Protein AF-0000000084599715 (afdb_homodimer)

Secondary structure (DSSP, 8-state):
-EE-HHHHHHHHHHHHHHHT--HHHHHHHHHHHHHHHHTT-GGGTGGGHHHHHHHHHTTSSBSS---EEEEEETTEEEEE-TTB-HHHHHHHHHHHHHHHHHHHSEEEEEEEEE-----HHHHHHHHHHTTEEEEEEE--SS-BPPTTB-S--B----EEEEE--TTSPPEEEEE-SBSS-HHHHHHHHHTT----TTSEE-TTS-B-S-HHHHHTT-EE-BTTTHHHHHHHHHHHIIIIITTT---GGGSPPSSSSS---EEEEEEEEETTSSS-HHHHHHHHHHHHHHHHTSPBPTT---PPPTTHHHHHHHHHHHHH-EE--HHHHHHHHHHHHHHT----HHHHB-/-EE-HHHHHHHHHHHHHHHT--HHHHHHHHHHHHHHHHTT-GGGTGGGHHHHHHHHHTTSSBSS---EEEEEETTEEEEE-TTB-HHHHHHHHHHHHHHHHHHHSEEEEEEEEE-----HHHHHHHHHHTTEEEEEEE--SS-BPPTTB-S--B----EEEEE--TTSPPEEEEE-SBSS-HHHHHHHHHTT----TTSEE-TTS-B-S-HHHHHTT-EE-BTTTHHHHHHHHHHHIIIIITTT---GGGSPPSSSSS---EEEEEEEEETTSSS-HHHHHHHHHHHHHHHHTSPBPTT---PPPTTHHHHHHHHHHHHH-EE--HHHHHHHHHHHHHTT----HHHHB-

Solvent-accessible surface area (backbone atoms only — not comparable to full-atom values): 32668 Å² total; per-residue (Å²): 88,39,24,24,68,67,46,47,30,51,50,44,16,50,53,35,33,72,73,64,26,54,65,71,56,13,41,52,52,18,51,52,18,46,46,26,36,30,35,63,40,48,85,41,8,67,66,40,49,55,57,54,51,49,30,42,74,70,66,46,29,43,80,55,75,59,64,43,78,79,43,80,52,82,38,35,36,28,34,38,23,73,36,14,43,13,45,57,49,48,52,53,39,44,52,49,13,42,54,20,6,73,73,66,39,34,6,32,27,28,26,13,32,19,34,79,48,65,58,57,44,61,50,20,42,53,32,8,76,67,52,14,33,21,40,38,28,26,45,44,43,48,40,17,21,53,54,47,31,22,46,48,30,36,21,48,19,33,50,21,34,9,29,46,32,51,96,50,75,56,45,31,34,68,40,59,26,25,59,47,58,66,63,56,40,52,48,27,41,74,64,74,36,72,44,60,78,67,38,23,18,22,55,78,40,42,75,37,40,46,31,64,48,29,71,58,61,21,15,29,31,34,22,51,42,61,60,18,31,42,50,31,52,48,23,38,38,53,3,7,54,40,36,66,18,40,52,40,74,67,24,27,43,93,86,48,99,40,61,29,26,27,10,32,27,36,43,24,27,36,46,43,68,64,35,56,50,68,57,34,17,44,50,47,38,48,50,52,51,52,57,50,64,43,52,60,19,80,92,44,90,68,48,68,58,52,44,42,66,34,51,52,38,24,58,47,23,72,73,65,20,36,78,41,54,70,68,47,52,50,44,50,46,51,51,27,54,74,71,68,43,88,79,55,69,78,68,28,39,92,87,41,25,25,69,69,47,47,31,50,52,45,17,50,53,36,33,72,74,62,28,53,64,71,57,12,42,50,53,18,51,52,18,47,48,25,37,30,36,63,41,49,87,40,7,65,66,41,50,56,57,55,52,51,31,41,74,70,64,47,29,42,80,55,73,59,63,43,76,79,43,80,52,81,38,34,36,29,35,38,24,73,35,15,44,13,46,58,51,49,52,53,39,43,52,48,14,42,52,21,7,74,71,65,39,34,6,33,26,27,28,12,33,19,32,78,48,67,59,58,45,62,49,19,41,53,31,8,77,66,53,14,33,20,39,37,29,27,44,42,44,49,41,17,20,52,54,48,30,22,46,50,30,36,23,49,18,32,50,21,36,11,28,47,32,52,95,50,75,54,45,30,32,66,39,59,26,27,58,48,59,67,64,57,42,53,50,27,42,74,63,73,35,72,44,60,77,65,38,24,18,22,56,77,37,42,74,38,41,44,28,64,48,29,71,57,61,23,14,29,31,33,22,52,43,63,62,17,30,44,49,31,52,48,23,37,38,53,3,6,55,40,35,66,18,41,51,40,75,67,24,28,43,91,87,48,98,41,61,30,24,26,10,32,27,36,41,24,27,36,47,44,67,66,36,57,51,68,56,35,17,44,50,46,37,48,51,53,53,53,57,50,63,43,54,60,20,82,93,45,92,68,47,68,58,55,43,41,66,33,52,52,38,24,56,47,21,73,72,65,19,36,79,40,54,71,66,46,52,49,46,52,48,51,53,27,54,74,70,68,44,88,80,55,69,77,68,28,38,92

Nearest PDB structures (foldseek):
  1z2i-assembly1_B  TM=9.592E-01  e=1.323E-34  Agrobacterium tumefaciens
  4fju-assembly1_B  TM=9.684E-01  e=3.435E-34  Escherichia coli str. K-12 substr. DH10B
  2g8y-assembly1_B  TM=9.129E-01  e=1.782E-34  Escherichia coli K-12
  1wtj-assembly1_A  TM=9.061E-01  e=3.435E-34  Pseudomonas syringae pv. tomato
  3uoe-assembly1_B  TM=9.414E-01  e=6.067E-30  Sinorhizobium meliloti 1021

Organism: NCBI:txid1246626

pLDDT: mean 95.3, std 4.88, range [68.69, 98.94]

Structure (mmCIF, N/CA/C/O backbone):
data_AF-0000000084599715-model_v1
#
loop_
_entity.id
_entity.type
_entity.pdbx_description
1 polymer 'Malate/L-lactate dehydrogenase'
#
loop_
_atom_site.group_PDB
_atom_site.id
_atom_site.type_symbol
_atom_site.label_atom_id
_atom_site.label_alt_id
_atom_site.label_comp_id
_atom_site.label_asym_id
_atom_site.label_entity_id
_atom_site.label_seq_id
_atom_site.pdbx_PDB_ins_code
_atom_site.Cartn_x
_atom_site.Cartn_y
_atom_site.Cartn_z
_atom_site.occupancy
_atom_site.B_iso_or_equiv
_atom_site.auth_seq_id
_atom_site.auth_comp_id
_atom_site.auth_asym_id
_atom_site.auth_atom_id
_atom_site.pdbx_PDB_model_num
ATOM 1 N N . MET A 1 1 ? -10.359 -23.922 -25.734 1 91.19 1 MET A N 1
ATOM 2 C CA . MET A 1 1 ? -11.109 -25.031 -25.156 1 91.19 1 MET A CA 1
ATOM 3 C C . MET A 1 1 ? -11.672 -24.656 -23.781 1 91.19 1 MET A C 1
ATOM 5 O O . MET A 1 1 ? -11 -23.984 -23 1 91.19 1 MET A O 1
ATOM 9 N N . GLN A 1 2 ? -12.898 -25.047 -23.5 1 96.06 2 GLN A N 1
ATOM 10 C CA . GLN A 1 2 ? -13.492 -24.875 -22.172 1 96.06 2 GLN A CA 1
ATOM 11 C C . GLN A 1 2 ? -13.328 -26.141 -21.328 1 96.06 2 GLN A C 1
ATOM 13 O O . GLN A 1 2 ? -13.805 -27.219 -21.719 1 96.06 2 GLN A O 1
ATOM 18 N N . VAL A 1 3 ? -12.688 -25.922 -20.203 1 97.06 3 VAL A N 1
ATOM 19 C CA . VAL A 1 3 ? -12.32 -27.109 -19.453 1 97.06 3 VAL A CA 1
ATOM 20 C C . VAL A 1 3 ? -13.023 -27.094 -18.094 1 97.06 3 VAL A C 1
ATOM 22 O O . VAL A 1 3 ? -13.25 -26.031 -17.516 1 97.06 3 VAL A O 1
ATOM 25 N N . ASN A 1 4 ? -13.312 -28.312 -17.609 1 97.19 4 ASN A N 1
ATOM 26 C CA . ASN A 1 4 ? -13.922 -28.484 -16.312 1 97.19 4 ASN A CA 1
ATOM 27 C C . ASN A 1 4 ? -12.906 -28.312 -15.18 1 97.19 4 ASN A C 1
ATOM 29 O O . ASN A 1 4 ? -11.812 -28.875 -15.242 1 97.19 4 ASN A O 1
ATOM 33 N N . LYS A 1 5 ? -13.352 -27.625 -14.156 1 97.69 5 LYS A N 1
ATOM 34 C CA . LYS A 1 5 ? -12.453 -27.297 -13.047 1 97.69 5 LYS A CA 1
ATOM 35 C C . LYS A 1 5 ? -11.898 -28.547 -12.391 1 97.69 5 LYS A C 1
ATOM 37 O O . LYS A 1 5 ? -10.688 -28.672 -12.188 1 97.69 5 LYS A O 1
ATOM 42 N N . ASP A 1 6 ? -12.734 -29.5 -12.047 1 97.75 6 ASP A N 1
ATOM 43 C CA . ASP A 1 6 ? -12.328 -30.672 -11.297 1 97.75 6 ASP A CA 1
ATOM 44 C C . ASP A 1 6 ? -11.43 -31.578 -12.133 1 97.75 6 ASP A C 1
ATOM 46 O O . ASP A 1 6 ? -10.445 -32.125 -11.625 1 97.75 6 ASP A O 1
ATOM 50 N N . SER A 1 7 ? -11.773 -31.75 -13.438 1 97.25 7 SER A N 1
ATOM 51 C CA . SER A 1 7 ? -10.945 -32.562 -14.328 1 97.25 7 SER A CA 1
ATOM 52 C C . SER A 1 7 ? -9.562 -31.938 -14.508 1 97.25 7 SER A C 1
ATOM 54 O O . SER A 1 7 ? -8.555 -32.656 -14.539 1 97.25 7 SER A O 1
ATOM 56 N N . LEU A 1 8 ? -9.594 -30.641 -14.633 1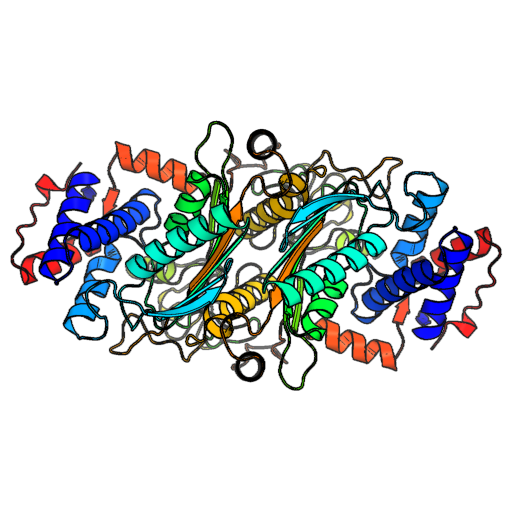 97.88 8 LEU A N 1
ATOM 57 C CA . LEU A 1 8 ? -8.32 -29.938 -14.781 1 97.88 8 LEU A CA 1
ATOM 58 C C . LEU A 1 8 ? -7.465 -30.078 -13.531 1 97.88 8 LEU A C 1
ATOM 60 O O . LEU A 1 8 ? -6.262 -30.328 -13.617 1 97.88 8 LEU A O 1
ATOM 64 N N . GLN A 1 9 ? -8.055 -29.891 -12.398 1 98.31 9 GLN A N 1
ATOM 65 C CA . GLN A 1 9 ? -7.336 -30 -11.133 1 98.31 9 GLN A CA 1
ATOM 66 C C . GLN A 1 9 ? -6.773 -31.406 -10.938 1 98.31 9 GLN A C 1
ATOM 68 O O . GLN A 1 9 ? -5.66 -31.562 -10.445 1 98.31 9 GLN A O 1
ATOM 73 N N . GLU A 1 10 ? -7.551 -32.406 -11.289 1 97.75 10 GLU A N 1
ATOM 74 C CA . GLU A 1 10 ? -7.094 -33.781 -11.188 1 97.75 10 GLU A CA 1
ATOM 75 C C . GLU A 1 10 ? -5.898 -34.031 -12.109 1 97.75 10 GLU A C 1
ATOM 77 O O . GLU A 1 10 ? -4.934 -34.688 -11.711 1 97.75 10 GLU A O 1
ATOM 82 N N . LEU A 1 11 ? -6.016 -33.562 -13.32 1 97.94 11 LEU A N 1
ATOM 83 C CA . LEU A 1 11 ? -4.91 -33.719 -14.258 1 97.94 11 LEU A CA 1
ATOM 84 C C . LEU A 1 11 ? -3.641 -33.094 -13.711 1 97.94 11 LEU A C 1
ATOM 86 O O . LEU A 1 11 ? -2.584 -33.719 -13.68 1 97.94 11 LEU A O 1
ATOM 90 N N . VAL A 1 12 ? -3.748 -31.875 -13.266 1 98.44 12 VAL A N 1
ATOM 91 C CA . VAL A 1 12 ? -2.586 -31.125 -12.805 1 98.44 12 VAL A CA 1
ATOM 92 C C . VAL A 1 12 ? -2.027 -31.75 -11.539 1 98.44 12 VAL A C 1
ATOM 94 O O . VAL A 1 12 ? -0.81 -31.812 -11.344 1 98.44 12 VAL A O 1
ATOM 97 N N . THR A 1 13 ? -2.904 -32.219 -10.641 1 98.62 13 THR A N 1
ATOM 98 C CA . THR A 1 13 ? -2.457 -32.938 -9.461 1 98.62 13 THR A CA 1
ATOM 99 C C . THR A 1 13 ? -1.617 -34.156 -9.859 1 98.62 13 THR A C 1
ATOM 101 O O . THR A 1 13 ? -0.536 -34.375 -9.312 1 98.62 13 THR A O 1
ATOM 104 N N . THR A 1 14 ? -2.145 -34.906 -10.82 1 98.5 14 THR A N 1
ATOM 105 C CA . THR A 1 14 ? -1.454 -36.094 -11.297 1 98.5 14 THR A CA 1
ATOM 106 C C . THR A 1 14 ? -0.085 -35.75 -11.867 1 98.5 14 THR A C 1
ATOM 108 O O . THR A 1 14 ? 0.901 -36.438 -11.609 1 98.5 14 THR A O 1
ATOM 111 N N . LEU A 1 15 ? -0.018 -34.688 -12.641 1 98.44 15 LEU A N 1
ATOM 112 C CA . LEU A 1 15 ? 1.24 -34.281 -13.25 1 98.44 15 LEU A CA 1
ATOM 113 C C . LEU A 1 15 ? 2.273 -33.938 -12.18 1 98.44 15 LEU A C 1
ATOM 115 O O . LEU A 1 15 ? 3.434 -34.344 -12.281 1 98.44 15 LEU A O 1
ATOM 119 N N . PHE A 1 16 ? 1.891 -33.219 -11.125 1 98.56 16 PHE A N 1
ATOM 120 C CA . PHE A 1 16 ? 2.832 -32.844 -10.07 1 98.56 16 PHE A CA 1
ATOM 121 C C . PHE A 1 16 ? 3.219 -34.062 -9.25 1 98.56 16 PHE A C 1
ATOM 123 O O . PHE A 1 16 ? 4.352 -34.188 -8.773 1 98.56 16 PHE A O 1
ATOM 130 N N . GLN A 1 17 ? 2.273 -35 -9.055 1 98.5 17 GLN A N 1
ATOM 131 C CA . GLN A 1 17 ? 2.629 -36.25 -8.383 1 98.5 17 GLN A CA 1
ATOM 132 C C . GLN A 1 17 ? 3.697 -37 -9.172 1 98.5 17 GLN A C 1
ATOM 134 O O . GLN A 1 17 ? 4.652 -37.5 -8.586 1 98.5 17 GLN A O 1
ATOM 139 N N . LYS A 1 18 ? 3.494 -37.094 -10.461 1 98 18 LYS A N 1
ATOM 140 C CA . LYS A 1 18 ? 4.465 -37.75 -11.32 1 98 18 LYS A CA 1
ATOM 141 C C . LYS A 1 18 ? 5.816 -37.062 -11.281 1 98 18 LYS A C 1
ATOM 143 O O . LYS A 1 18 ? 6.859 -37.688 -11.438 1 98 18 LYS A O 1
ATOM 148 N N . ALA A 1 19 ? 5.801 -35.812 -11.031 1 97.62 19 ALA A N 1
ATOM 149 C CA . ALA A 1 19 ? 7.031 -35.031 -10.945 1 97.62 19 ALA A CA 1
ATOM 150 C C . ALA A 1 19 ? 7.742 -35.25 -9.617 1 97.62 19 ALA A C 1
ATOM 152 O O . ALA A 1 19 ? 8.898 -34.875 -9.445 1 97.62 19 ALA A O 1
ATOM 153 N N . GLY A 1 20 ? 7.027 -35.844 -8.625 1 97.62 20 GLY A N 1
ATOM 154 C CA . GLY A 1 20 ? 7.715 -36.25 -7.41 1 97.62 20 GLY A CA 1
ATOM 155 C C . GLY A 1 20 ? 7.086 -35.688 -6.148 1 97.62 20 GLY A C 1
ATOM 156 O O . GLY A 1 20 ? 7.457 -36.062 -5.039 1 97.62 20 GLY A O 1
ATOM 157 N N . PHE A 1 21 ? 6.078 -34.875 -6.281 1 98.38 21 PHE A N 1
ATOM 158 C CA . PHE A 1 21 ? 5.441 -34.281 -5.109 1 98.38 21 PHE A CA 1
ATOM 159 C C . PHE A 1 21 ? 4.496 -35.281 -4.449 1 98.38 21 PHE A C 1
ATOM 161 O O . PHE A 1 21 ? 3.854 -36.094 -5.133 1 98.38 21 PHE A O 1
ATOM 168 N N . ALA A 1 22 ? 4.422 -35.188 -3.096 1 98.31 22 ALA A N 1
ATOM 169 C CA . ALA A 1 22 ? 3.385 -35.969 -2.395 1 98.31 22 ALA A CA 1
ATOM 170 C C . ALA A 1 22 ? 1.993 -35.5 -2.828 1 98.31 22 ALA A C 1
ATOM 172 O O . ALA A 1 22 ? 1.812 -34.375 -3.277 1 98.31 22 ALA A O 1
ATOM 173 N N . TYR A 1 23 ? 1.001 -36.312 -2.697 1 98.31 23 TYR A N 1
ATOM 174 C CA . TYR A 1 23 ? -0.348 -36.062 -3.189 1 98.31 23 TYR A CA 1
ATOM 175 C C . TYR A 1 23 ? -0.892 -34.75 -2.627 1 98.31 23 TYR A C 1
ATOM 177 O O . TYR A 1 23 ? -1.424 -33.938 -3.371 1 98.31 23 TYR A O 1
ATOM 185 N N . GLU A 1 24 ? -0.778 -34.594 -1.345 1 98.25 24 GLU A N 1
ATOM 186 C CA . GLU A 1 24 ? -1.325 -33.375 -0.709 1 98.25 24 GLU A CA 1
ATOM 187 C C . GLU A 1 24 ? -0.683 -32.125 -1.27 1 98.25 24 GLU A C 1
ATOM 189 O O . GLU A 1 24 ? -1.356 -31.094 -1.449 1 98.25 24 GLU A O 1
ATOM 194 N N . GLN A 1 25 ? 0.64 -32.188 -1.475 1 98.56 25 GLN A N 1
ATOM 195 C CA . GLN A 1 25 ? 1.366 -31.078 -2.061 1 98.56 25 GLN A CA 1
ATOM 196 C C . GLN A 1 25 ? 0.916 -30.812 -3.496 1 98.56 25 GLN A C 1
ATOM 198 O O . GLN A 1 25 ? 0.64 -29.672 -3.873 1 98.56 25 GLN A O 1
ATOM 203 N N . ALA A 1 26 ? 0.821 -31.891 -4.27 1 98.69 26 ALA A N 1
ATOM 204 C CA . ALA A 1 26 ? 0.392 -31.797 -5.664 1 98.69 26 ALA A CA 1
ATOM 205 C C . ALA A 1 26 ? -1.016 -31.219 -5.77 1 98.69 26 ALA A C 1
ATOM 207 O O . ALA A 1 26 ? -1.294 -30.406 -6.648 1 98.69 26 ALA A O 1
ATOM 208 N N . HIS A 1 27 ? -1.836 -31.688 -4.871 1 98.69 27 HIS A N 1
ATOM 209 C CA . HIS A 1 27 ? -3.211 -31.203 -4.84 1 98.69 27 HIS A CA 1
ATOM 210 C C . HIS A 1 27 ? -3.266 -29.703 -4.52 1 98.69 27 HIS A C 1
ATOM 212 O O . HIS A 1 27 ? -4.047 -28.969 -5.121 1 98.69 27 HIS A O 1
ATOM 218 N N . THR A 1 28 ? -2.486 -29.266 -3.566 1 98.69 28 THR A N 1
ATOM 219 C CA . THR A 1 28 ? -2.418 -27.859 -3.199 1 98.69 28 THR A CA 1
ATOM 220 C C . THR A 1 28 ? -1.931 -27.016 -4.375 1 98.69 28 THR A C 1
ATOM 222 O O . THR A 1 28 ? -2.492 -25.953 -4.664 1 98.69 28 THR A O 1
ATOM 225 N N . LEU A 1 29 ? -0.916 -27.484 -5.055 1 98.69 29 LEU A N 1
ATOM 226 C CA . LEU A 1 29 ? -0.392 -26.797 -6.23 1 98.69 29 LEU A CA 1
ATOM 227 C C . LEU A 1 29 ? -1.466 -26.656 -7.305 1 98.69 29 LEU A C 1
ATOM 229 O O . LEU A 1 29 ? -1.685 -25.578 -7.84 1 98.69 29 LEU A O 1
ATOM 233 N N . ALA A 1 30 ? -2.131 -27.75 -7.578 1 98.81 30 ALA A N 1
ATOM 234 C CA . ALA A 1 30 ? -3.156 -27.781 -8.617 1 98.81 30 ALA A CA 1
ATOM 235 C C . ALA A 1 30 ? -4.316 -26.859 -8.273 1 98.81 30 ALA A C 1
ATOM 237 O O . ALA A 1 30 ? -4.809 -26.125 -9.133 1 98.81 30 ALA A O 1
ATOM 238 N N . ALA A 1 31 ? -4.77 -26.953 -7.043 1 98.81 31 ALA A N 1
ATOM 239 C CA . ALA A 1 31 ? -5.891 -26.125 -6.602 1 98.81 31 ALA A CA 1
ATOM 240 C C . ALA A 1 31 ? -5.578 -24.641 -6.758 1 98.81 31 ALA A C 1
ATOM 242 O O . ALA A 1 31 ? -6.43 -23.859 -7.195 1 98.81 31 ALA A O 1
ATOM 243 N N . HIS A 1 32 ? -4.348 -24.266 -6.395 1 98.75 32 HIS A N 1
ATOM 244 C CA . HIS A 1 32 ? -3.922 -22.875 -6.512 1 98.75 32 HIS A CA 1
ATOM 245 C C . HIS A 1 32 ? -3.912 -22.422 -7.969 1 98.75 32 HIS A C 1
ATOM 247 O O . HIS A 1 32 ? -4.43 -21.344 -8.297 1 98.75 32 HIS A O 1
ATOM 253 N N . LEU A 1 33 ? -3.312 -23.172 -8.828 1 98.38 33 LEU A N 1
ATOM 254 C CA . LEU A 1 33 ? -3.176 -22.797 -10.227 1 98.38 33 LEU A CA 1
ATOM 255 C C . LEU A 1 33 ? -4.535 -22.766 -10.914 1 98.38 33 LEU A C 1
ATOM 257 O O . LEU A 1 33 ? -4.809 -21.859 -11.711 1 98.38 33 LEU A O 1
ATOM 261 N N . VAL A 1 34 ? -5.367 -23.703 -10.594 1 98.69 34 VAL A N 1
ATOM 262 C CA . VAL A 1 34 ? -6.703 -23.75 -11.18 1 98.69 34 VAL A CA 1
ATOM 263 C C . VAL A 1 34 ? -7.527 -22.562 -10.672 1 98.69 34 VAL A C 1
ATOM 265 O O . VAL A 1 34 ? -8.312 -21.984 -11.422 1 98.69 34 VAL A O 1
ATOM 268 N N . LEU A 1 35 ? -7.391 -22.234 -9.422 1 98.62 35 LEU A N 1
ATOM 269 C CA . LEU A 1 35 ? -8.07 -21.062 -8.875 1 98.62 35 LEU A CA 1
ATOM 270 C C . LEU A 1 35 ? -7.688 -19.797 -9.633 1 98.62 35 LEU A C 1
ATOM 272 O O . LEU A 1 35 ? -8.539 -18.953 -9.914 1 98.62 35 LEU A O 1
ATOM 276 N N . ALA A 1 36 ? -6.406 -19.641 -9.914 1 97.38 36 ALA A N 1
ATOM 277 C CA . ALA A 1 36 ? -5.957 -18.5 -10.695 1 97.38 36 ALA A CA 1
ATOM 278 C C . ALA A 1 36 ? -6.676 -18.438 -12.039 1 97.38 36 ALA A C 1
ATOM 280 O O . ALA A 1 36 ? -7.129 -17.375 -12.461 1 97.38 36 ALA A O 1
ATOM 281 N N . ASN A 1 37 ? -6.797 -19.578 -12.734 1 97 37 ASN A N 1
ATOM 282 C CA . ASN A 1 37 ? -7.539 -19.609 -13.984 1 97 37 ASN A CA 1
ATOM 283 C C . ASN A 1 37 ? -9.008 -19.266 -13.781 1 97 37 ASN A C 1
ATOM 285 O O . ASN A 1 37 ? -9.602 -18.547 -14.594 1 97 37 ASN A O 1
ATOM 289 N N . LEU A 1 38 ? -9.594 -19.812 -12.719 1 98.38 38 LEU A N 1
ATOM 290 C CA . LEU A 1 38 ? -11 -19.516 -12.438 1 98.38 38 LEU A CA 1
ATOM 291 C C . LEU A 1 38 ? -11.227 -18.016 -12.266 1 98.38 38 LEU A C 1
ATOM 293 O O . LEU A 1 38 ? -12.234 -17.484 -12.719 1 98.38 38 LEU A O 1
ATOM 297 N N . ARG A 1 39 ? -10.266 -17.359 -11.672 1 97.75 39 ARG A N 1
ATOM 298 C CA . ARG A 1 39 ? -10.398 -15.938 -11.367 1 97.75 39 ARG A CA 1
ATOM 299 C C . ARG A 1 39 ? -9.977 -15.086 -12.562 1 97.75 39 ARG A C 1
ATOM 301 O O . ARG A 1 39 ? -9.938 -13.859 -12.469 1 97.75 39 ARG A O 1
ATOM 308 N N . GLY A 1 40 ? -9.594 -15.688 -13.617 1 94.5 40 GLY A N 1
ATOM 309 C CA . GLY A 1 40 ? -9.211 -14.977 -14.828 1 94.5 40 GLY A CA 1
ATOM 310 C C . GLY A 1 40 ? -7.77 -14.508 -14.812 1 94.5 40 GLY A C 1
ATOM 311 O O . GLY A 1 40 ? -7.379 -13.68 -15.633 1 94.5 40 GLY A O 1
ATOM 312 N N . VAL A 1 41 ? -7.031 -14.914 -13.875 1 92.38 41 VAL A N 1
ATOM 313 C CA . VAL A 1 41 ? -5.605 -14.602 -13.805 1 92.38 41 VAL A CA 1
ATOM 314 C C . VAL A 1 41 ? -4.797 -15.719 -14.461 1 92.38 41 VAL A C 1
ATOM 316 O O . VAL A 1 41 ? -3.957 -16.344 -13.812 1 92.38 41 VAL A O 1
ATOM 319 N N . ASP A 1 42 ? -4.938 -15.805 -15.703 1 90.31 42 ASP A N 1
ATOM 320 C CA . ASP A 1 42 ? -4.469 -16.953 -16.469 1 90.31 42 ASP A CA 1
ATOM 321 C C . ASP A 1 42 ? -2.945 -17.016 -16.5 1 90.31 42 ASP A C 1
ATOM 323 O O . ASP A 1 42 ? -2.361 -18.109 -16.562 1 90.31 42 ASP A O 1
ATOM 327 N N . SER A 1 43 ? -2.303 -15.867 -16.391 1 85.25 43 SER A N 1
ATOM 328 C CA . SER A 1 43 ? -0.844 -15.812 -16.391 1 85.25 43 SER A CA 1
ATOM 329 C C . SER A 1 43 ? -0.259 -16.547 -15.195 1 85.25 43 SER A C 1
ATOM 331 O O . SER A 1 43 ? 0.91 -16.938 -15.211 1 85.25 43 SER A O 1
ATOM 333 N N . HIS A 1 44 ? -1.084 -16.781 -14.148 1 91.75 44 HIS A N 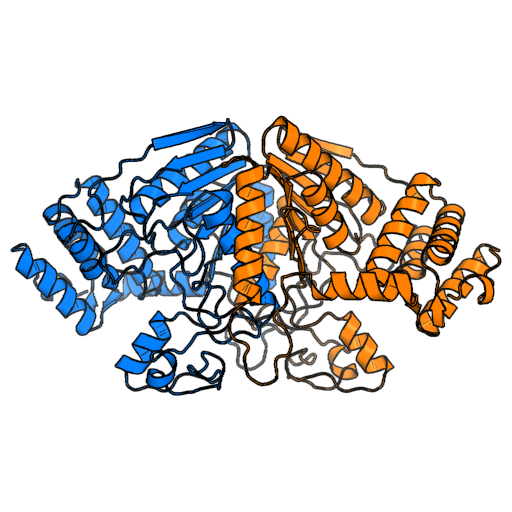1
ATOM 334 C CA . HIS A 1 44 ? -0.634 -17.469 -12.938 1 91.75 44 HIS A CA 1
ATOM 335 C C . HIS A 1 44 ? -1.379 -18.781 -12.734 1 91.75 44 HIS A C 1
ATOM 337 O O . HIS A 1 44 ? -1.399 -19.312 -11.625 1 91.75 44 HIS A O 1
ATOM 343 N N . GLY A 1 45 ? -1.999 -19.234 -13.773 1 94.62 45 GLY A N 1
ATOM 344 C CA . GLY A 1 45 ? -2.752 -20.469 -13.719 1 94.62 45 GLY A CA 1
ATOM 345 C C . GLY A 1 45 ? -1.953 -21.672 -14.18 1 94.62 45 GLY A C 1
ATOM 346 O O . GLY A 1 45 ? -0.764 -21.797 -13.875 1 94.62 45 GLY A O 1
ATOM 347 N N 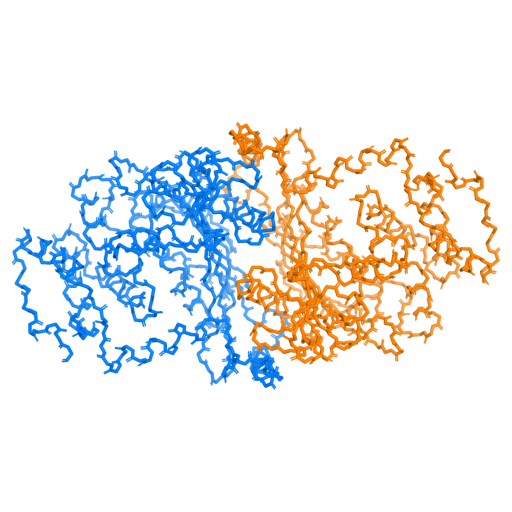. VAL A 1 46 ? -2.623 -22.594 -14.914 1 96.19 46 VAL A N 1
ATOM 348 C CA . VAL A 1 46 ? -2.053 -23.891 -15.25 1 96.19 46 VAL A CA 1
ATOM 349 C C . VAL A 1 46 ? -0.998 -23.734 -16.344 1 96.19 46 VAL A C 1
ATOM 351 O O . VAL A 1 46 ? -0.222 -24.656 -16.609 1 96.19 46 VAL A O 1
ATOM 354 N N . SER A 1 47 ? -0.925 -22.516 -16.922 1 91.31 47 SER A N 1
ATOM 355 C CA . SER A 1 47 ? 0.155 -22.219 -17.859 1 91.31 47 SER A CA 1
ATOM 356 C C . SER A 1 47 ? 1.516 -22.297 -17.172 1 91.31 47 SER A C 1
ATOM 358 O O . SER A 1 47 ? 2.549 -22.391 -17.844 1 91.31 47 SER A O 1
ATOM 360 N N . ARG A 1 48 ? 1.561 -22.328 -15.875 1 93.12 48 ARG A N 1
ATOM 361 C CA . ARG A 1 48 ? 2.803 -22.375 -15.117 1 93.12 48 ARG A CA 1
ATOM 362 C C . ARG A 1 48 ? 3.266 -23.812 -14.914 1 93.12 48 ARG A C 1
ATOM 364 O O . ARG A 1 48 ? 4.414 -24.062 -14.531 1 93.12 48 ARG A O 1
ATOM 371 N N . VAL A 1 49 ? 2.449 -24.781 -15.203 1 96.88 49 VAL A N 1
ATOM 372 C CA . VAL A 1 49 ? 2.721 -26.188 -14.891 1 96.88 49 VAL A CA 1
ATOM 373 C C . VAL A 1 49 ? 4.012 -26.625 -15.578 1 96.88 49 VAL A C 1
ATOM 375 O O . VAL A 1 49 ? 4.898 -27.188 -14.938 1 96.88 49 VAL A O 1
ATOM 378 N N . LYS A 1 50 ? 4.125 -26.344 -16.859 1 95.81 50 LYS A N 1
ATOM 379 C CA . LYS A 1 50 ? 5.312 -26.781 -17.594 1 95.81 50 LYS A CA 1
ATOM 380 C C . LYS A 1 50 ? 6.574 -26.141 -17.016 1 95.81 50 LYS A C 1
ATOM 382 O O . LYS A 1 50 ? 7.574 -26.828 -16.781 1 95.81 50 LYS A O 1
ATOM 387 N N . THR A 1 51 ? 6.504 -24.875 -16.734 1 93.06 51 THR A N 1
ATOM 388 C CA . THR A 1 51 ? 7.648 -24.156 -16.203 1 93.06 51 THR A CA 1
ATOM 389 C C . THR A 1 51 ? 8.062 -24.719 -14.844 1 93.06 51 THR A C 1
ATOM 391 O O . THR A 1 51 ? 9.25 -24.938 -14.602 1 93.06 51 THR A O 1
ATOM 394 N N . TYR A 1 52 ? 7.098 -24.938 -13.969 1 96.06 52 TYR A N 1
ATOM 395 C CA . TYR A 1 52 ? 7.398 -25.469 -12.641 1 96.06 52 TYR A CA 1
ATOM 396 C C . TYR A 1 52 ? 8.023 -26.859 -12.734 1 96.06 52 TYR A C 1
ATOM 398 O O . TYR A 1 52 ? 9.016 -27.141 -12.062 1 96.06 52 TYR A O 1
ATOM 406 N N . ILE A 1 53 ? 7.488 -27.672 -13.555 1 97 53 ILE A N 1
ATOM 407 C CA . ILE A 1 53 ? 7.961 -29.047 -13.664 1 97 53 ILE A CA 1
ATOM 408 C C . ILE A 1 53 ? 9.344 -29.062 -14.312 1 97 53 ILE A C 1
ATOM 410 O O . ILE A 1 53 ? 10.203 -29.859 -13.93 1 97 53 ILE A O 1
ATOM 414 N N . GLU A 1 54 ? 9.578 -28.188 -15.312 1 95.62 54 GLU A N 1
ATOM 415 C CA . GLU A 1 54 ? 10.898 -28.078 -15.914 1 95.62 54 GLU A CA 1
ATOM 416 C C . GLU A 1 54 ? 11.945 -27.672 -14.875 1 95.62 54 GLU A C 1
ATOM 418 O O . GLU A 1 54 ? 13.086 -28.141 -14.922 1 95.62 54 GLU A O 1
ATOM 423 N N . ARG A 1 55 ? 11.586 -26.859 -13.992 1 96.38 55 ARG A N 1
ATOM 424 C CA . ARG A 1 55 ? 12.516 -26.438 -12.945 1 96.38 55 ARG A CA 1
ATOM 425 C C . ARG A 1 55 ? 12.797 -27.562 -11.969 1 96.38 55 ARG A C 1
ATOM 427 O O . ARG A 1 55 ? 13.922 -27.703 -11.484 1 96.38 55 ARG A O 1
ATOM 434 N N . VAL A 1 56 ? 11.797 -28.375 -11.664 1 96.62 56 VAL A N 1
ATOM 435 C CA . VAL A 1 56 ? 12.008 -29.562 -10.844 1 96.62 56 VAL A CA 1
ATOM 436 C C . VAL A 1 56 ? 12.969 -30.516 -11.547 1 96.62 56 VAL A C 1
ATOM 438 O O . VAL A 1 56 ? 13.938 -30.984 -10.945 1 96.62 56 VAL A O 1
ATOM 441 N N . ARG A 1 57 ? 12.742 -30.688 -12.797 1 95.5 57 ARG A N 1
ATOM 442 C CA . ARG A 1 57 ? 13.523 -31.656 -13.578 1 95.5 57 ARG A CA 1
ATOM 443 C C . ARG A 1 57 ? 14.969 -31.188 -13.734 1 95.5 57 ARG A C 1
ATOM 445 O O . ARG A 1 57 ? 15.883 -32 -13.781 1 95.5 57 ARG A O 1
ATOM 452 N N . SER A 1 58 ? 15.125 -29.922 -13.836 1 95.06 58 SER A N 1
ATOM 453 C CA . SER A 1 58 ? 16.453 -29.375 -14.039 1 95.06 58 SER A CA 1
ATOM 454 C C . SER A 1 58 ? 17.188 -29.172 -12.711 1 95.06 58 SER A C 1
ATOM 456 O O . SER A 1 58 ? 18.344 -28.75 -12.688 1 95.06 58 SER A O 1
ATOM 458 N N . GLY A 1 59 ? 16.516 -29.438 -11.578 1 94.69 59 GLY A N 1
ATOM 459 C CA . GLY A 1 59 ? 17.125 -29.359 -10.266 1 94.69 59 GLY A CA 1
ATOM 460 C C . GLY A 1 59 ? 17.141 -27.938 -9.703 1 94.69 59 GLY A C 1
ATOM 461 O O . GLY A 1 59 ? 17.766 -27.688 -8.672 1 94.69 59 GLY A O 1
ATOM 462 N N . MET A 1 60 ? 16.453 -27 -10.312 1 95.75 60 MET A N 1
ATOM 463 C CA . MET A 1 60 ? 16.438 -25.609 -9.875 1 95.75 60 MET A CA 1
ATOM 464 C C . MET A 1 60 ? 15.367 -25.375 -8.812 1 95.75 60 MET A C 1
ATOM 466 O O . MET A 1 60 ? 15.312 -24.297 -8.211 1 95.75 60 MET A O 1
ATOM 470 N N . LEU A 1 61 ? 14.586 -26.375 -8.625 1 96.44 61 LEU A N 1
ATOM 471 C CA . LEU A 1 61 ? 13.516 -26.344 -7.637 1 96.44 61 LEU A CA 1
ATOM 472 C C . LEU A 1 61 ? 13.445 -27.656 -6.875 1 96.44 61 LEU A C 1
ATOM 474 O O . LEU A 1 61 ? 13.406 -28.734 -7.48 1 96.44 61 LEU A O 1
ATOM 478 N N . ASN A 1 62 ? 13.477 -27.531 -5.555 1 97.12 62 ASN A N 1
ATOM 479 C CA . ASN A 1 62 ? 13.414 -28.734 -4.742 1 97.12 62 ASN A CA 1
ATOM 480 C C . ASN A 1 62 ? 11.984 -29.266 -4.629 1 97.12 62 ASN A C 1
ATOM 482 O O . ASN A 1 62 ? 11.039 -28.469 -4.531 1 97.12 62 ASN A O 1
ATOM 486 N N . ILE A 1 63 ? 11.906 -30.547 -4.633 1 96.19 63 ILE A N 1
ATOM 487 C CA . ILE A 1 63 ? 10.609 -31.188 -4.453 1 96.19 63 ILE A CA 1
ATOM 488 C C . ILE A 1 63 ? 10.258 -31.234 -2.967 1 96.19 63 ILE A C 1
ATOM 490 O O . ILE A 1 63 ? 11.133 -31.406 -2.117 1 96.19 63 ILE A O 1
ATOM 494 N N . GLY A 1 64 ? 8.922 -31.078 -2.723 1 90.25 64 GLY A N 1
ATOM 495 C CA . GLY A 1 64 ? 8.438 -31.125 -1.353 1 90.25 64 GLY A CA 1
ATOM 496 C C . GLY A 1 64 ? 8.133 -29.766 -0.773 1 90.25 64 GLY A C 1
ATOM 497 O O . GLY A 1 64 ? 7.848 -28.812 -1.513 1 90.25 64 GLY A O 1
ATOM 498 N N . LYS A 1 65 ? 8.008 -29.719 0.437 1 90.81 65 LYS A N 1
ATOM 499 C CA . LYS A 1 65 ? 7.707 -28.5 1.167 1 90.81 65 LYS A CA 1
ATOM 500 C C . LYS A 1 65 ? 8.508 -28.422 2.467 1 90.81 65 LYS A C 1
ATOM 502 O O . LYS A 1 65 ? 7.93 -28.25 3.545 1 90.81 65 LYS A O 1
ATOM 507 N N . GLU A 1 66 ? 9.758 -28.547 2.297 1 95.06 66 GLU A N 1
ATOM 508 C CA . GLU A 1 66 ? 10.625 -28.453 3.463 1 95.06 66 GLU A CA 1
ATOM 509 C C . GLU A 1 66 ? 11.125 -27.031 3.666 1 95.06 66 GLU A C 1
ATOM 511 O O . GLU A 1 66 ? 11.461 -26.344 2.699 1 95.06 66 GLU A O 1
ATOM 516 N N . TYR A 1 67 ? 10.977 -26.547 4.855 1 97.56 67 TYR A N 1
ATOM 517 C CA . TYR A 1 67 ? 11.523 -25.25 5.223 1 97.56 67 TYR A CA 1
ATOM 518 C C . TYR A 1 67 ? 12.055 -25.266 6.648 1 97.56 67 TYR A C 1
ATOM 520 O O . TYR A 1 67 ? 11.797 -26.203 7.406 1 97.56 67 TYR A O 1
ATOM 528 N N . GLU A 1 68 ? 12.891 -24.344 6.93 1 98.38 68 GLU A N 1
ATOM 529 C CA . GLU A 1 68 ? 13.422 -24.125 8.273 1 98.38 68 GLU A CA 1
ATOM 530 C C . GLU A 1 68 ? 12.906 -22.828 8.883 1 98.38 68 GLU A C 1
ATOM 532 O O . GLU A 1 68 ? 12.859 -21.797 8.203 1 98.38 68 GLU A O 1
ATOM 537 N N . ILE A 1 69 ? 12.461 -22.891 10.141 1 98.38 69 ILE A N 1
ATOM 538 C CA . ILE A 1 69 ? 12.125 -21.672 10.875 1 98.38 69 ILE A CA 1
ATOM 539 C C . ILE A 1 69 ? 13.383 -21.078 11.484 1 98.38 69 ILE A C 1
ATOM 541 O O . ILE A 1 69 ? 13.984 -21.656 12.391 1 98.38 69 ILE A O 1
ATOM 545 N N . GLU A 1 70 ? 13.812 -19.953 11.07 1 98 70 GLU A N 1
ATOM 546 C CA . GLU A 1 70 ? 15.07 -19.344 11.516 1 98 70 GLU A CA 1
ATOM 547 C C . GLU A 1 70 ? 14.844 -18.406 12.695 1 98 70 GLU A C 1
ATOM 549 O O . GLU A 1 70 ? 15.734 -18.219 13.531 1 98 70 GLU A O 1
ATOM 554 N N . ARG A 1 71 ? 13.758 -17.719 12.719 1 96.88 71 ARG A N 1
ATOM 555 C CA . ARG A 1 71 ? 13.305 -16.859 13.812 1 96.88 71 ARG A CA 1
ATOM 556 C C . ARG A 1 71 ? 11.828 -17.094 14.109 1 96.88 71 ARG A C 1
ATOM 558 O O . ARG A 1 71 ? 11.023 -17.25 13.188 1 96.88 71 ARG A O 1
ATOM 565 N N . ASP A 1 72 ? 11.555 -17.219 15.375 1 96.81 72 ASP A N 1
ATOM 566 C CA . ASP A 1 72 ? 10.18 -17.484 15.781 1 96.81 72 ASP A CA 1
ATOM 567 C C . ASP A 1 72 ? 9.82 -16.719 17.047 1 96.81 72 ASP A C 1
ATOM 569 O O . ASP A 1 72 ? 10.258 -17.078 18.141 1 96.81 72 ASP A O 1
ATOM 573 N N . LEU A 1 73 ? 9.133 -15.695 16.906 1 95.06 73 LEU A N 1
ATOM 574 C CA . LEU A 1 73 ? 8.555 -14.922 18 1 95.06 73 LEU A CA 1
ATOM 575 C C . LEU A 1 73 ? 7.043 -15.109 18.062 1 95.06 73 LEU A C 1
ATOM 577 O O . LEU A 1 73 ? 6.445 -15.688 17.141 1 95.06 73 LEU A O 1
ATOM 581 N N . PRO A 1 74 ? 6.422 -14.75 19.125 1 95.75 74 PRO A N 1
ATOM 582 C CA . PRO A 1 74 ? 4.984 -15 19.266 1 95.75 74 PRO A CA 1
ATOM 583 C C . PRO A 1 74 ? 4.18 -14.453 18.078 1 95.75 74 PRO A C 1
ATOM 585 O O . PRO A 1 74 ? 3.254 -15.109 17.609 1 95.75 74 PRO A O 1
ATOM 588 N N . SER A 1 75 ? 4.613 -13.328 17.531 1 97.25 75 SER A N 1
ATOM 589 C CA . SER A 1 75 ? 3.805 -12.688 16.5 1 97.25 75 SER A CA 1
ATOM 590 C C . SER A 1 75 ? 4.527 -12.672 15.164 1 97.25 75 SER A C 1
ATOM 592 O O . SER A 1 75 ? 4.047 -12.078 14.195 1 97.25 75 SER A O 1
ATOM 594 N N . SER A 1 76 ? 5.711 -13.305 15.102 1 97.81 76 SER A N 1
ATOM 595 C CA . SER A 1 76 ? 6.445 -13.227 13.836 1 97.81 76 SER A CA 1
ATOM 596 C C . SER A 1 76 ? 7.297 -14.469 13.617 1 97.81 76 SER A C 1
ATOM 598 O O . SER A 1 76 ? 7.672 -15.148 14.578 1 97.81 76 SER A O 1
ATOM 600 N N . CYS A 1 77 ? 7.531 -14.75 12.375 1 98.5 77 CYS A N 1
ATOM 601 C CA . CYS A 1 77 ? 8.336 -15.914 12.016 1 98.5 77 CYS A CA 1
ATOM 602 C C . CYS A 1 77 ? 9.031 -15.695 10.68 1 98.5 77 CYS A C 1
ATOM 604 O O . CYS A 1 77 ? 8.477 -15.07 9.773 1 98.5 77 CYS A O 1
ATOM 606 N N . LEU A 1 78 ? 10.25 -16.156 10.594 1 98.75 78 LEU A N 1
ATOM 607 C CA . LEU A 1 78 ? 10.977 -16.172 9.328 1 98.75 78 LEU A CA 1
ATOM 608 C C . LEU A 1 78 ? 11.219 -17.609 8.859 1 98.75 78 LEU A C 1
ATOM 610 O O . LEU A 1 78 ? 11.805 -18.422 9.586 1 98.75 78 LEU A O 1
ATOM 614 N N . MET A 1 79 ? 10.766 -17.891 7.676 1 98.75 79 MET A N 1
ATOM 615 C CA . MET A 1 79 ? 10.945 -19.203 7.059 1 98.75 79 MET A CA 1
ATOM 616 C C . MET A 1 79 ? 12.07 -19.172 6.031 1 98.75 79 MET A C 1
ATOM 618 O O . MET A 1 79 ? 12.109 -18.297 5.172 1 98.75 79 MET A O 1
ATOM 622 N N . ASN A 1 80 ? 12.961 -20.094 6.16 1 98.81 80 ASN A N 1
ATOM 623 C CA . ASN A 1 80 ? 13.898 -20.422 5.098 1 98.81 80 ASN A CA 1
ATOM 624 C C . ASN A 1 80 ? 13.359 -21.516 4.195 1 98.81 80 ASN A C 1
ATOM 626 O O . ASN A 1 80 ? 13.328 -22.688 4.586 1 98.81 80 ASN A O 1
ATOM 630 N N . GLY A 1 81 ? 12.984 -21.141 2.969 1 98.69 81 GLY A N 1
ATOM 631 C CA . GLY A 1 81 ? 12.234 -22.031 2.09 1 98.69 81 GLY A CA 1
ATOM 632 C C . GLY A 1 81 ? 13.102 -23.094 1.447 1 98.69 81 GLY A C 1
ATOM 633 O O . GLY A 1 81 ? 12.586 -24.016 0.817 1 98.69 81 GLY A O 1
ATOM 634 N N . LYS A 1 82 ? 14.422 -22.969 1.525 1 98.38 82 LYS A N 1
ATOM 635 C CA . LYS A 1 82 ? 15.383 -23.969 1.04 1 98.38 82 LYS A CA 1
ATOM 636 C C . LYS A 1 82 ? 15.133 -24.297 -0.429 1 98.38 82 LYS A C 1
ATOM 638 O O . LYS A 1 82 ? 15.227 -25.453 -0.836 1 98.38 82 LYS A O 1
ATOM 643 N N . ASN A 1 83 ? 14.703 -23.344 -1.168 1 98.25 83 ASN A N 1
ATOM 644 C CA . ASN A 1 83 ? 14.523 -23.422 -2.613 1 98.25 83 ASN A CA 1
ATOM 645 C C . ASN A 1 83 ? 13.383 -24.359 -2.982 1 98.25 83 ASN A C 1
ATOM 647 O O . ASN A 1 83 ? 13.391 -24.969 -4.055 1 98.25 83 ASN A O 1
ATOM 651 N N . HIS A 1 84 ? 12.453 -24.5 -2.098 1 98.56 84 HIS A N 1
ATOM 652 C CA . HIS A 1 84 ? 11.281 -25.328 -2.395 1 98.56 84 HIS A CA 1
ATOM 653 C C . HIS A 1 84 ? 10.195 -24.5 -3.074 1 98.56 84 HIS A C 1
ATOM 655 O O . HIS A 1 84 ? 10.359 -23.281 -3.264 1 98.56 84 HIS A O 1
ATOM 661 N N . MET A 1 85 ? 9.086 -25.172 -3.469 1 98.06 85 MET A N 1
ATOM 662 C CA . MET A 1 85 ? 8.008 -24.594 -4.266 1 98.06 85 MET A CA 1
ATOM 663 C C . MET A 1 85 ? 7.355 -23.422 -3.527 1 98.06 85 MET A C 1
ATOM 665 O O . MET A 1 85 ? 6.812 -23.609 -2.436 1 98.06 85 MET A O 1
ATOM 669 N N . GLY A 1 86 ? 7.312 -22.234 -4.18 1 98.38 86 GLY A N 1
ATOM 670 C CA . GLY A 1 86 ? 6.805 -21.031 -3.557 1 98.38 86 GLY A CA 1
ATOM 671 C C . GLY A 1 86 ? 5.359 -21.141 -3.115 1 98.38 86 GLY A C 1
ATOM 672 O O . GLY A 1 86 ? 4.992 -20.656 -2.039 1 98.38 86 GLY A O 1
ATOM 673 N N . ILE A 1 87 ? 4.559 -21.781 -3.902 1 98.69 87 ILE A N 1
ATOM 674 C CA . ILE A 1 87 ? 3.137 -21.906 -3.604 1 98.69 87 ILE A CA 1
ATOM 675 C C . ILE A 1 87 ? 2.943 -22.703 -2.32 1 98.69 87 ILE A C 1
ATOM 677 O O . ILE A 1 87 ? 2.133 -22.344 -1.466 1 98.69 87 ILE A O 1
ATOM 681 N N . LEU A 1 88 ? 3.654 -23.75 -2.176 1 98.81 88 LEU A N 1
ATOM 682 C CA . LEU A 1 88 ? 3.543 -24.578 -0.978 1 98.81 88 LEU A CA 1
ATOM 683 C C . LEU A 1 88 ? 4.051 -23.828 0.249 1 98.81 88 LEU A C 1
ATOM 685 O O . LEU A 1 88 ? 3.422 -23.859 1.308 1 98.81 88 LEU A O 1
ATOM 689 N N . LEU A 1 89 ? 5.199 -23.188 0.108 1 98.75 89 LEU A N 1
ATOM 690 C CA . LEU A 1 89 ? 5.77 -22.406 1.199 1 98.75 89 LEU A CA 1
ATOM 691 C C . LEU A 1 89 ? 4.82 -21.297 1.618 1 98.75 89 LEU A C 1
ATOM 693 O O . LEU A 1 89 ? 4.578 -21.094 2.811 1 98.75 89 LEU A O 1
ATOM 697 N N . ALA A 1 90 ? 4.285 -20.562 0.656 1 98.81 90 ALA A N 1
ATOM 698 C CA . ALA A 1 90 ? 3.393 -19.438 0.929 1 98.81 90 ALA A CA 1
ATOM 699 C C . ALA A 1 90 ? 2.096 -19.906 1.578 1 98.81 90 ALA A C 1
ATOM 701 O O . ALA A 1 90 ? 1.523 -19.219 2.418 1 98.81 90 ALA A O 1
ATOM 702 N N . THR A 1 91 ? 1.612 -21.047 1.17 1 98.81 91 THR A N 1
ATOM 703 C CA . THR A 1 91 ? 0.424 -21.625 1.786 1 98.81 91 THR A CA 1
ATOM 704 C C . THR A 1 91 ? 0.653 -21.875 3.275 1 98.81 91 THR A C 1
ATOM 706 O O . THR A 1 91 ? -0.171 -21.484 4.105 1 98.81 91 THR A O 1
ATOM 709 N N . ASP A 1 92 ? 1.764 -22.5 3.604 1 98.75 92 ASP A N 1
ATOM 710 C CA . ASP A 1 92 ? 2.088 -22.75 5.004 1 98.75 92 ASP A CA 1
ATOM 711 C C . ASP A 1 92 ? 2.305 -21.438 5.758 1 98.75 92 ASP A C 1
ATOM 713 O O . ASP A 1 92 ? 1.908 -21.312 6.918 1 98.75 92 ASP A O 1
ATOM 717 N N . ALA A 1 93 ? 2.914 -20.516 5.105 1 98.81 93 ALA A N 1
ATOM 718 C CA . ALA A 1 93 ? 3.256 -19.234 5.734 1 98.81 93 ALA A CA 1
ATOM 719 C C . ALA A 1 93 ? 1.999 -18.469 6.117 1 98.81 93 ALA A C 1
ATOM 721 O O . ALA A 1 93 ? 1.912 -17.906 7.215 1 98.81 93 ALA A O 1
ATOM 722 N N . ILE A 1 94 ? 1.013 -18.422 5.219 1 98.94 94 ILE A N 1
ATOM 723 C CA . ILE A 1 94 ? -0.202 -17.672 5.516 1 98.94 94 ILE A CA 1
ATOM 724 C C . ILE A 1 94 ? -0.979 -18.359 6.629 1 98.94 94 ILE A C 1
ATOM 726 O O . ILE A 1 94 ? -1.599 -17.703 7.469 1 98.94 94 ILE A O 1
ATOM 730 N N . GLN A 1 95 ? -0.98 -19.672 6.598 1 98.88 95 GLN A N 1
ATOM 731 C CA . GLN A 1 95 ? -1.633 -20.422 7.668 1 98.88 95 GLN A CA 1
ATOM 732 C C . GLN A 1 95 ? -0.966 -20.141 9.016 1 98.88 95 GLN A C 1
ATOM 734 O O . GLN A 1 95 ? -1.648 -19.953 10.023 1 98.88 95 GLN A O 1
ATOM 739 N N . LEU A 1 96 ? 0.342 -20.094 8.969 1 98.81 96 LEU A N 1
ATOM 740 C CA . LEU A 1 96 ? 1.09 -19.781 10.188 1 98.81 96 LEU A CA 1
ATOM 741 C C . LEU A 1 96 ? 0.819 -18.359 10.641 1 98.81 96 LEU A C 1
ATOM 743 O O . LEU A 1 96 ? 0.673 -18.094 11.844 1 98.81 96 LEU A O 1
ATOM 747 N N . ALA A 1 97 ? 0.796 -17.422 9.734 1 98.88 97 ALA A N 1
ATOM 748 C CA . ALA A 1 97 ? 0.509 -16.031 10.07 1 98.88 97 ALA A CA 1
ATOM 749 C C . ALA A 1 97 ? -0.864 -15.898 10.727 1 98.88 97 ALA A C 1
ATOM 751 O O . ALA A 1 97 ? -1.024 -15.156 11.695 1 98.88 97 ALA A O 1
ATOM 752 N N . VAL A 1 98 ? -1.849 -16.594 10.188 1 98.88 98 VAL A N 1
ATOM 753 C CA . VAL A 1 98 ? -3.195 -16.578 10.75 1 98.88 98 VAL A CA 1
ATOM 754 C C . VAL A 1 98 ? -3.184 -17.172 12.156 1 98.88 98 VAL A C 1
ATOM 756 O O . VAL A 1 98 ? -3.811 -16.625 13.07 1 98.88 98 VAL A O 1
ATOM 759 N N . LYS A 1 99 ? -2.49 -18.297 12.297 1 98.75 99 LYS A N 1
ATOM 760 C CA . LYS A 1 99 ? -2.379 -18.922 13.609 1 98.75 99 LYS A CA 1
ATOM 761 C C . LYS A 1 99 ? -1.784 -17.953 14.633 1 98.75 99 LYS A C 1
ATOM 763 O O . LYS A 1 99 ? -2.291 -17.828 15.75 1 98.75 99 LYS A O 1
ATOM 768 N N . LYS A 1 100 ? -0.737 -17.281 14.281 1 98.25 100 LYS A N 1
ATOM 769 C CA . LYS A 1 100 ? -0.106 -16.312 15.172 1 98.25 100 LYS A CA 1
ATOM 770 C C . LYS A 1 100 ? -1.04 -15.148 15.461 1 98.25 100 LYS A C 1
ATOM 772 O O . LYS A 1 100 ? -1.052 -14.617 16.578 1 98.25 100 LYS A O 1
ATOM 777 N N . ALA A 1 101 ? -1.727 -14.68 14.438 1 98.31 101 ALA A N 1
ATOM 778 C CA . ALA A 1 101 ? -2.691 -13.602 14.617 1 98.31 101 ALA A CA 1
ATOM 779 C C . ALA A 1 101 ? -3.793 -14.008 15.594 1 98.31 101 ALA A C 1
ATOM 781 O O . ALA A 1 101 ? -4.199 -13.211 16.438 1 98.31 101 ALA A O 1
ATOM 782 N N . GLN A 1 102 ? -4.266 -15.203 15.438 1 97.81 102 GLN A N 1
ATOM 783 C CA . GLN A 1 102 ? -5.309 -15.695 16.328 1 97.81 102 GLN A CA 1
ATOM 784 C C . GLN A 1 102 ? -4.816 -15.75 17.781 1 97.81 102 GLN A C 1
ATOM 786 O O . GLN A 1 102 ? -5.586 -15.516 18.703 1 97.81 102 GLN A O 1
ATOM 791 N N . ALA A 1 103 ? -3.549 -15.961 17.938 1 96.75 103 ALA A N 1
ATOM 792 C CA . ALA A 1 103 ? -2.977 -16.125 19.281 1 96.75 103 ALA A CA 1
ATOM 793 C C . ALA A 1 103 ? -2.645 -14.773 19.891 1 96.75 103 ALA A C 1
ATOM 795 O O . ALA A 1 103 ? -2.838 -14.562 21.094 1 96.75 103 ALA A O 1
ATOM 796 N N . THR A 1 104 ? -2.137 -13.836 19.062 1 96.19 104 THR A N 1
ATOM 797 C CA . THR A 1 104 ? -1.567 -12.633 19.656 1 96.19 104 THR A CA 1
ATOM 798 C C . THR A 1 104 ? -2.246 -11.383 19.109 1 96.19 104 THR A C 1
ATOM 800 O O . THR A 1 104 ? -2.004 -10.273 19.594 1 96.19 104 THR A O 1
ATOM 803 N N . GLY A 1 105 ? -3.049 -11.562 18.156 1 97.25 105 GLY A N 1
ATOM 804 C CA . GLY A 1 105 ? -3.697 -10.438 17.5 1 97.25 105 GLY A CA 1
ATOM 805 C C . GLY A 1 105 ? -3.08 -10.086 16.156 1 97.25 105 GLY A C 1
ATOM 806 O O . GLY A 1 105 ? -3.734 -9.484 15.305 1 97.25 105 GLY A O 1
ATOM 807 N N . ILE A 1 106 ? -1.782 -10.359 16.047 1 98 106 ILE A N 1
ATOM 808 C CA . ILE A 1 106 ? -1.037 -10.016 14.844 1 98 106 ILE A CA 1
ATOM 809 C C . ILE A 1 106 ? -0.071 -11.148 14.5 1 98 106 ILE A C 1
ATOM 811 O O . ILE A 1 106 ? 0.487 -11.789 15.391 1 98 106 ILE A O 1
ATOM 815 N N . GLY A 1 107 ? 0.029 -11.484 13.258 1 98.56 107 GLY A N 1
ATOM 816 C CA . GLY A 1 107 ? 0.996 -12.445 12.758 1 98.56 107 GLY A CA 1
ATOM 817 C C . GLY A 1 107 ? 1.744 -11.961 11.531 1 98.56 107 GLY A C 1
ATOM 818 O O . GLY A 1 107 ? 1.13 -11.523 10.555 1 98.56 107 GLY A O 1
ATOM 819 N N . MET A 1 108 ? 3.08 -11.938 11.609 1 98.56 108 MET A N 1
ATOM 820 C CA . MET A 1 108 ? 3.957 -11.555 10.508 1 98.56 108 MET A CA 1
ATOM 821 C C . MET A 1 108 ? 4.891 -12.695 10.125 1 98.56 108 MET A C 1
ATOM 823 O O . MET A 1 108 ? 5.648 -13.188 10.969 1 98.56 108 MET A O 1
ATOM 827 N N . VAL A 1 109 ? 4.812 -13.109 8.898 1 98.88 109 VAL A N 1
ATOM 828 C CA . VAL A 1 109 ? 5.668 -14.219 8.469 1 98.88 109 VAL A CA 1
ATOM 829 C C . VAL A 1 109 ? 6.41 -13.828 7.195 1 98.88 109 VAL A C 1
ATOM 831 O O . VAL A 1 109 ? 5.805 -13.352 6.234 1 98.88 109 VAL A O 1
ATOM 834 N N . GLY A 1 110 ? 7.715 -13.914 7.199 1 98.75 110 GLY A N 1
ATOM 835 C CA . GLY A 1 110 ? 8.555 -13.75 6.02 1 98.75 110 GLY A CA 1
ATOM 836 C C . GLY A 1 110 ? 9.117 -15.062 5.504 1 98.75 110 GLY A C 1
ATOM 837 O O . GLY A 1 110 ? 9.312 -16 6.273 1 98.75 110 GLY A O 1
ATOM 838 N N . ILE A 1 111 ? 9.305 -15.164 4.223 1 98.88 111 ILE A N 1
ATOM 839 C CA . ILE A 1 111 ? 9.953 -16.312 3.592 1 98.88 111 ILE A CA 1
ATOM 840 C C . ILE A 1 111 ? 11.156 -15.844 2.775 1 98.88 111 ILE A C 1
ATOM 842 O O . ILE A 1 111 ? 11.055 -14.867 2.02 1 98.88 111 ILE A O 1
ATOM 846 N N . LYS A 1 112 ? 12.266 -16.453 2.932 1 98.62 112 LYS A N 1
ATOM 847 C CA . LYS A 1 112 ? 13.398 -16.297 2.021 1 98.62 112 LYS A CA 1
ATOM 848 C C . LYS A 1 112 ? 13.734 -17.625 1.342 1 98.62 112 LYS A C 1
ATOM 850 O O . LYS A 1 112 ? 13.195 -18.672 1.71 1 98.62 112 LYS A O 1
ATOM 855 N N . ARG A 1 113 ? 14.594 -17.547 0.292 1 98.44 113 ARG A N 1
ATOM 856 C CA . ARG A 1 113 ? 14.992 -18.719 -0.481 1 98.44 113 ARG A CA 1
ATOM 857 C C . ARG A 1 113 ? 13.773 -19.484 -0.97 1 98.44 113 ARG A C 1
ATOM 859 O O . ARG A 1 113 ? 13.742 -20.719 -0.902 1 98.44 113 ARG A O 1
ATOM 866 N N . SER A 1 114 ? 12.805 -18.734 -1.314 1 98.44 114 SER A N 1
ATOM 867 C CA . SER A 1 114 ? 11.594 -19.281 -1.908 1 98.44 114 SER A CA 1
ATOM 868 C C . SER A 1 114 ? 11.633 -19.203 -3.43 1 98.44 114 SER A C 1
ATOM 870 O O . SER A 1 114 ? 12.688 -18.953 -4.016 1 98.44 114 SER A O 1
ATOM 872 N N . ASN A 1 115 ? 10.547 -19.594 -4.074 1 97.94 115 ASN A N 1
ATOM 873 C CA . ASN A 1 115 ? 10.344 -19.484 -5.516 1 97.94 115 ASN A CA 1
ATOM 874 C C . ASN A 1 115 ? 9.008 -18.812 -5.844 1 97.94 115 ASN A C 1
ATOM 876 O O . ASN A 1 115 ? 8.336 -18.297 -4.953 1 97.94 115 ASN A O 1
ATOM 880 N N . HIS A 1 116 ? 8.719 -18.625 -7.113 1 96.44 116 HIS A N 1
ATOM 881 C CA . HIS A 1 116 ? 7.453 -18.047 -7.547 1 96.44 116 HIS A CA 1
ATOM 882 C C . HIS A 1 116 ? 6.281 -18.672 -6.801 1 96.44 116 HIS A C 1
ATOM 884 O O . HIS A 1 116 ? 6.188 -19.906 -6.703 1 96.44 116 HIS A O 1
ATOM 890 N N . CYS A 1 117 ? 5.395 -17.781 -6.25 1 97.5 117 CYS A N 1
ATOM 891 C CA . CYS A 1 117 ? 4.379 -18.328 -5.355 1 97.5 117 CYS A CA 1
ATOM 892 C C . CYS A 1 117 ? 2.98 -18.125 -5.926 1 97.5 117 CYS A C 1
ATOM 894 O O . CYS A 1 117 ? 1.989 -18.203 -5.195 1 97.5 117 CYS A O 1
ATOM 896 N N . GLY A 1 118 ? 2.836 -17.781 -7.176 1 95.88 118 GLY A N 1
ATOM 897 C CA . GLY A 1 118 ? 1.532 -17.672 -7.812 1 95.88 118 GLY A CA 1
ATOM 898 C C . GLY A 1 118 ? 0.766 -16.422 -7.406 1 95.88 118 GLY A C 1
ATOM 899 O O . GLY A 1 118 ? 1.358 -15.359 -7.219 1 95.88 118 GLY A O 1
ATOM 900 N N . MET A 1 119 ? -0.544 -16.531 -7.426 1 96 119 MET A N 1
ATOM 901 C CA . MET A 1 119 ? -1.433 -15.398 -7.16 1 96 119 MET A CA 1
ATOM 902 C C . MET A 1 119 ? -1.557 -15.148 -5.664 1 96 119 MET A C 1
ATOM 904 O O . MET A 1 119 ? -1.965 -16.031 -4.91 1 96 119 MET A O 1
ATOM 908 N N . LEU A 1 120 ? -1.308 -13.93 -5.23 1 98.44 120 LEU A N 1
ATOM 909 C CA . LEU A 1 120 ? -1.345 -13.609 -3.805 1 98.44 120 LEU A CA 1
ATOM 910 C C . LEU A 1 120 ? -2.775 -13.641 -3.279 1 98.44 120 LEU A C 1
ATOM 912 O O . LEU A 1 120 ? -3 -13.852 -2.084 1 98.44 120 LEU A O 1
ATOM 916 N N . ALA A 1 121 ? -3.742 -13.461 -4.188 1 98.62 121 ALA A N 1
ATOM 917 C CA . ALA A 1 121 ? -5.152 -13.445 -3.816 1 98.62 121 ALA A CA 1
ATOM 918 C C . ALA A 1 121 ? -5.539 -14.711 -3.053 1 98.62 121 ALA A C 1
ATOM 920 O O . ALA A 1 121 ? -6.383 -14.664 -2.154 1 98.62 121 ALA A O 1
ATOM 921 N N . ASP A 1 122 ? -4.918 -15.789 -3.426 1 98.62 122 ASP A N 1
ATOM 922 C CA . ASP A 1 122 ? -5.215 -17.062 -2.777 1 98.62 122 ASP A CA 1
ATOM 923 C C . ASP A 1 122 ? -4.898 -17 -1.284 1 98.62 122 ASP A C 1
ATOM 925 O O . ASP A 1 122 ? -5.707 -17.422 -0.456 1 98.62 122 ASP A O 1
ATOM 929 N N . TYR A 1 123 ? -3.828 -16.453 -0.931 1 98.88 123 TYR A N 1
ATOM 930 C CA . TYR A 1 123 ? -3.338 -16.438 0.443 1 98.88 123 TYR A CA 1
ATOM 931 C C . TYR A 1 123 ? -4.133 -15.453 1.292 1 98.88 123 TYR A C 1
ATOM 933 O O . TYR A 1 123 ? -4.57 -15.789 2.395 1 98.88 123 TYR A O 1
ATOM 941 N N . VAL A 1 124 ? -4.359 -14.258 0.772 1 98.88 124 VAL A N 1
ATOM 942 C CA . VAL A 1 124 ? -5.059 -13.258 1.57 1 98.88 124 VAL A CA 1
ATOM 943 C C . VAL A 1 124 ? -6.531 -13.641 1.703 1 98.88 124 VAL A C 1
ATOM 945 O O . VAL A 1 124 ? -7.172 -13.328 2.709 1 98.88 124 VAL A O 1
ATOM 948 N N . SER A 1 125 ? -7.059 -14.344 0.712 1 98.69 125 SER A N 1
ATOM 949 C CA . SER A 1 125 ? -8.414 -14.867 0.826 1 98.69 125 SER A CA 1
ATOM 950 C C . SER A 1 125 ? -8.531 -15.859 1.982 1 98.69 125 SER A C 1
ATOM 952 O O . SER A 1 125 ? -9.523 -15.859 2.709 1 98.69 125 SER A O 1
ATOM 954 N N . TYR A 1 126 ? -7.547 -16.719 2.135 1 98.75 126 TYR A N 1
ATOM 955 C CA . TYR A 1 126 ? -7.539 -17.656 3.25 1 98.75 126 TYR A CA 1
ATOM 956 C C . TYR A 1 126 ? -7.641 -16.922 4.582 1 98.75 126 TYR A C 1
ATOM 958 O O . TYR A 1 126 ? -8.445 -17.297 5.441 1 98.75 126 TYR A O 1
ATOM 966 N N . ALA A 1 127 ? -6.812 -15.914 4.746 1 98.88 127 ALA A N 1
ATOM 967 C CA . ALA A 1 127 ? -6.816 -15.148 5.992 1 98.88 127 ALA A CA 1
ATOM 968 C C . ALA A 1 127 ? -8.18 -14.508 6.238 1 98.88 127 ALA A C 1
ATOM 970 O O . ALA A 1 127 ? -8.68 -14.508 7.363 1 98.88 127 ALA A O 1
ATOM 971 N N . ALA A 1 128 ? -8.734 -13.938 5.18 1 98.81 128 ALA A N 1
ATOM 972 C CA . ALA A 1 128 ? -10.031 -13.273 5.289 1 98.81 128 ALA A CA 1
ATOM 973 C C . ALA A 1 128 ? -11.117 -14.25 5.73 1 98.81 128 ALA A C 1
ATOM 975 O O . ALA A 1 128 ? -11.984 -13.898 6.535 1 98.81 128 ALA A O 1
ATOM 976 N N . LYS A 1 129 ? -11.055 -15.461 5.188 1 98.38 129 LYS A N 1
ATOM 977 C CA . LYS A 1 129 ? -12.039 -16.484 5.527 1 98.38 129 LYS A CA 1
ATOM 978 C C . LYS A 1 129 ? -11.883 -16.938 6.98 1 98.38 129 LYS A C 1
ATOM 980 O O . LYS A 1 129 ? -12.773 -17.578 7.535 1 98.38 129 LYS A O 1
ATOM 985 N N . HIS A 1 130 ? -10.82 -16.594 7.574 1 98.62 130 HIS A N 1
ATOM 986 C CA . HIS A 1 130 ? -10.578 -16.891 8.977 1 98.62 130 HIS A CA 1
ATOM 987 C C . HIS A 1 130 ? -10.672 -15.641 9.836 1 98.62 130 HIS A C 1
ATOM 989 O O . HIS A 1 130 ? -9.953 -15.508 10.828 1 98.62 130 HIS A O 1
ATOM 995 N N . ASP A 1 131 ? -11.367 -14.664 9.375 1 98.5 131 ASP A N 1
ATOM 996 C CA . ASP A 1 131 ? -11.758 -13.453 10.086 1 98.5 131 ASP A CA 1
ATOM 997 C C . ASP A 1 131 ? -10.539 -12.586 10.406 1 98.5 131 ASP A C 1
ATOM 999 O O . ASP A 1 131 ? -10.453 -12 11.484 1 98.5 131 ASP A O 1
ATOM 1003 N N . CYS A 1 132 ? -9.586 -12.594 9.492 1 98.75 132 CYS A N 1
ATOM 1004 C CA . CYS A 1 132 ? -8.406 -11.734 9.586 1 98.75 132 CYS A CA 1
ATOM 1005 C C . CYS A 1 132 ? -8.305 -10.812 8.383 1 98.75 132 CYS A C 1
ATOM 1007 O O . CYS A 1 132 ? -8.859 -11.102 7.324 1 98.75 132 CYS A O 1
ATOM 1009 N N . VAL A 1 133 ? -7.711 -9.688 8.602 1 98.69 133 VAL A N 1
ATOM 1010 C CA . VAL A 1 133 ? -7.223 -8.844 7.508 1 98.69 133 VAL A CA 1
ATOM 1011 C C . VAL A 1 133 ? -5.781 -9.219 7.18 1 98.69 133 VAL A C 1
ATOM 1013 O O . VAL A 1 133 ? -4.977 -9.469 8.078 1 98.69 133 VAL A O 1
ATOM 1016 N N . ALA A 1 134 ? -5.484 -9.281 5.895 1 98.81 134 ALA A N 1
ATOM 1017 C CA . ALA A 1 134 ? -4.137 -9.719 5.531 1 98.81 134 ALA A CA 1
ATOM 1018 C C . ALA A 1 134 ? -3.564 -8.852 4.414 1 98.81 134 ALA A C 1
ATOM 1020 O O . ALA A 1 134 ? -4.305 -8.375 3.547 1 98.81 134 ALA A O 1
ATOM 1021 N N . ILE A 1 135 ? -2.273 -8.641 4.469 1 98.75 135 ILE A N 1
ATOM 1022 C CA . ILE A 1 135 ? -1.445 -8.086 3.404 1 98.75 135 ILE A CA 1
ATOM 1023 C C . ILE A 1 135 ? -0.403 -9.109 2.969 1 98.75 135 ILE A C 1
ATOM 1025 O O . ILE A 1 135 ? 0.193 -9.797 3.807 1 98.75 135 ILE A O 1
ATOM 1029 N N . ALA A 1 136 ? -0.263 -9.242 1.71 1 98.88 136 ALA A N 1
ATOM 1030 C CA . ALA A 1 136 ? 0.755 -10.125 1.153 1 98.88 136 ALA A CA 1
ATOM 1031 C C . ALA A 1 136 ? 1.516 -9.445 0.019 1 98.88 136 ALA A C 1
ATOM 1033 O O . ALA A 1 136 ? 0.919 -8.75 -0.808 1 98.88 136 ALA A O 1
ATOM 1034 N N . VAL A 1 137 ? 2.83 -9.578 0.036 1 98.81 137 VAL A N 1
ATOM 1035 C CA . VAL A 1 137 ? 3.658 -9.047 -1.04 1 98.81 137 VAL A CA 1
ATOM 1036 C C . VAL A 1 137 ? 4.734 -10.055 -1.417 1 98.81 137 VAL A C 1
ATOM 1038 O O . VAL A 1 137 ? 5.074 -10.938 -0.621 1 98.81 137 VAL A O 1
ATOM 1041 N N . THR A 1 138 ? 5.23 -10 -2.584 1 98.56 138 THR A N 1
ATOM 1042 C CA . THR A 1 138 ? 6.359 -10.773 -3.076 1 98.56 138 THR A CA 1
ATOM 1043 C C . THR A 1 138 ? 7.129 -10 -4.145 1 98.56 138 THR A C 1
ATOM 1045 O O . THR A 1 138 ? 6.566 -9.125 -4.805 1 98.56 138 THR A O 1
ATOM 1048 N N . ASN A 1 139 ? 8.422 -10.195 -4.191 1 97.62 139 ASN A N 1
ATOM 1049 C CA . ASN A 1 139 ? 9.18 -9.625 -5.305 1 97.62 139 ASN A CA 1
ATOM 1050 C C . ASN A 1 139 ? 9.273 -10.594 -6.477 1 97.62 139 ASN A C 1
ATOM 1052 O O . ASN A 1 139 ? 8.812 -11.734 -6.383 1 97.62 139 ASN A O 1
ATOM 1056 N N . ALA A 1 140 ? 9.688 -10.164 -7.59 1 94.19 140 ALA A N 1
ATOM 1057 C CA . ALA A 1 140 ? 9.797 -10.938 -8.82 1 94.19 140 ALA A CA 1
ATOM 1058 C C . ALA A 1 140 ? 11.016 -10.508 -9.633 1 94.19 140 ALA A C 1
ATOM 1060 O O . ALA A 1 140 ? 11.594 -9.445 -9.375 1 94.19 140 ALA A O 1
ATOM 1061 N N . PRO A 1 141 ? 11.422 -11.32 -10.547 1 93.31 141 PRO A N 1
ATOM 1062 C CA . PRO A 1 141 ? 12.547 -10.93 -11.391 1 93.31 141 PRO A CA 1
ATOM 1063 C C . PRO A 1 141 ? 12.336 -9.578 -12.078 1 93.31 141 PRO A C 1
ATOM 1065 O O . PRO A 1 141 ? 11.195 -9.203 -12.367 1 93.31 141 PRO A O 1
ATOM 1068 N N . PRO A 1 142 ? 13.43 -8.93 -12.414 1 94 142 PRO A N 1
ATOM 1069 C CA . PRO A 1 142 ? 13.352 -7.559 -12.938 1 94 142 PRO A CA 1
ATOM 1070 C C . PRO A 1 142 ? 12.555 -7.473 -14.242 1 94 142 PRO A C 1
ATOM 1072 O O . PRO A 1 142 ? 12.82 -8.227 -15.18 1 94 142 PRO A O 1
ATOM 1075 N N . SER A 1 143 ? 11.625 -6.559 -14.266 1 93.06 143 SER A N 1
ATOM 1076 C CA . SER A 1 143 ? 10.828 -6.324 -15.461 1 93.06 143 SER A CA 1
ATOM 1077 C C . SER A 1 143 ? 10.359 -4.875 -15.539 1 93.06 143 SER A C 1
ATOM 1079 O O . SER A 1 143 ? 9.766 -4.465 -16.531 1 93.06 143 SER A O 1
ATOM 1081 N N . MET A 1 144 ? 10.641 -4.125 -14.578 1 95.5 144 MET A N 1
ATOM 1082 C CA . MET A 1 144 ? 10.156 -2.754 -14.469 1 95.5 144 MET A CA 1
ATOM 1083 C C . MET A 1 144 ? 11.281 -1.811 -14.055 1 95.5 144 MET A C 1
ATOM 1085 O O . MET A 1 144 ? 12.008 -2.084 -13.102 1 95.5 144 MET A O 1
ATOM 1089 N N . ALA A 1 145 ? 11.398 -0.688 -14.727 1 94.88 145 ALA A N 1
ATOM 1090 C CA . ALA A 1 145 ? 12.422 0.303 -14.391 1 94.88 145 ALA A CA 1
ATOM 1091 C C . ALA A 1 145 ? 11.969 1.181 -13.227 1 94.88 145 ALA A C 1
ATOM 1093 O O . ALA A 1 145 ? 10.773 1.405 -13.039 1 94.88 145 ALA A O 1
ATOM 1094 N N . PRO A 1 146 ? 12.969 1.628 -12.352 1 96.38 146 PRO A N 1
ATOM 1095 C CA . PRO A 1 146 ? 12.586 2.73 -11.469 1 96.38 146 PRO A CA 1
ATOM 1096 C C . PRO A 1 146 ? 12.094 3.957 -12.227 1 96.38 146 PRO A C 1
ATOM 1098 O O . PRO A 1 146 ? 12.414 4.125 -13.406 1 96.38 146 PRO A O 1
ATOM 1101 N N . TRP A 1 147 ? 11.258 4.766 -11.633 1 94.94 147 TRP A N 1
ATOM 1102 C CA . TRP A 1 147 ? 10.781 5.969 -12.305 1 94.94 147 TRP A CA 1
ATOM 1103 C C . TRP A 1 147 ? 11.945 6.863 -12.719 1 94.94 147 TRP A C 1
ATOM 1105 O O . TRP A 1 147 ? 12.758 7.258 -11.875 1 94.94 147 TRP A O 1
ATOM 1115 N N . GLY A 1 148 ? 12.039 7.133 -13.969 1 93.12 148 GLY A N 1
ATOM 1116 C CA . GLY A 1 148 ? 13.141 7.91 -14.516 1 93.12 148 GLY A CA 1
ATOM 1117 C C . GLY A 1 148 ? 14.242 7.051 -15.102 1 93.12 148 GLY A C 1
ATOM 1118 O O . GLY A 1 148 ? 15.125 7.559 -15.789 1 93.12 148 GLY A O 1
ATOM 1119 N N . GLY A 1 149 ? 14.211 5.766 -14.812 1 93.94 149 GLY A N 1
ATOM 1120 C CA . GLY A 1 149 ? 15.188 4.836 -15.359 1 93.94 149 GLY A CA 1
ATOM 1121 C C . GLY A 1 149 ? 14.703 4.141 -16.625 1 93.94 149 GLY A C 1
ATOM 1122 O O . GLY A 1 149 ? 13.547 4.289 -17.016 1 93.94 149 GLY A O 1
ATOM 1123 N N . LYS A 1 150 ? 15.625 3.332 -17.281 1 92.25 150 LYS A N 1
ATOM 1124 C CA . LYS A 1 150 ? 15.203 2.662 -18.5 1 92.25 150 LYS A CA 1
ATOM 1125 C C . LYS A 1 150 ? 15.57 1.181 -18.469 1 92.25 150 LYS A C 1
ATOM 1127 O O . LYS A 1 150 ? 15.133 0.411 -19.328 1 92.25 150 LYS A O 1
ATOM 1132 N N . ASP A 1 151 ? 16.344 0.753 -17.484 1 94.25 151 ASP A N 1
ATOM 1133 C CA . ASP A 1 151 ? 16.625 -0.67 -17.312 1 94.25 151 ASP A CA 1
ATOM 1134 C C . ASP A 1 151 ? 15.734 -1.272 -16.219 1 94.25 151 ASP A C 1
ATOM 1136 O O . ASP A 1 151 ? 15.445 -0.623 -15.219 1 94.25 151 ASP A O 1
ATOM 1140 N N . ALA A 1 152 ? 15.367 -2.516 -16.5 1 94.62 152 ALA A N 1
ATOM 1141 C CA . ALA A 1 152 ? 14.57 -3.215 -15.492 1 94.62 152 ALA A CA 1
ATOM 1142 C C . ALA A 1 152 ? 15.344 -3.387 -14.195 1 94.62 152 ALA A C 1
ATOM 1144 O O . ALA A 1 152 ? 16.547 -3.693 -14.211 1 94.62 152 ALA A O 1
ATOM 1145 N N . PHE A 1 153 ? 14.711 -3.09 -13.109 1 97.25 153 PHE A N 1
ATOM 1146 C CA . PHE A 1 153 ? 15.305 -3.26 -11.789 1 97.25 153 PHE A CA 1
ATOM 1147 C C . PHE A 1 153 ? 14.359 -4.031 -10.867 1 97.25 153 PHE A C 1
ATOM 1149 O O . PHE A 1 153 ? 14.766 -4.996 -10.227 1 97.25 153 PHE A O 1
ATOM 1156 N N . PHE A 1 154 ? 13.133 -3.586 -10.828 1 97.38 154 PHE A N 1
ATOM 1157 C CA . PHE A 1 154 ? 12.117 -4.238 -10.008 1 97.38 154 PHE A CA 1
ATOM 1158 C C . PHE A 1 154 ? 11.336 -5.262 -10.828 1 97.38 154 PHE A C 1
ATOM 1160 O O . PHE A 1 154 ? 11.312 -5.191 -12.055 1 97.38 154 PHE A O 1
ATOM 1167 N N . GLY A 1 155 ? 10.719 -6.219 -10.148 1 95.06 155 GLY A N 1
ATOM 1168 C CA . GLY A 1 155 ? 9.648 -6.984 -10.758 1 95.06 155 GLY A CA 1
ATOM 1169 C C . GLY A 1 155 ? 8.312 -6.262 -10.75 1 95.06 155 GLY A C 1
ATOM 1170 O O . GLY A 1 155 ? 8.25 -5.07 -10.422 1 95.06 155 GLY A O 1
ATOM 1171 N N . THR A 1 156 ? 7.293 -6.98 -11.156 1 92.31 156 THR A N 1
ATOM 1172 C CA . THR A 1 156 ? 5.961 -6.391 -11.055 1 92.31 156 THR A CA 1
ATOM 1173 C C . THR A 1 156 ? 5.535 -6.254 -9.594 1 92.31 156 THR A C 1
ATOM 1175 O O . THR A 1 156 ? 4.484 -5.68 -9.305 1 92.31 156 THR A O 1
ATOM 1178 N N . ASN A 1 157 ? 6.277 -6.758 -8.57 1 95.5 157 ASN A N 1
ATOM 1179 C CA . ASN A 1 157 ? 6.207 -6.598 -7.121 1 95.5 157 ASN A CA 1
ATOM 1180 C C . ASN A 1 157 ? 4.77 -6.391 -6.648 1 95.5 157 ASN A C 1
ATOM 1182 O O . ASN A 1 157 ? 4.414 -5.309 -6.18 1 95.5 157 ASN A O 1
ATOM 1186 N N . PRO A 1 158 ? 3.965 -7.453 -6.688 1 96.88 158 PRO A N 1
ATOM 1187 C CA . PRO A 1 158 ? 2.537 -7.316 -6.391 1 96.88 158 PRO A CA 1
ATOM 1188 C C . PRO A 1 158 ? 2.266 -7 -4.922 1 96.88 158 PRO A C 1
ATOM 1190 O O . PRO A 1 158 ? 3.068 -7.352 -4.055 1 96.88 158 PRO A O 1
ATOM 1193 N N . PHE A 1 159 ? 1.198 -6.289 -4.676 1 97.94 159 PHE A N 1
ATOM 1194 C CA . PHE A 1 159 ? 0.617 -5.973 -3.377 1 97.94 159 PHE A CA 1
ATOM 1195 C C . PHE A 1 159 ? -0.818 -6.477 -3.287 1 97.94 159 PHE A C 1
ATOM 1197 O O . PHE A 1 159 ? -1.657 -6.129 -4.121 1 97.94 159 PHE A O 1
ATOM 1204 N N . ALA A 1 160 ? -1.104 -7.312 -2.281 1 98.75 160 ALA A N 1
ATOM 1205 C CA . ALA A 1 160 ? -2.443 -7.875 -2.139 1 98.75 160 ALA A CA 1
ATOM 1206 C C . ALA A 1 160 ? -2.965 -7.695 -0.716 1 98.75 160 ALA A C 1
ATOM 1208 O O . ALA A 1 160 ? -2.182 -7.617 0.234 1 98.75 160 ALA A O 1
ATOM 1209 N N . TYR A 1 161 ? -4.266 -7.582 -0.585 1 98.81 161 TYR A N 1
ATOM 1210 C CA . TYR A 1 161 ? -4.91 -7.609 0.723 1 98.81 161 TYR A CA 1
ATOM 1211 C C . TYR A 1 161 ? -6.234 -8.359 0.664 1 98.81 161 TYR A C 1
ATOM 1213 O O . TYR A 1 161 ? -6.793 -8.562 -0.417 1 98.81 161 TYR A O 1
ATOM 1221 N N . GLY A 1 162 ? -6.68 -8.859 1.74 1 98.75 162 GLY A N 1
ATOM 1222 C CA . GLY A 1 162 ? -7.973 -9.5 1.913 1 98.75 162 GLY A CA 1
ATOM 1223 C C . GLY A 1 162 ? -8.617 -9.188 3.248 1 98.75 162 GLY A C 1
ATOM 1224 O O . GLY A 1 162 ? -7.93 -9.023 4.258 1 98.75 162 GLY A O 1
ATOM 1225 N N . MET A 1 163 ? -9.906 -9.109 3.238 1 98.56 163 MET A N 1
ATOM 1226 C CA . MET A 1 163 ? -10.633 -8.805 4.469 1 98.56 163 MET A CA 1
ATOM 1227 C C . MET A 1 163 ? -12.016 -9.445 4.457 1 98.56 163 MET A C 1
ATOM 1229 O O . MET A 1 163 ? -12.617 -9.609 3.393 1 98.56 163 MET A O 1
ATOM 1233 N N . PRO A 1 164 ? -12.492 -9.781 5.586 1 98.5 164 PRO A N 1
ATOM 1234 C CA . PRO A 1 164 ? -13.828 -10.383 5.664 1 98.5 164 PRO A CA 1
ATOM 1235 C C . PRO A 1 164 ? -14.945 -9.352 5.547 1 98.5 164 PRO A C 1
ATOM 1237 O O . PRO A 1 164 ? -14.758 -8.188 5.91 1 98.5 164 PRO A O 1
ATOM 1240 N N . VAL A 1 165 ? -16.016 -9.703 5.062 1 98 165 VAL A N 1
ATOM 1241 C CA . VAL A 1 165 ? -17.203 -8.883 4.879 1 98 165 VAL A CA 1
ATOM 1242 C C . VAL A 1 165 ? -18.438 -9.641 5.375 1 98 165 VAL A C 1
ATOM 1244 O O . VAL A 1 165 ? -18.516 -10.859 5.242 1 98 165 VAL A O 1
ATOM 1247 N N . ALA A 1 166 ? -19.359 -8.914 5.934 1 97.12 166 ALA A N 1
ATOM 1248 C CA . ALA A 1 166 ? -20.562 -9.562 6.434 1 97.12 166 ALA A CA 1
ATOM 1249 C C . ALA A 1 166 ? -21.406 -10.125 5.281 1 97.12 166 ALA A C 1
ATOM 1251 O O . ALA A 1 166 ? -21.703 -9.414 4.32 1 97.12 166 ALA A O 1
ATOM 1252 N N . ASN A 1 167 ? -21.703 -11.406 5.367 1 94.38 167 ASN A N 1
ATOM 1253 C CA . ASN A 1 167 ? -22.641 -12.109 4.5 1 94.38 167 ASN A CA 1
ATOM 1254 C C . ASN A 1 167 ? -22.219 -12.039 3.039 1 94.38 167 ASN A C 1
ATOM 1256 O O . ASN A 1 167 ? -23.047 -11.922 2.145 1 94.38 167 ASN A O 1
ATOM 1260 N N . ALA A 1 168 ? -21 -11.992 2.824 1 95.06 168 ALA A N 1
ATOM 1261 C CA . ALA A 1 168 ? -20.453 -11.945 1.466 1 95.06 168 ALA A CA 1
ATOM 1262 C C . ALA A 1 168 ? -19.078 -12.602 1.398 1 95.06 168 ALA A C 1
ATOM 1264 O O . ALA A 1 168 ? -18.469 -12.867 2.432 1 95.06 168 ALA A O 1
ATOM 1265 N N . GLU A 1 169 ? -18.641 -12.938 0.168 1 95.12 169 GLU A N 1
ATOM 1266 C CA . GLU A 1 169 ? -17.25 -13.344 -0.019 1 95.12 169 GLU A CA 1
ATOM 1267 C C . GLU A 1 169 ? -16.281 -12.227 0.386 1 95.12 169 GLU A C 1
ATOM 1269 O O . GLU A 1 169 ? -16.625 -11.047 0.308 1 95.12 169 GLU A O 1
ATOM 1274 N N . PRO A 1 170 ? -15.141 -12.633 0.826 1 97.88 170 PRO A N 1
ATOM 1275 C CA . PRO A 1 170 ? -14.164 -11.617 1.212 1 97.88 170 PRO A CA 1
ATOM 1276 C C . PRO A 1 170 ? -13.836 -10.648 0.075 1 97.88 170 PRO A C 1
ATOM 1278 O O . PRO A 1 170 ? -13.93 -11.016 -1.099 1 97.88 170 PRO A O 1
ATOM 1281 N N . ILE A 1 171 ? -13.523 -9.438 0.421 1 98.38 171 ILE A N 1
ATOM 1282 C CA . ILE A 1 171 ? -12.914 -8.523 -0.539 1 98.38 171 ILE A CA 1
ATOM 1283 C C . ILE A 1 171 ? -11.422 -8.836 -0.682 1 98.38 171 ILE A C 1
ATOM 1285 O O . ILE A 1 171 ? -10.688 -8.867 0.308 1 98.38 171 ILE A O 1
ATOM 1289 N N . VAL A 1 172 ? -11.023 -9.141 -1.851 1 98.5 172 VAL A N 1
ATOM 1290 C CA . VAL A 1 172 ? -9.648 -9.539 -2.141 1 98.5 172 VAL A CA 1
ATOM 1291 C C . VAL A 1 172 ? -9.094 -8.688 -3.281 1 98.5 172 VAL A C 1
ATOM 1293 O O . VAL A 1 172 ? -9.68 -8.633 -4.363 1 98.5 172 VAL A O 1
ATOM 1296 N N . PHE A 1 173 ? -8.055 -8 -3.012 1 98.19 173 PHE A N 1
ATOM 1297 C CA . PHE A 1 173 ? -7.355 -7.156 -3.969 1 98.19 173 PHE A CA 1
ATOM 1298 C C . PHE A 1 173 ? -5.938 -7.664 -4.211 1 98.19 173 PHE A C 1
ATOM 1300 O O . PHE A 1 173 ? -5.211 -7.965 -3.262 1 98.19 173 PHE A O 1
ATOM 1307 N N . ASP A 1 174 ? -5.551 -7.836 -5.391 1 97.44 174 ASP A N 1
ATOM 1308 C CA . ASP A 1 174 ? -4.246 -8.328 -5.816 1 97.44 174 ASP A CA 1
ATOM 1309 C C . ASP A 1 174 ? -3.76 -7.594 -7.062 1 97.44 174 ASP A C 1
ATOM 1311 O O . ASP A 1 174 ? -4.246 -7.844 -8.164 1 97.44 174 ASP A O 1
ATOM 1315 N N . MET A 1 175 ? -2.736 -6.715 -6.887 1 96.12 175 MET A N 1
ATOM 1316 C CA . MET A 1 175 ? -2.322 -5.887 -8.016 1 96.12 175 MET A CA 1
ATOM 1317 C C . MET A 1 175 ? -0.81 -5.93 -8.195 1 96.12 175 MET A C 1
ATOM 1319 O O . MET A 1 175 ? -0.063 -5.984 -7.219 1 96.12 175 MET A O 1
ATOM 1323 N N . ALA A 1 176 ? -0.448 -5.914 -9.469 1 95.5 176 ALA A N 1
ATOM 1324 C CA . ALA A 1 176 ? 0.937 -5.562 -9.773 1 95.5 176 ALA A CA 1
ATOM 1325 C C . ALA A 1 176 ? 1.188 -4.074 -9.562 1 95.5 176 ALA A C 1
ATOM 1327 O O . ALA A 1 176 ? 0.25 -3.273 -9.57 1 95.5 176 ALA A O 1
ATOM 1328 N N . THR A 1 177 ? 2.418 -3.672 -9.32 1 96.75 177 THR A N 1
ATOM 1329 C CA . THR A 1 177 ? 2.746 -2.258 -9.18 1 96.75 177 THR A CA 1
ATOM 1330 C C . THR A 1 177 ? 3.133 -1.661 -10.531 1 96.75 177 THR A C 1
ATOM 1332 O O . THR A 1 177 ? 3.393 -0.46 -10.633 1 96.75 177 THR A O 1
ATOM 1335 N N . SER A 1 178 ? 3.178 -2.508 -11.539 1 95.81 178 SER A N 1
ATOM 1336 C CA . SER A 1 178 ? 3.352 -2.035 -12.914 1 95.81 178 SER A CA 1
ATOM 1337 C C . SER A 1 178 ? 2.012 -1.68 -13.547 1 95.81 178 SER A C 1
ATOM 1339 O O . SER A 1 178 ? 0.959 -2.107 -13.07 1 95.81 178 SER A O 1
ATOM 1341 N N . VAL A 1 179 ? 2.109 -0.95 -14.641 1 92.81 179 VAL A N 1
ATOM 1342 C CA . VAL A 1 179 ? 0.9 -0.62 -15.383 1 92.81 179 VAL A CA 1
ATOM 1343 C C . VAL A 1 179 ? 0.246 -1.899 -15.906 1 92.81 179 VAL A C 1
ATOM 1345 O O . VAL A 1 179 ? -0.972 -2.062 -15.812 1 92.81 179 VAL A O 1
ATOM 1348 N N . VAL A 1 180 ? 1.104 -2.762 -16.344 1 86.62 180 VAL A N 1
ATOM 1349 C CA . VAL A 1 180 ? 0.646 -4.035 -16.875 1 86.62 180 VAL A CA 1
ATOM 1350 C C . VAL A 1 180 ? 1.64 -5.137 -16.516 1 86.62 180 VAL A C 1
ATOM 1352 O O . VAL A 1 180 ? 2.811 -4.863 -16.25 1 86.62 180 VAL A O 1
ATOM 1355 N N . ALA A 1 181 ? 1.073 -6.344 -16.453 1 79.75 181 ALA A N 1
ATOM 1356 C CA . ALA A 1 181 ? 1.968 -7.484 -16.266 1 79.75 181 ALA A CA 1
ATOM 1357 C C . ALA A 1 181 ? 2.719 -7.816 -17.547 1 79.75 181 ALA A C 1
ATOM 1359 O O . ALA A 1 181 ? 2.158 -7.723 -18.641 1 79.75 181 ALA A O 1
ATOM 1360 N N . ARG A 1 182 ? 3.941 -8.211 -17.391 1 81.25 182 ARG A N 1
ATOM 1361 C CA . ARG A 1 182 ? 4.734 -8.594 -18.547 1 81.25 182 ARG A CA 1
ATOM 1362 C C . ARG A 1 182 ? 4.074 -9.742 -19.312 1 81.25 182 ARG A C 1
ATOM 1364 O O . ARG A 1 182 ? 4.18 -9.812 -20.547 1 81.25 182 ARG A O 1
ATOM 1371 N N . GLY A 1 183 ? 3.412 -10.594 -18.547 1 73.62 183 GLY A N 1
ATOM 1372 C CA . GLY A 1 183 ? 2.703 -11.695 -19.188 1 73.62 183 GLY A CA 1
ATOM 1373 C C . GLY A 1 183 ? 1.66 -11.234 -20.188 1 73.62 183 GLY A C 1
ATOM 1374 O O . GLY A 1 183 ? 1.447 -11.891 -21.203 1 73.62 183 GLY A O 1
ATOM 1375 N N . LYS A 1 184 ? 1.054 -10.078 -19.938 1 74.94 184 LYS A N 1
ATOM 1376 C CA . LYS A 1 184 ? 0.068 -9.523 -20.859 1 74.94 184 LYS A CA 1
ATOM 1377 C C . LYS A 1 184 ? 0.732 -9.031 -22.141 1 74.94 184 LYS A C 1
ATOM 1379 O O . LYS A 1 184 ? 0.146 -9.117 -23.234 1 74.94 184 LYS A O 1
ATOM 1384 N N . ILE A 1 185 ? 1.899 -8.57 -22 1 82.25 185 ILE A N 1
ATOM 1385 C CA . ILE A 1 185 ? 2.639 -8.117 -23.172 1 82.25 185 ILE A CA 1
ATOM 1386 C C . ILE A 1 185 ? 3.057 -9.328 -24.016 1 82.25 185 ILE A C 1
ATOM 1388 O O . ILE A 1 185 ? 2.965 -9.297 -25.234 1 82.25 185 ILE A O 1
ATOM 1392 N N . ARG A 1 186 ? 3.49 -10.336 -23.312 1 78.56 186 ARG A N 1
ATOM 1393 C CA . ARG A 1 186 ? 3.84 -11.57 -24.016 1 78.56 186 ARG A CA 1
ATOM 1394 C C . ARG A 1 186 ? 2.641 -12.125 -24.766 1 78.56 186 ARG A C 1
ATOM 1396 O O . ARG A 1 186 ? 2.779 -12.586 -25.906 1 78.56 186 ARG A O 1
ATOM 1403 N N . LEU A 1 187 ? 1.571 -12.078 -24.062 1 69.88 187 LEU A N 1
ATOM 1404 C CA . LEU A 1 187 ? 0.339 -12.547 -24.688 1 69.88 187 LEU A CA 1
ATOM 1405 C C . LEU A 1 187 ? -0.011 -11.703 -25.906 1 69.88 187 LEU A C 1
ATOM 1407 O O . LEU A 1 187 ? -0.425 -12.234 -26.938 1 69.88 187 LEU A O 1
ATOM 1411 N N . ALA A 1 188 ? 0.081 -10.414 -25.844 1 78.94 188 ALA A N 1
ATOM 1412 C CA . ALA A 1 188 ? -0.171 -9.516 -26.969 1 78.94 188 ALA A CA 1
ATOM 1413 C C . ALA A 1 188 ? 0.749 -9.828 -28.141 1 78.94 188 ALA A C 1
ATOM 1415 O O . ALA A 1 188 ? 0.31 -9.852 -29.297 1 78.94 188 ALA A O 1
ATOM 1416 N N . ARG A 1 189 ? 1.979 -10.078 -27.875 1 82.19 189 ARG A N 1
ATOM 1417 C CA . ARG A 1 189 ? 2.926 -10.461 -28.906 1 82.19 189 ARG A CA 1
ATOM 1418 C C . ARG A 1 189 ? 2.486 -11.75 -29.609 1 82.19 189 ARG A C 1
ATOM 1420 O O . ARG A 1 189 ? 2.496 -11.836 -30.828 1 82.19 189 ARG A O 1
ATOM 1427 N N . LYS A 1 190 ? 2.15 -12.633 -28.734 1 69.5 190 LYS A N 1
ATOM 1428 C CA . LYS A 1 190 ? 1.719 -13.93 -29.266 1 69.5 190 LYS A CA 1
ATOM 1429 C C . LYS A 1 190 ? 0.493 -13.781 -30.156 1 69.5 190 LYS A C 1
ATOM 1431 O O . LYS A 1 190 ? 0.336 -14.516 -31.141 1 69.5 190 LYS A O 1
ATOM 1436 N N . ASN A 1 191 ? -0.307 -12.852 -29.766 1 72.19 191 ASN A N 1
ATOM 1437 C CA . ASN A 1 191 ? -1.548 -12.633 -30.5 1 72.19 191 ASN A CA 1
ATOM 1438 C C . ASN A 1 191 ? -1.374 -11.586 -31.594 1 72.19 191 ASN A C 1
ATOM 1440 O O . ASN A 1 191 ? -2.354 -11.148 -32.219 1 72.19 191 ASN A O 1
ATOM 1444 N N . ASN A 1 192 ? -0.271 -11.156 -31.859 1 83.06 192 ASN A N 1
ATOM 1445 C CA . ASN A 1 192 ? 0.047 -10.156 -32.875 1 83.06 192 ASN A CA 1
ATOM 1446 C C . ASN A 1 192 ? -0.782 -8.883 -32.688 1 83.06 192 ASN A C 1
ATOM 1448 O O . ASN A 1 192 ? -1.367 -8.375 -33.625 1 83.06 192 ASN A O 1
ATOM 1452 N N . GLN A 1 193 ? -0.924 -8.492 -31.484 1 85 193 GLN A N 1
ATOM 1453 C CA . GLN A 1 193 ? -1.641 -7.281 -31.109 1 85 193 GLN A CA 1
ATOM 1454 C C . GLN A 1 193 ? -0.684 -6.219 -30.578 1 85 193 GLN A C 1
ATOM 1456 O O . GLN A 1 193 ? 0.381 -6.547 -30.047 1 85 193 GLN A O 1
ATOM 1461 N N . SER A 1 194 ? -1.141 -4.984 -30.875 1 91.75 194 SER A N 1
ATOM 1462 C CA . SER A 1 194 ? -0.402 -3.885 -30.25 1 91.75 194 SER A CA 1
ATOM 1463 C C . SER A 1 194 ? -0.736 -3.754 -28.781 1 91.75 194 SER A C 1
ATOM 1465 O O . SER A 1 194 ? -1.708 -4.344 -28.297 1 91.75 194 SER A O 1
ATOM 1467 N N . ILE A 1 195 ? 0.084 -3.123 -28.047 1 89.69 195 ILE A N 1
ATOM 1468 C CA . ILE A 1 195 ? -0.197 -2.816 -26.641 1 89.69 195 ILE A CA 1
ATOM 1469 C C . ILE A 1 195 ? -0.43 -1.316 -26.484 1 89.69 195 ILE A C 1
ATOM 1471 O O . ILE A 1 195 ? 0.045 -0.516 -27.297 1 89.69 195 ILE A O 1
ATOM 1475 N N . PRO A 1 196 ? -1.153 -0.906 -25.578 1 88.56 196 PRO A N 1
ATOM 1476 C CA . PRO A 1 196 ? -1.389 0.524 -25.375 1 88.56 196 PRO A CA 1
ATOM 1477 C C . PRO A 1 196 ? -0.109 1.291 -25.047 1 88.56 196 PRO A C 1
ATOM 1479 O O . PRO A 1 196 ? 0.778 0.759 -24.375 1 88.56 196 PRO A O 1
ATOM 1482 N N . LEU A 1 197 ? -0.079 2.557 -25.484 1 88.56 197 LEU A N 1
ATOM 1483 C CA . LEU A 1 197 ? 0.99 3.438 -25.016 1 88.56 197 LEU A CA 1
ATOM 1484 C C . LEU A 1 197 ? 0.957 3.586 -23.5 1 88.56 197 LEU A C 1
ATOM 1486 O O . LEU A 1 197 ? -0.118 3.697 -22.906 1 88.56 197 LEU A O 1
ATOM 1490 N N . GLY A 1 198 ? 2.182 3.521 -22.906 1 86.19 198 GLY A N 1
ATOM 1491 C CA . GLY A 1 198 ? 2.26 3.652 -21.469 1 86.19 198 GLY A CA 1
ATOM 1492 C C . GLY A 1 198 ? 2.508 2.332 -20.75 1 86.19 198 GLY A C 1
ATOM 1493 O O . GLY A 1 198 ? 2.904 2.311 -19.594 1 86.19 198 GLY A O 1
ATOM 1494 N N . TRP A 1 199 ? 2.273 1.318 -21.469 1 87.88 199 TRP A N 1
ATOM 1495 C CA . TRP A 1 199 ? 2.49 -0 -20.891 1 87.88 199 TRP A CA 1
ATOM 1496 C C . TRP A 1 199 ? 3.98 -0.285 -20.734 1 87.88 199 TRP A C 1
ATOM 1498 O O . TRP A 1 199 ? 4.406 -0.854 -19.719 1 87.88 199 TRP A O 1
ATOM 1508 N N . ALA A 1 200 ? 4.746 0.134 -21.75 1 91.75 200 ALA A N 1
ATOM 1509 C CA . ALA A 1 200 ? 6.16 -0.225 -21.766 1 91.75 200 ALA A CA 1
ATOM 1510 C C . ALA A 1 200 ? 6.98 0.801 -22.547 1 91.75 200 ALA A C 1
ATOM 1512 O O . ALA A 1 200 ? 6.426 1.61 -23.297 1 91.75 200 ALA A O 1
ATOM 1513 N N . VAL A 1 201 ? 8.242 0.777 -22.297 1 90.88 201 VAL A N 1
ATOM 1514 C CA . VAL A 1 201 ? 9.203 1.553 -23.078 1 90.88 201 VAL A CA 1
ATOM 1515 C C . VAL A 1 201 ? 10.25 0.62 -23.688 1 90.88 201 VAL A C 1
ATOM 1517 O O . VAL A 1 201 ? 10.461 -0.491 -23.188 1 90.88 201 VAL A O 1
ATOM 1520 N N . SER A 1 202 ? 10.836 1.141 -24.781 1 91.06 202 SER A N 1
ATOM 1521 C CA . SER A 1 202 ? 11.898 0.393 -25.438 1 91.06 202 SER A CA 1
ATOM 1522 C C . SER A 1 202 ? 13.188 0.418 -24.625 1 91.06 202 SER A C 1
ATOM 1524 O O . SER A 1 202 ? 13.258 1.091 -23.594 1 91.06 202 SER A O 1
ATOM 1526 N N . LYS A 1 203 ? 14.133 -0.304 -25.125 1 89.94 203 LYS A N 1
ATOM 1527 C CA . LYS A 1 203 ? 15.445 -0.353 -24.484 1 89.94 203 LYS A CA 1
ATOM 1528 C C . LYS A 1 203 ? 16.062 1.037 -24.391 1 89.94 203 LYS A C 1
ATOM 1530 O O . LYS A 1 203 ? 16.922 1.289 -23.547 1 89.94 203 LYS A O 1
ATOM 1535 N N . ASP A 1 204 ? 15.609 1.901 -25.25 1 86.94 204 ASP A N 1
ATOM 1536 C CA . ASP A 1 204 ? 16.141 3.262 -25.281 1 86.94 204 ASP A CA 1
ATOM 1537 C C . ASP A 1 204 ? 15.242 4.211 -24.484 1 86.94 204 ASP A C 1
ATOM 1539 O O . ASP A 1 204 ? 15.461 5.426 -24.484 1 86.94 204 ASP A O 1
ATOM 1543 N N . GLY A 1 205 ? 14.195 3.645 -23.891 1 86.44 205 GLY A N 1
ATOM 1544 C CA . GLY A 1 205 ? 13.336 4.434 -23.016 1 86.44 205 GLY A CA 1
ATOM 1545 C C . GLY A 1 205 ? 12.203 5.117 -23.75 1 86.44 205 GLY A C 1
ATOM 1546 O O . GLY A 1 205 ? 11.555 6.016 -23.219 1 86.44 205 GLY A O 1
ATOM 1547 N N . GLN A 1 206 ? 11.969 4.691 -24.969 1 89 206 GLN A N 1
ATOM 1548 C CA . GLN A 1 206 ? 10.906 5.312 -25.75 1 89 206 GLN A CA 1
ATOM 1549 C C . GLN A 1 206 ? 9.609 4.527 -25.641 1 89 206 GLN A C 1
ATOM 1551 O O . GLN A 1 206 ? 9.609 3.295 -25.703 1 89 206 GLN A O 1
ATOM 1556 N N . PRO A 1 207 ? 8.578 5.336 -25.469 1 89.75 207 PRO A N 1
ATOM 1557 C CA . PRO A 1 207 ? 7.305 4.617 -25.453 1 89.75 207 PRO A CA 1
ATOM 1558 C C . PRO A 1 207 ? 7.074 3.785 -26.719 1 89.75 207 PRO A C 1
ATOM 1560 O O . PRO A 1 207 ? 7.461 4.199 -27.812 1 89.75 207 PRO A O 1
ATOM 1563 N N . THR A 1 208 ? 6.473 2.635 -26.562 1 93 208 THR A N 1
ATOM 1564 C CA . THR A 1 208 ? 6.246 1.77 -27.719 1 93 208 THR A CA 1
ATOM 1565 C C . THR A 1 208 ? 4.871 1.115 -27.641 1 93 208 THR A C 1
ATOM 1567 O O . THR A 1 208 ? 4.359 0.855 -26.547 1 93 208 THR A O 1
ATOM 1570 N N . GLU A 1 209 ? 4.254 0.903 -28.719 1 94.31 209 GLU A N 1
ATOM 1571 C CA . GLU A 1 209 ? 3.023 0.126 -28.844 1 94.31 209 GLU A CA 1
ATOM 1572 C C . GLU A 1 209 ? 3.307 -1.282 -29.359 1 94.31 209 GLU A C 1
ATOM 1574 O O . GLU A 1 209 ? 2.385 -2.084 -29.531 1 94.31 209 GLU A O 1
ATOM 1579 N N . ASP A 1 210 ? 4.574 -1.528 -29.594 1 93.12 210 ASP A N 1
ATOM 1580 C CA . ASP A 1 210 ? 4.988 -2.814 -30.141 1 93.12 210 ASP A CA 1
ATOM 1581 C C . ASP A 1 210 ? 5.457 -3.76 -29.047 1 93.12 210 ASP A C 1
ATOM 1583 O O . ASP A 1 210 ? 6.512 -3.547 -28.438 1 93.12 210 ASP A O 1
ATOM 1587 N N . PRO A 1 211 ? 4.684 -4.867 -28.844 1 91.88 211 PRO A N 1
ATOM 1588 C CA . PRO A 1 211 ? 5.078 -5.793 -27.781 1 91.88 211 PRO A CA 1
ATOM 1589 C C . PRO A 1 211 ? 6.449 -6.418 -28.031 1 91.88 211 PRO A C 1
ATOM 1591 O O . PRO A 1 211 ? 7.156 -6.758 -27.078 1 91.88 211 PRO A O 1
ATOM 1594 N N . ALA A 1 212 ? 6.844 -6.547 -29.234 1 91.38 212 ALA A N 1
ATOM 1595 C CA . ALA A 1 212 ? 8.156 -7.117 -29.547 1 91.38 212 ALA A CA 1
ATOM 1596 C C . ALA A 1 212 ? 9.273 -6.199 -29.062 1 91.38 212 ALA A C 1
ATOM 1598 O O . ALA A 1 212 ? 10.281 -6.664 -28.516 1 91.38 212 ALA A O 1
ATOM 1599 N N . ILE A 1 213 ? 9.07 -4.977 -29.312 1 91.62 213 ILE A N 1
ATOM 1600 C CA . ILE A 1 213 ? 10.039 -3.984 -28.859 1 91.62 213 ILE A CA 1
ATOM 1601 C C . ILE A 1 213 ? 10.062 -3.949 -27.344 1 91.62 213 ILE A C 1
ATOM 1603 O O . ILE A 1 213 ? 11.141 -3.883 -26.734 1 91.62 213 ILE A O 1
ATOM 1607 N N . ALA A 1 214 ? 8.898 -4.016 -26.734 1 90.19 214 ALA A N 1
ATOM 1608 C CA . ALA A 1 214 ? 8.781 -4 -25.281 1 90.19 214 ALA A CA 1
ATOM 1609 C C . ALA A 1 214 ? 9.508 -5.191 -24.672 1 90.19 214 ALA A C 1
ATOM 1611 O O . ALA A 1 214 ? 10.109 -5.074 -23.594 1 90.19 214 ALA A O 1
ATOM 1612 N N . LEU A 1 215 ? 9.445 -6.309 -25.328 1 88.88 215 LEU A N 1
ATOM 1613 C CA . LEU A 1 215 ? 9.977 -7.543 -24.766 1 88.88 215 LEU A CA 1
ATOM 1614 C C . LEU A 1 215 ? 11.461 -7.691 -25.094 1 88.88 215 LEU A C 1
ATOM 1616 O O . LEU A 1 215 ? 12.148 -8.531 -24.516 1 88.88 215 LEU A O 1
ATOM 1620 N N . ASP A 1 216 ? 11.906 -6.887 -26.078 1 90.06 216 ASP A N 1
ATOM 1621 C CA . ASP A 1 216 ? 13.305 -6.938 -26.5 1 90.06 216 ASP A CA 1
ATOM 1622 C C . ASP A 1 216 ? 14.133 -5.883 -25.766 1 90.06 216 ASP A C 1
ATOM 1624 O O . ASP A 1 216 ? 14.57 -4.902 -26.375 1 90.06 216 ASP A O 1
ATOM 1628 N N . GLY A 1 217 ? 14.328 -6.117 -24.547 1 86.81 217 GLY A N 1
ATOM 1629 C CA . GLY A 1 217 ? 15.172 -5.23 -23.766 1 86.81 217 GLY A CA 1
ATOM 1630 C C . GLY A 1 217 ? 14.414 -4.078 -23.141 1 86.81 217 GLY A C 1
ATOM 1631 O O . GLY A 1 217 ? 14.984 -3.275 -22.391 1 86.81 217 GLY A O 1
ATOM 1632 N N . GLY A 1 218 ? 13.164 -4.012 -23.406 1 90.12 218 GLY A N 1
ATOM 1633 C CA . GLY A 1 218 ? 12.352 -2.969 -22.797 1 90.12 218 GLY A CA 1
ATOM 1634 C C . GLY A 1 218 ? 11.875 -3.318 -21.406 1 90.12 218 GLY A C 1
ATOM 1635 O O . GLY A 1 218 ? 12.352 -4.285 -20.797 1 90.12 218 GLY A O 1
ATOM 1636 N N . THR A 1 219 ? 11.133 -2.311 -20.859 1 92 219 THR A N 1
ATOM 1637 C CA . THR A 1 219 ? 10.625 -2.514 -19.5 1 92 219 THR A CA 1
ATOM 1638 C C . THR A 1 219 ? 9.219 -1.936 -19.359 1 92 219 THR A C 1
ATOM 1640 O O . THR A 1 219 ? 8.844 -1.01 -20.094 1 92 219 THR A O 1
ATOM 1643 N N . VAL A 1 220 ? 8.477 -2.588 -18.516 1 93.69 220 VAL A N 1
ATOM 1644 C CA . VAL A 1 220 ? 7.195 -1.99 -18.156 1 93.69 220 VAL A CA 1
ATOM 1645 C C . VAL A 1 220 ? 7.414 -0.856 -17.156 1 93.69 220 VAL A C 1
ATOM 1647 O O . VAL A 1 220 ? 8.523 -0.68 -16.641 1 93.69 220 VAL A O 1
ATOM 1650 N N . LEU A 1 221 ? 6.391 -0.051 -16.984 1 93.19 221 LEU A N 1
ATOM 1651 C CA . LEU A 1 221 ? 6.504 1.128 -16.125 1 93.19 221 LEU A CA 1
ATOM 1652 C C . LEU A 1 221 ? 5.621 0.994 -14.891 1 93.19 221 LEU A C 1
ATOM 1654 O O . LEU A 1 221 ? 4.652 0.232 -14.891 1 93.19 221 LEU A O 1
ATOM 1658 N N . PRO A 1 222 ? 6.027 1.769 -13.828 1 95.5 222 PRO A N 1
ATOM 1659 C CA . PRO A 1 222 ? 5.211 1.72 -12.609 1 95.5 222 PRO A CA 1
ATOM 1660 C C . PRO A 1 222 ? 3.84 2.363 -12.797 1 95.5 222 PRO A C 1
ATOM 1662 O O . PRO A 1 222 ? 3.723 3.395 -13.461 1 95.5 222 PRO A O 1
ATOM 1665 N N . VAL A 1 223 ? 2.838 1.749 -12.164 1 95 223 VAL A N 1
ATOM 1666 C CA . VAL A 1 223 ? 1.489 2.307 -12.188 1 95 223 VAL A CA 1
ATOM 1667 C C . VAL A 1 223 ? 1.479 3.664 -11.492 1 95 223 VAL A C 1
ATOM 1669 O O . VAL A 1 223 ? 2.098 3.832 -10.438 1 95 223 VAL A O 1
ATOM 1672 N N . GLY A 1 224 ? 0.824 4.672 -12.133 1 93.06 224 GLY A N 1
ATOM 1673 C CA . GLY A 1 224 ? 0.761 5.98 -11.5 1 93.06 224 GLY A CA 1
ATOM 1674 C C . GLY A 1 224 ? 2.107 6.676 -11.43 1 93.06 224 GLY A C 1
ATOM 1675 O O . GLY A 1 224 ? 2.305 7.574 -10.609 1 93.06 224 GLY A O 1
ATOM 1676 N N . GLY A 1 225 ? 3.07 6.238 -12.156 1 93.62 225 GLY A N 1
ATOM 1677 C CA . GLY A 1 225 ? 4.367 6.898 -12.211 1 93.62 225 GLY A CA 1
ATOM 1678 C C . GLY A 1 225 ? 5.156 6.773 -10.922 1 93.62 225 GLY A C 1
ATOM 1679 O O . GLY A 1 225 ? 5.344 5.672 -10.406 1 93.62 225 GLY A O 1
ATOM 1680 N N . PRO A 1 226 ? 5.555 7.941 -10.406 1 95.38 226 PRO A N 1
ATOM 1681 C CA . PRO A 1 226 ? 6.402 7.914 -9.211 1 95.38 226 PRO A CA 1
ATOM 1682 C C . PRO A 1 226 ? 5.723 7.242 -8.023 1 95.38 226 PRO A C 1
ATOM 1684 O O . PRO A 1 226 ? 6.395 6.625 -7.188 1 95.38 226 PRO A O 1
ATOM 1687 N N . LYS A 1 227 ? 4.445 7.383 -7.965 1 96.44 227 LYS A N 1
ATOM 1688 C CA . LYS A 1 227 ? 3.727 6.809 -6.832 1 96.44 227 LYS A CA 1
ATOM 1689 C C . LYS A 1 227 ? 3.75 5.281 -6.883 1 96.44 227 LYS A C 1
ATOM 1691 O O . LYS A 1 227 ? 3.996 4.625 -5.867 1 96.44 227 LYS A O 1
ATOM 1696 N N . GLY A 1 228 ? 3.537 4.742 -8.086 1 97.12 228 GLY A N 1
ATOM 1697 C CA . GLY A 1 228 ? 3.672 3.303 -8.242 1 97.12 228 GLY A CA 1
ATOM 1698 C C . GLY A 1 228 ? 5.09 2.811 -8.039 1 97.12 228 GLY A C 1
ATOM 1699 O O . GLY A 1 228 ? 5.305 1.728 -7.488 1 97.12 228 GLY A O 1
ATOM 1700 N N . TYR A 1 229 ? 6.066 3.629 -8.484 1 97.62 229 TYR A N 1
ATOM 1701 C CA . TYR A 1 229 ? 7.473 3.344 -8.234 1 97.62 229 TYR A CA 1
ATOM 1702 C C . TYR A 1 229 ? 7.754 3.246 -6.738 1 97.62 229 TYR A C 1
ATOM 1704 O O . TYR A 1 229 ? 8.438 2.324 -6.289 1 97.62 229 TYR A O 1
ATOM 1712 N N . GLY A 1 230 ? 7.211 4.156 -5.945 1 98.25 230 GLY A N 1
ATOM 1713 C CA . GLY A 1 230 ? 7.355 4.105 -4.5 1 98.25 230 GLY A CA 1
ATOM 1714 C C . GLY A 1 230 ? 6.785 2.844 -3.887 1 98.25 230 GLY A C 1
ATOM 1715 O O . GLY A 1 230 ? 7.375 2.271 -2.967 1 98.25 230 GLY A O 1
ATOM 1716 N N . LEU A 1 231 ? 5.656 2.385 -4.418 1 98.31 231 LEU A N 1
ATOM 1717 C CA . LEU A 1 231 ? 5.027 1.17 -3.912 1 98.31 231 LEU A CA 1
ATOM 1718 C C . LEU A 1 231 ? 5.863 -0.059 -4.258 1 98.31 231 LEU A C 1
ATOM 1720 O O . LEU A 1 231 ? 6.023 -0.958 -3.428 1 98.31 231 LEU A O 1
ATOM 1724 N N . ALA A 1 232 ? 6.383 -0.064 -5.5 1 98.25 232 ALA A N 1
ATOM 1725 C CA . ALA A 1 232 ? 7.242 -1.172 -5.91 1 98.25 232 ALA A CA 1
ATOM 1726 C C . ALA A 1 232 ? 8.477 -1.267 -5.016 1 98.25 232 ALA A C 1
ATOM 1728 O O . ALA A 1 232 ? 8.891 -2.363 -4.641 1 98.25 232 ALA A O 1
ATOM 1729 N N . PHE A 1 233 ? 9.016 -0.105 -4.715 1 98.5 233 PHE A N 1
ATOM 1730 C CA . PHE A 1 233 ? 10.172 -0.017 -3.824 1 98.5 233 PHE A CA 1
ATOM 1731 C C . PHE A 1 233 ? 9.844 -0.609 -2.459 1 98.5 233 PHE A C 1
ATOM 1733 O O . PHE A 1 233 ? 10.617 -1.4 -1.919 1 98.5 233 PHE A O 1
ATOM 1740 N N . PHE A 1 234 ? 8.742 -0.28 -1.976 1 98.5 234 PHE A N 1
ATOM 1741 C CA . PHE A 1 234 ? 8.297 -0.737 -0.664 1 98.5 234 PHE A CA 1
ATOM 1742 C C . PHE A 1 234 ? 8.086 -2.246 -0.659 1 98.5 234 PHE A C 1
ATOM 1744 O O . PHE A 1 234 ? 8.508 -2.934 0.273 1 98.5 234 PHE A O 1
ATOM 1751 N N . VAL A 1 235 ? 7.414 -2.791 -1.652 1 98.62 235 VAL A N 1
ATOM 1752 C CA . VAL A 1 235 ? 7.18 -4.227 -1.773 1 98.62 235 VAL A CA 1
ATOM 1753 C C . VAL A 1 235 ? 8.516 -4.969 -1.793 1 98.62 235 VAL A C 1
ATOM 1755 O O . VAL A 1 235 ? 8.648 -6.035 -1.186 1 98.62 235 VAL A O 1
ATOM 1758 N N . GLU A 1 236 ? 9.492 -4.395 -2.512 1 98.56 236 GLU A N 1
ATOM 1759 C CA . GLU A 1 236 ? 10.828 -4.984 -2.555 1 98.56 236 GLU A CA 1
ATOM 1760 C C . GLU A 1 236 ? 11.438 -5.066 -1.159 1 98.56 236 GLU A C 1
ATOM 1762 O O . GLU A 1 236 ? 12.023 -6.086 -0.792 1 98.56 236 GLU A O 1
ATOM 1767 N N . VAL A 1 237 ? 11.266 -4.023 -0.415 1 98.19 237 VAL A N 1
ATOM 1768 C CA . VAL A 1 237 ? 11.836 -3.982 0.929 1 98.19 237 VAL A CA 1
ATOM 1769 C C . VAL A 1 237 ? 11.164 -5.043 1.804 1 98.19 237 VAL A C 1
ATOM 1771 O O . VAL A 1 237 ? 11.852 -5.805 2.494 1 98.19 237 VAL A O 1
ATOM 1774 N N . LEU A 1 238 ? 9.867 -5.133 1.788 1 98.12 238 LEU A N 1
ATOM 1775 C CA . LEU A 1 238 ? 9.125 -6.055 2.643 1 98.12 238 LEU A CA 1
ATOM 1776 C C . LEU A 1 238 ? 9.43 -7.5 2.271 1 98.12 238 LEU A C 1
ATOM 1778 O O . LEU A 1 238 ? 9.664 -8.336 3.15 1 98.12 238 LEU A O 1
ATOM 1782 N N . SER A 1 239 ? 9.453 -7.773 1 1 98.5 239 SER A N 1
ATOM 1783 C CA . SER A 1 239 ? 9.547 -9.164 0.56 1 98.5 239 SER A CA 1
ATOM 1784 C C . SER A 1 239 ? 10.992 -9.641 0.521 1 98.5 239 SER A C 1
ATOM 1786 O O . SER A 1 239 ? 11.266 -10.82 0.724 1 98.5 239 SER A O 1
ATOM 1788 N N . ALA A 1 240 ? 11.922 -8.727 0.275 1 98.31 240 ALA A N 1
ATOM 1789 C CA . ALA A 1 240 ? 13.289 -9.172 0.021 1 98.31 240 ALA A CA 1
ATOM 1790 C C . ALA A 1 240 ? 14.242 -8.68 1.108 1 98.31 240 ALA A C 1
ATOM 1792 O O . ALA A 1 240 ? 14.875 -9.484 1.796 1 98.31 240 ALA A O 1
ATOM 1793 N N . LEU A 1 241 ? 14.305 -7.398 1.328 1 97.69 241 LEU A N 1
ATOM 1794 C CA . LEU A 1 241 ? 15.281 -6.855 2.262 1 97.69 241 LEU A CA 1
ATOM 1795 C C . LEU A 1 241 ? 14.945 -7.25 3.695 1 97.69 241 LEU A C 1
ATOM 1797 O O . LEU A 1 241 ? 15.844 -7.566 4.48 1 97.69 241 LEU A O 1
ATOM 1801 N N . MET A 1 242 ? 13.68 -7.219 4.008 1 97.06 242 MET A N 1
ATOM 1802 C CA . MET A 1 242 ? 13.234 -7.602 5.344 1 97.06 242 MET A CA 1
ATOM 1803 C C . MET A 1 242 ? 13.461 -9.086 5.59 1 97.06 242 MET A C 1
ATOM 1805 O O . MET A 1 242 ? 13.812 -9.492 6.699 1 97.06 242 MET A O 1
ATOM 1809 N N . THR A 1 243 ? 13.281 -9.898 4.617 1 98 243 THR A N 1
ATOM 1810 C CA . THR A 1 243 ? 13.32 -11.352 4.793 1 98 243 THR A CA 1
ATOM 1811 C C . THR A 1 243 ? 14.734 -11.875 4.621 1 98 243 THR A C 1
ATOM 1813 O O . THR A 1 243 ? 15.055 -12.984 5.062 1 98 243 THR A O 1
ATOM 1816 N N . GLY A 1 244 ? 15.539 -11.117 3.914 1 97.88 244 GLY A N 1
ATOM 1817 C CA . GLY A 1 244 ? 16.875 -11.586 3.594 1 97.88 244 GLY A CA 1
ATOM 1818 C C . GLY A 1 244 ? 16.969 -12.242 2.229 1 97.88 244 GLY A C 1
ATOM 1819 O O . GLY A 1 244 ? 18.016 -12.75 1.849 1 97.88 244 GLY A O 1
ATOM 1820 N N . ALA A 1 245 ? 15.938 -12.25 1.449 1 98.5 245 ALA A N 1
ATOM 1821 C CA . ALA A 1 245 ? 15.938 -12.797 0.096 1 98.5 245 ALA A CA 1
ATOM 1822 C C . ALA A 1 245 ? 16.672 -11.875 -0.872 1 98.5 245 ALA A C 1
ATOM 1824 O O . ALA A 1 245 ? 17.094 -10.773 -0.494 1 98.5 245 ALA A O 1
ATOM 1825 N N . SER A 1 246 ? 16.844 -12.336 -2.094 1 98.12 246 SER A N 1
ATOM 1826 C CA . SER A 1 246 ? 17.484 -11.523 -3.127 1 98.12 246 SER A CA 1
ATOM 1827 C C . SER A 1 246 ? 16.562 -10.391 -3.58 1 98.12 246 SER A C 1
ATOM 1829 O O . SER A 1 246 ? 15.336 -10.516 -3.498 1 98.12 246 SER A O 1
ATOM 1831 N N . PHE A 1 247 ? 17.188 -9.297 -3.975 1 98 247 PHE A N 1
ATOM 1832 C CA . PHE A 1 247 ? 16.375 -8.172 -4.43 1 98 247 PHE A CA 1
ATOM 1833 C C . PHE A 1 247 ? 16.828 -7.707 -5.812 1 98 247 PHE A C 1
ATOM 1835 O O . PHE A 1 247 ? 17.969 -7.941 -6.207 1 98 247 PHE A O 1
ATOM 1842 N N . GLY A 1 248 ? 15.898 -7.02 -6.477 1 97 248 GLY A N 1
ATOM 1843 C CA . GLY A 1 248 ? 16.219 -6.398 -7.754 1 97 248 GLY A CA 1
ATOM 1844 C C . GLY A 1 248 ? 16.844 -7.359 -8.742 1 97 248 GLY A C 1
ATOM 1845 O O . GLY A 1 248 ? 16.344 -8.469 -8.945 1 97 248 GLY A O 1
ATOM 1846 N N . PRO A 1 249 ? 17.891 -6.891 -9.406 1 96.25 249 PRO A N 1
ATOM 1847 C CA . PRO A 1 249 ? 18.531 -7.688 -10.461 1 96.25 249 PRO A CA 1
ATOM 1848 C C . PRO A 1 249 ? 19.266 -8.906 -9.906 1 96.25 249 PRO A C 1
ATOM 1850 O O . PRO A 1 249 ? 19.75 -9.742 -10.68 1 96.25 249 PRO A O 1
ATOM 1853 N N . HIS A 1 250 ? 19.344 -9.016 -8.625 1 96.94 250 HIS A N 1
ATOM 1854 C CA . HIS A 1 250 ? 20.047 -10.133 -8.023 1 96.94 250 HIS A CA 1
ATOM 1855 C C . HIS A 1 250 ? 19.141 -11.352 -7.887 1 96.94 250 HIS A C 1
ATOM 1857 O O . HIS A 1 250 ? 19.609 -12.453 -7.59 1 96.94 250 HIS A O 1
ATOM 1863 N N . LEU A 1 251 ? 17.875 -11.109 -8.031 1 95.94 251 LEU A N 1
ATOM 1864 C CA . LEU A 1 251 ? 16.906 -12.211 -8.016 1 95.94 251 LEU A CA 1
ATOM 1865 C C . LEU A 1 251 ? 17.031 -13.062 -9.273 1 95.94 251 LEU A C 1
ATOM 1867 O O . LEU A 1 251 ? 17.156 -12.531 -10.375 1 95.94 251 LEU A O 1
ATOM 1871 N N . GLY A 1 252 ? 17 -14.375 -9.094 1 93.31 252 GLY A N 1
ATOM 1872 C CA . GLY A 1 252 ? 17.109 -15.273 -10.227 1 93.31 252 GLY A CA 1
ATOM 1873 C C . GLY A 1 252 ? 15.859 -15.344 -11.078 1 93.31 252 GLY A C 1
ATOM 1874 O O . GLY A 1 252 ? 14.773 -14.992 -10.609 1 93.31 252 GLY A O 1
ATOM 1875 N N . SER A 1 253 ? 16.062 -15.797 -12.258 1 89.19 253 SER A N 1
ATOM 1876 C CA . SER A 1 253 ? 14.977 -15.891 -13.234 1 89.19 253 SER A CA 1
ATOM 1877 C C . SER A 1 253 ? 14.219 -17.203 -13.094 1 89.19 253 SER A C 1
ATOM 1879 O O . SER A 1 253 ? 14.805 -18.234 -12.781 1 89.19 253 SER A O 1
ATOM 1881 N N . LEU A 1 254 ? 12.945 -17.109 -13.328 1 87.62 254 LEU A N 1
ATOM 1882 C CA . LEU A 1 254 ? 12.094 -18.297 -13.367 1 87.62 254 LEU A CA 1
ATOM 1883 C C . LEU A 1 254 ? 12.414 -19.156 -14.586 1 87.62 254 LEU A C 1
ATOM 1885 O O . LEU A 1 254 ? 12.125 -20.359 -14.602 1 87.62 254 LEU A O 1
ATOM 1889 N N . TYR A 1 255 ? 13.109 -18.578 -15.539 1 84.38 255 TYR A N 1
ATOM 1890 C CA . TYR A 1 255 ? 13.219 -19.234 -16.844 1 84.38 255 TYR A CA 1
ATOM 1891 C C . TYR A 1 255 ? 14.664 -19.609 -17.125 1 84.38 255 TYR A C 1
ATOM 1893 O O . TYR A 1 255 ? 14.961 -20.188 -18.188 1 84.38 255 TYR A O 1
ATOM 1901 N N . GLU A 1 256 ? 15.469 -19.297 -16.234 1 86.88 256 GLU A N 1
ATOM 1902 C CA . GLU A 1 256 ? 16.875 -19.656 -16.391 1 86.88 256 GLU A CA 1
ATOM 1903 C C . GLU A 1 256 ? 17.281 -20.719 -15.367 1 86.88 256 GLU A C 1
ATOM 1905 O O . GLU A 1 256 ? 16.562 -20.953 -14.391 1 86.88 256 GLU A O 1
ATOM 1910 N N . LYS A 1 257 ? 18.375 -21.391 -15.625 1 90.75 257 LYS A N 1
ATOM 1911 C CA . LYS A 1 257 ? 18.875 -22.438 -14.742 1 90.75 257 LYS A CA 1
ATOM 1912 C C . LYS A 1 257 ? 19.594 -21.859 -13.539 1 90.75 257 LYS A C 1
ATOM 1914 O O . LYS A 1 257 ? 20.828 -21.953 -13.445 1 90.75 257 LYS A O 1
ATOM 1919 N N . GLU A 1 258 ? 18.875 -21.312 -12.656 1 92.94 258 GLU A N 1
ATOM 1920 C CA . GLU A 1 258 ? 19.375 -20.719 -11.422 1 92.94 258 GLU A CA 1
ATOM 1921 C C . GLU A 1 258 ? 18.312 -20.719 -10.336 1 92.94 258 GLU A C 1
ATOM 1923 O O . GLU A 1 258 ? 17.125 -20.812 -10.625 1 92.94 258 GLU A O 1
ATOM 1928 N N . GLU A 1 259 ? 18.844 -20.688 -9.148 1 95 259 GLU A N 1
ATOM 1929 C CA . GLU A 1 259 ? 17.891 -20.5 -8.062 1 95 259 GLU A CA 1
ATOM 1930 C C . GLU A 1 259 ? 17.312 -19.078 -8.062 1 95 259 GLU A C 1
ATOM 1932 O O . GLU A 1 259 ? 18.031 -18.109 -8.336 1 95 259 GLU A O 1
ATOM 1937 N N . GLN A 1 260 ? 16.078 -18.953 -7.711 1 95.25 260 GLN A N 1
ATOM 1938 C CA . GLN A 1 260 ? 15.438 -17.641 -7.762 1 95.25 260 GLN A CA 1
ATOM 1939 C C . GLN A 1 260 ? 15.703 -16.844 -6.48 1 95.25 260 GLN A C 1
ATOM 1941 O O . GLN A 1 260 ? 16.141 -15.695 -6.535 1 95.25 260 GLN A O 1
ATOM 1946 N N . ASP A 1 261 ? 15.469 -17.469 -5.336 1 97.94 261 ASP A N 1
ATOM 1947 C CA . ASP A 1 261 ? 15.602 -16.828 -4.027 1 97.94 261 ASP A CA 1
ATOM 1948 C C . ASP A 1 261 ? 14.586 -15.703 -3.861 1 97.94 261 ASP A C 1
ATOM 1950 O O . ASP A 1 261 ? 14.945 -14.594 -3.449 1 97.94 261 ASP A O 1
ATOM 1954 N N . VAL A 1 262 ? 13.359 -16 -4.23 1 98.19 262 VAL A N 1
ATOM 1955 C CA . VAL A 1 262 ? 12.25 -15.078 -4.086 1 98.19 262 VAL A CA 1
ATOM 1956 C C . VAL A 1 262 ? 11.922 -14.891 -2.604 1 98.19 262 VAL A C 1
ATOM 1958 O O . VAL A 1 262 ? 12.117 -15.805 -1.799 1 98.19 262 VAL A O 1
ATOM 1961 N N . GLY A 1 263 ? 11.523 -13.711 -2.246 1 98.69 263 GLY A N 1
ATOM 1962 C CA . GLY A 1 263 ? 11.008 -13.445 -0.914 1 98.69 263 GLY A CA 1
ATOM 1963 C C . GLY A 1 263 ? 9.516 -13.18 -0.897 1 98.69 263 GLY A C 1
ATOM 1964 O O . GLY A 1 263 ? 8.961 -12.633 -1.858 1 98.69 263 GLY A O 1
ATOM 1965 N N . GLN A 1 264 ? 8.828 -13.648 0.14 1 98.81 264 GLN A N 1
ATOM 1966 C CA . GLN A 1 264 ? 7.426 -13.312 0.402 1 98.81 264 GLN A CA 1
ATOM 1967 C C . GLN A 1 264 ? 7.25 -12.758 1.812 1 98.81 264 GLN A C 1
ATOM 1969 O O . GLN A 1 264 ? 8.039 -13.062 2.709 1 98.81 264 GLN A O 1
ATOM 1974 N N . PHE A 1 265 ? 6.25 -11.945 1.954 1 98.81 265 PHE A N 1
ATOM 1975 C CA . PHE A 1 265 ? 5.934 -11.336 3.238 1 98.81 265 PHE A CA 1
ATOM 1976 C C . PHE A 1 265 ? 4.426 -11.297 3.465 1 98.81 265 PHE A C 1
ATOM 1978 O O . PHE A 1 265 ? 3.672 -10.867 2.592 1 98.81 265 PHE A O 1
ATOM 1985 N N . PHE A 1 266 ? 4 -11.805 4.621 1 98.88 266 PHE A N 1
ATOM 1986 C CA . PHE A 1 266 ? 2.598 -11.828 5.02 1 98.88 266 PHE A CA 1
ATOM 1987 C C . PHE A 1 266 ? 2.4 -11.102 6.348 1 98.88 266 PHE A C 1
ATOM 1989 O O . PHE A 1 266 ? 3.135 -11.344 7.309 1 98.88 266 PHE A O 1
ATOM 1996 N N . LEU A 1 267 ? 1.515 -10.172 6.391 1 98.81 267 LEU A N 1
ATOM 1997 C CA . LEU A 1 267 ? 1.014 -9.531 7.602 1 98.81 267 LEU A CA 1
ATOM 1998 C C . LEU A 1 267 ? -0.469 -9.828 7.801 1 98.81 267 LEU A C 1
ATOM 2000 O O . LEU A 1 267 ? -1.284 -9.555 6.914 1 98.81 267 LEU A O 1
ATOM 2004 N N . VAL A 1 268 ? -0.769 -10.406 8.938 1 98.81 268 VAL A N 1
ATOM 2005 C CA . VAL A 1 268 ? -2.143 -10.789 9.258 1 98.81 268 VAL A CA 1
ATOM 2006 C C . VAL A 1 268 ? -2.523 -10.25 10.633 1 98.81 268 VAL A C 1
ATOM 2008 O O . VAL A 1 268 ? -1.72 -10.297 11.57 1 98.81 268 VAL A O 1
ATOM 2011 N N . TYR A 1 269 ? -3.633 -9.727 10.758 1 98.12 269 TYR A N 1
ATOM 2012 C CA . TYR A 1 269 ? -4.141 -9.383 12.086 1 98.12 269 TYR A CA 1
ATOM 2013 C C . TYR A 1 269 ? -5.637 -9.648 12.18 1 98.12 269 TYR A C 1
ATOM 2015 O O . TYR A 1 269 ? -6.34 -9.664 11.172 1 98.12 269 TYR A O 1
ATOM 2023 N N . LYS A 1 270 ? -6.086 -9.859 13.344 1 98.31 270 LYS A N 1
ATOM 2024 C CA . LYS A 1 270 ? -7.496 -10.148 13.586 1 98.31 270 LYS A CA 1
ATOM 2025 C C . LYS A 1 270 ? -8.375 -8.969 13.172 1 98.31 270 LYS A C 1
ATOM 2027 O O . LYS A 1 270 ? -8.047 -7.816 13.469 1 98.31 270 LYS A O 1
ATOM 2032 N N . ALA A 1 271 ? -9.477 -9.266 12.539 1 97.81 271 ALA A N 1
ATOM 2033 C CA . ALA A 1 271 ? -10.406 -8.211 12.141 1 97.81 271 ALA A CA 1
ATOM 2034 C C . ALA A 1 271 ? -11.008 -7.523 13.352 1 97.81 271 ALA A C 1
ATOM 2036 O O . ALA A 1 271 ? -11.43 -6.367 13.273 1 97.81 271 ALA A O 1
ATOM 2037 N N . ASP A 1 272 ? -11.047 -8.195 14.43 1 97.25 272 ASP A N 1
ATOM 2038 C CA . ASP A 1 272 ? -11.648 -7.648 15.641 1 97.25 272 ASP A CA 1
ATOM 2039 C C . ASP A 1 272 ? -10.57 -7.141 16.609 1 97.25 272 ASP A C 1
ATOM 2041 O O . ASP A 1 272 ? -10.781 -7.121 17.812 1 97.25 272 ASP A O 1
ATOM 2045 N N . LEU A 1 273 ? -9.406 -6.805 16.094 1 96.38 273 LEU A N 1
ATOM 2046 C CA . LEU A 1 273 ? -8.305 -6.312 16.906 1 96.38 273 LEU A CA 1
ATOM 2047 C C . LEU A 1 273 ? -8.711 -5.066 17.688 1 96.38 273 LEU A C 1
ATOM 2049 O O . LEU A 1 273 ? -8.398 -4.934 18.875 1 96.38 273 LEU A O 1
ATOM 2053 N N . PHE A 1 274 ? -9.469 -4.152 17 1 96.56 274 PHE A N 1
ATOM 2054 C CA . PHE A 1 274 ? -9.781 -2.854 17.578 1 96.56 274 PHE A CA 1
ATOM 2055 C C . PHE A 1 274 ? -11.273 -2.713 17.828 1 96.56 274 PHE A C 1
ATOM 2057 O O . PHE A 1 274 ? -11.695 -1.976 18.719 1 96.56 274 PHE A O 1
ATOM 2064 N N . VAL A 1 275 ? -12.078 -3.355 17.047 1 96.12 275 VAL A N 1
ATOM 2065 C CA . VAL A 1 275 ? -13.531 -3.312 17.172 1 96.12 275 VAL A CA 1
ATOM 2066 C C . VAL A 1 275 ? -14.094 -4.734 17.172 1 96.12 275 VAL A C 1
ATOM 2068 O O . VAL A 1 275 ? -13.391 -5.688 16.828 1 96.12 275 VAL A O 1
ATOM 2071 N N . GLU A 1 276 ? -15.32 -4.836 17.547 1 97.62 276 GLU A N 1
ATOM 2072 C CA . GLU A 1 276 ? -15.961 -6.148 17.516 1 97.62 276 GLU A CA 1
ATOM 2073 C C . GLU A 1 276 ? -16.062 -6.676 16.078 1 97.62 276 GLU A C 1
ATOM 2075 O O . GLU A 1 276 ? -16.281 -5.906 15.148 1 97.62 276 GLU A O 1
ATOM 2080 N N . LEU A 1 277 ? -15.953 -7.988 15.953 1 97.69 277 LEU A N 1
ATOM 2081 C CA . LEU A 1 277 ? -15.883 -8.633 14.641 1 97.69 277 LEU A CA 1
ATOM 2082 C C . LEU A 1 277 ? -17.125 -8.305 13.812 1 97.69 277 LEU A C 1
ATOM 2084 O O . LEU A 1 277 ? -17.016 -7.93 12.648 1 97.69 277 LEU A O 1
ATOM 2088 N N . ASP A 1 278 ? -18.281 -8.438 14.383 1 97.88 278 ASP A N 1
ATOM 2089 C CA . ASP A 1 278 ? -19.531 -8.195 13.664 1 97.88 278 ASP A CA 1
ATOM 2090 C C . ASP A 1 278 ? -19.609 -6.742 13.188 1 97.88 278 ASP A C 1
ATOM 2092 O O . ASP A 1 278 ? -20.125 -6.469 12.094 1 97.88 278 ASP A O 1
ATOM 2096 N N . GLU A 1 279 ? -19.203 -5.898 14.031 1 97.56 279 GLU A N 1
ATOM 2097 C CA . GLU A 1 279 ? -19.203 -4.488 13.664 1 97.56 279 GLU A CA 1
ATOM 2098 C C . GLU A 1 279 ? -18.266 -4.23 12.484 1 97.56 279 GLU A C 1
ATOM 2100 O O . GLU A 1 279 ? -18.625 -3.523 11.539 1 97.56 279 GLU A O 1
ATOM 2105 N N . PHE A 1 280 ? -17.094 -4.793 12.602 1 97.88 280 PHE A N 1
ATOM 2106 C CA . PHE A 1 280 ? -16.125 -4.641 11.516 1 97.88 280 PHE A CA 1
ATOM 2107 C C . PHE A 1 280 ? -16.719 -5.121 10.195 1 97.88 280 PHE A C 1
ATOM 2109 O O . PHE A 1 280 ? -16.703 -4.387 9.203 1 97.88 280 PHE A O 1
ATOM 2116 N N . LYS A 1 281 ? -17.234 -6.289 10.156 1 98.44 281 LYS A N 1
ATOM 2117 C CA . LYS A 1 281 ? -17.766 -6.902 8.938 1 98.44 281 LYS A CA 1
ATOM 2118 C C . LYS A 1 281 ? -18.969 -6.121 8.406 1 98.44 281 LYS A C 1
ATOM 2120 O O . LYS A 1 281 ? -19.109 -5.938 7.195 1 98.44 281 LYS A O 1
ATOM 2125 N N . ARG A 1 282 ? -19.812 -5.648 9.297 1 98.06 282 ARG A N 1
ATOM 2126 C CA . ARG A 1 282 ? -20.984 -4.883 8.906 1 98.06 282 ARG A CA 1
ATOM 2127 C C . ARG A 1 282 ? -20.594 -3.545 8.289 1 98.06 282 ARG A C 1
ATOM 2129 O O . ARG A 1 282 ? -21.203 -3.104 7.309 1 98.06 282 ARG A O 1
ATOM 2136 N N . ARG A 1 283 ? -19.672 -2.914 8.883 1 98.06 283 ARG A N 1
ATOM 2137 C CA . ARG A 1 283 ? -19.234 -1.61 8.383 1 98.06 283 ARG A CA 1
ATOM 2138 C C . ARG A 1 283 ? -18.578 -1.736 7.016 1 98.06 283 ARG A C 1
ATOM 2140 O O . ARG A 1 283 ? -18.75 -0.879 6.148 1 98.06 283 ARG A O 1
ATOM 2147 N N . ILE A 1 284 ? -17.797 -2.793 6.805 1 98.06 284 ILE A N 1
ATOM 2148 C CA . ILE A 1 284 ? -17.234 -3.025 5.484 1 98.06 284 ILE A CA 1
ATOM 2149 C C . ILE A 1 284 ? -18.344 -3.264 4.473 1 98.06 284 ILE A C 1
ATOM 2151 O O . ILE A 1 284 ? -18.281 -2.768 3.344 1 98.06 284 ILE A O 1
ATOM 2155 N N . ALA A 1 285 ? -19.297 -4.043 4.887 1 98.38 285 ALA A N 1
ATOM 2156 C CA . ALA A 1 285 ? -20.438 -4.297 4.012 1 98.38 285 ALA A CA 1
ATOM 2157 C C . ALA A 1 285 ? -21.172 -2.998 3.67 1 98.38 285 ALA A C 1
ATOM 2159 O O . ALA A 1 285 ? -21.578 -2.793 2.525 1 98.38 285 ALA A O 1
ATOM 2160 N N . GLN A 1 286 ? -21.328 -2.188 4.66 1 98.44 286 GLN A N 1
ATOM 2161 C CA . GLN A 1 286 ? -21.969 -0.896 4.441 1 98.44 286 GLN A CA 1
ATOM 2162 C C . GLN A 1 286 ? -21.172 -0.042 3.459 1 98.44 286 GLN A C 1
ATOM 2164 O O . GLN A 1 286 ? -21.734 0.53 2.525 1 98.44 286 GLN A O 1
ATOM 2169 N N . MET A 1 287 ? -19.906 0.064 3.678 1 98.31 287 MET A N 1
ATOM 2170 C CA . MET A 1 287 ? -19.062 0.845 2.779 1 98.31 287 MET A CA 1
ATOM 2171 C C . MET A 1 287 ? -19.125 0.296 1.357 1 98.31 287 MET A C 1
ATOM 2173 O O . MET A 1 287 ? -19.203 1.062 0.395 1 98.31 287 MET A O 1
ATOM 2177 N N . ALA A 1 288 ? -19.016 -1.036 1.251 1 98.06 288 ALA A N 1
ATOM 2178 C CA . ALA A 1 288 ? -19.109 -1.684 -0.055 1 98.06 288 ALA A CA 1
ATOM 2179 C C . ALA A 1 288 ? -20.406 -1.311 -0.767 1 98.06 288 ALA A C 1
ATOM 2181 O O . ALA A 1 288 ? -20.391 -0.972 -1.952 1 98.06 288 ALA A O 1
ATOM 2182 N N . LYS A 1 289 ? -21.469 -1.363 -0.051 1 98.06 289 LYS A N 1
ATOM 2183 C CA . LYS A 1 289 ? -22.781 -1.029 -0.603 1 98.06 289 LYS A CA 1
ATOM 2184 C C . LYS A 1 289 ? -22.828 0.429 -1.05 1 98.06 289 LYS A C 1
ATOM 2186 O O . LYS A 1 289 ? -23.344 0.734 -2.131 1 98.06 289 LYS A O 1
ATOM 2191 N N . GLU A 1 290 ? -22.344 1.286 -0.255 1 98.44 290 GLU A N 1
ATOM 2192 C CA . GLU A 1 290 ? -22.375 2.715 -0.554 1 98.44 290 GLU A CA 1
ATOM 2193 C C . GLU A 1 290 ? -21.484 3.055 -1.739 1 98.44 290 GLU A C 1
ATOM 2195 O O . GLU A 1 290 ? -21.828 3.908 -2.561 1 98.44 290 GLU A O 1
ATOM 2200 N N . VAL A 1 291 ? -20.359 2.41 -1.828 1 98.25 291 VAL A N 1
ATOM 2201 C CA . VAL A 1 291 ? -19.469 2.602 -2.961 1 98.25 291 VAL A CA 1
ATOM 2202 C C . VAL A 1 291 ? -20.156 2.176 -4.25 1 98.25 291 VAL A C 1
ATOM 2204 O O . VAL A 1 291 ? -20.125 2.902 -5.25 1 98.25 291 VAL A O 1
ATOM 2207 N N . LYS A 1 292 ? -20.781 1.062 -4.234 1 97.88 292 LYS A N 1
ATOM 2208 C CA . LYS A 1 292 ? -21.438 0.526 -5.426 1 97.88 292 LYS A CA 1
ATOM 2209 C C . LYS A 1 292 ? -22.641 1.382 -5.82 1 97.88 292 LYS A C 1
ATOM 2211 O O . LYS A 1 292 ? -23.047 1.391 -6.984 1 97.88 292 LYS A O 1
ATOM 2216 N N . ALA A 1 293 ? -23.156 2.105 -4.867 1 97.81 293 ALA A N 1
ATOM 2217 C CA . ALA A 1 293 ? -24.328 2.936 -5.105 1 97.81 293 ALA A CA 1
ATOM 2218 C C . ALA A 1 293 ? -23.938 4.324 -5.605 1 97.81 293 ALA A C 1
ATOM 2220 O O . ALA A 1 293 ? -24.797 5.137 -5.941 1 97.81 293 ALA A O 1
ATOM 2221 N N . ASN A 1 294 ? -22.672 4.645 -5.602 1 97.12 294 ASN A N 1
ATOM 2222 C CA . ASN A 1 294 ? -22.219 5.93 -6.125 1 97.12 294 ASN A CA 1
ATOM 2223 C C . ASN A 1 294 ? -22.719 6.168 -7.543 1 97.12 294 ASN A C 1
ATOM 2225 O O . ASN A 1 294 ? -22.766 5.242 -8.359 1 97.12 294 ASN A O 1
ATOM 2229 N N . PRO A 1 295 ? -23.125 7.445 -7.855 1 95.62 295 PRO A N 1
ATOM 2230 C CA . PRO A 1 295 ? -23.516 7.699 -9.242 1 95.62 295 PRO A CA 1
ATOM 2231 C C . PRO A 1 295 ? -22.422 7.344 -10.242 1 95.62 295 PRO A C 1
ATOM 2233 O O . PRO A 1 295 ? -21.266 7.723 -10.047 1 95.62 295 PRO A O 1
ATOM 2236 N N . ARG A 1 296 ? -22.812 6.688 -11.281 1 94.81 296 ARG A N 1
ATOM 2237 C CA . ARG A 1 296 ? -21.859 6.172 -12.258 1 94.81 296 ARG A CA 1
ATOM 2238 C C . ARG A 1 296 ? -21.438 7.262 -13.242 1 94.81 296 ARG A C 1
ATOM 2240 O O . ARG A 1 296 ? -22.25 8.109 -13.625 1 94.81 296 ARG A O 1
ATOM 2247 N N . ALA A 1 297 ? -20.156 7.211 -13.562 1 88.88 297 ALA A N 1
ATOM 2248 C CA . ALA A 1 297 ? -19.688 8.047 -14.664 1 88.88 297 ALA A CA 1
ATOM 2249 C C . ALA A 1 297 ? -20.297 7.605 -15.992 1 88.88 297 ALA A C 1
ATOM 2251 O O . ALA A 1 297 ? -20.891 6.527 -16.078 1 88.88 297 ALA A O 1
ATOM 2252 N N . ASP A 1 298 ? -20.141 8.406 -17.016 1 85.81 298 ASP A N 1
ATOM 2253 C CA . ASP A 1 298 ? -20.672 8.078 -18.328 1 85.81 298 ASP A CA 1
ATOM 2254 C C . ASP A 1 298 ? -20.031 6.82 -18.891 1 85.81 298 ASP A C 1
ATOM 2256 O O . ASP A 1 298 ? -18.797 6.684 -18.875 1 85.81 298 ASP A O 1
ATOM 2260 N N . GLY A 1 299 ? -20.844 5.977 -19.375 1 87.94 299 GLY A N 1
ATOM 2261 C CA . GLY A 1 299 ? -20.359 4.777 -20.031 1 87.94 299 GLY A CA 1
ATOM 2262 C C . GLY A 1 299 ? -20.016 3.656 -19.078 1 87.94 299 GLY A C 1
ATOM 2263 O O . GLY A 1 299 ? -19.609 2.574 -19.5 1 87.94 299 GLY A O 1
ATOM 2264 N N . VAL A 1 300 ? -20.172 3.947 -17.828 1 91.19 300 VAL A N 1
ATOM 2265 C CA . VAL A 1 300 ? -19.875 2.928 -16.828 1 91.19 300 VAL A CA 1
ATOM 2266 C C . VAL A 1 300 ? -21.141 2.168 -16.469 1 91.19 300 VAL A C 1
ATOM 2268 O O . VAL A 1 300 ? -22.141 2.771 -16.078 1 91.19 300 VAL A O 1
ATOM 2271 N N . GLU A 1 301 ? -21.109 0.858 -16.578 1 94.69 301 GLU A N 1
ATOM 2272 C CA . GLU A 1 301 ? -22.281 0.033 -16.312 1 94.69 301 GLU A CA 1
ATOM 2273 C C . GLU A 1 301 ? -22.391 -0.341 -14.836 1 94.69 301 GLU A C 1
ATOM 2275 O O . GLU A 1 301 ? -23.484 -0.505 -14.305 1 94.69 301 GLU A O 1
ATOM 2280 N N . GLU A 1 302 ? -21.234 -0.504 -14.234 1 96.62 302 GLU A N 1
ATOM 2281 C CA . GLU A 1 302 ? -21.203 -0.945 -12.844 1 96.62 302 GLU A CA 1
ATOM 2282 C C . GLU A 1 302 ? -19.891 -0.525 -12.164 1 96.62 302 GLU A C 1
ATOM 2284 O O . GLU A 1 302 ? -18.828 -0.568 -12.781 1 96.62 302 GLU A O 1
ATOM 2289 N N . ILE A 1 303 ? -20.016 -0.035 -10.977 1 97.12 303 ILE A N 1
ATOM 2290 C CA . ILE A 1 303 ? -18.844 0.196 -10.141 1 97.12 303 ILE A CA 1
ATOM 2291 C C . ILE A 1 303 ? -18.453 -1.096 -9.422 1 97.12 303 ILE A C 1
ATOM 2293 O O . ILE A 1 303 ? -19.297 -1.712 -8.758 1 97.12 303 ILE A O 1
ATOM 2297 N N . PHE A 1 304 ? -17.25 -1.464 -9.602 1 98.06 304 PHE A N 1
ATOM 2298 C CA . PHE A 1 304 ? -16.797 -2.717 -9.008 1 98.06 304 PHE A CA 1
ATOM 2299 C C . PHE A 1 304 ? -16 -2.459 -7.727 1 98.06 304 PHE A C 1
ATOM 2301 O O . PHE A 1 304 ? -15.25 -1.491 -7.645 1 98.06 304 PHE A O 1
ATOM 2308 N N . LEU A 1 305 ? -16.203 -3.365 -6.777 1 98.19 305 LEU A N 1
ATOM 2309 C CA . LEU A 1 305 ? -15.336 -3.404 -5.609 1 98.19 305 LEU A CA 1
ATOM 2310 C C . LEU A 1 305 ? -14 -4.047 -5.949 1 98.19 305 LEU A C 1
ATOM 2312 O O . LEU A 1 305 ? -13.883 -4.758 -6.953 1 98.19 305 LEU A O 1
ATOM 2316 N N . PRO A 1 306 ? -12.984 -3.77 -5.137 1 97.56 306 PRO A N 1
ATOM 2317 C CA . PRO A 1 306 ? -11.727 -4.496 -5.34 1 97.56 306 PRO A CA 1
ATOM 2318 C C . PRO A 1 306 ? -11.922 -6.008 -5.391 1 97.56 306 PRO A C 1
ATOM 2320 O O . PRO A 1 306 ? -12.438 -6.602 -4.441 1 97.56 306 PRO A O 1
ATOM 2323 N N . GLY A 1 307 ? -11.477 -6.621 -6.461 1 96.94 307 GLY A N 1
ATOM 2324 C CA . GLY A 1 307 ? -11.516 -8.07 -6.594 1 96.94 307 GLY A CA 1
ATOM 2325 C C . GLY A 1 307 ? -12.844 -8.586 -7.109 1 96.94 307 GLY A C 1
ATOM 2326 O O . GLY A 1 307 ? -12.984 -9.781 -7.387 1 96.94 307 GLY A O 1
ATOM 2327 N N . GLU A 1 308 ? -13.812 -7.719 -7.289 1 97.56 308 GLU A N 1
ATOM 2328 C CA . GLU A 1 308 ? -15.156 -8.156 -7.652 1 97.56 308 GLU A CA 1
ATOM 2329 C C . GLU A 1 308 ? -15.203 -8.688 -9.086 1 97.56 308 GLU A C 1
ATOM 2331 O O . GLU A 1 308 ? -15.953 -9.617 -9.383 1 97.56 308 GLU A O 1
ATOM 2336 N N . ARG A 1 309 ? -14.453 -8.078 -9.992 1 97.06 309 ARG A N 1
ATOM 2337 C CA . ARG A 1 309 ? -14.398 -8.57 -11.367 1 97.06 309 ARG A CA 1
ATOM 2338 C C . ARG A 1 309 ? -13.875 -10 -11.414 1 97.06 309 ARG A C 1
ATOM 2340 O O . ARG A 1 309 ? -14.391 -10.828 -12.164 1 97.06 309 ARG A O 1
ATOM 2347 N N . GLU A 1 310 ? -12.836 -10.258 -10.703 1 97.62 310 GLU A N 1
ATOM 2348 C CA . GLU A 1 310 ? -12.281 -11.602 -10.617 1 97.62 310 GLU A CA 1
ATOM 2349 C C . GLU A 1 310 ? -13.289 -12.586 -10.016 1 97.62 310 GLU A C 1
ATOM 2351 O O . GLU A 1 310 ? -13.359 -13.742 -10.43 1 97.62 310 GLU A O 1
ATOM 2356 N N . ASP A 1 311 ? -14.031 -12.156 -9 1 97.44 311 ASP A N 1
ATOM 2357 C CA . ASP A 1 311 ? -15.055 -12.992 -8.398 1 97.44 311 ASP A CA 1
ATOM 2358 C C . ASP A 1 311 ? -16.141 -13.352 -9.406 1 97.44 311 ASP A C 1
ATOM 2360 O O . ASP A 1 311 ? -16.594 -14.5 -9.461 1 97.44 311 ASP A O 1
ATOM 2364 N N . LYS A 1 312 ? -16.547 -12.383 -10.133 1 97.69 312 LYS A N 1
ATOM 2365 C CA . LYS A 1 312 ? -17.562 -12.617 -11.156 1 97.69 312 LYS A CA 1
ATOM 2366 C C . LYS A 1 312 ? -17.031 -13.57 -12.234 1 97.69 312 LYS A C 1
ATOM 2368 O O . LYS A 1 312 ? -17.766 -14.422 -12.727 1 97.69 312 LYS A O 1
ATOM 2373 N N . GLU A 1 313 ? -15.797 -13.344 -12.602 1 98.06 313 GLU A N 1
ATOM 2374 C CA . GLU A 1 313 ? -15.172 -14.234 -13.57 1 98.06 313 GLU A CA 1
ATOM 2375 C C . GLU A 1 313 ? -15.117 -15.672 -13.047 1 98.06 313 GLU A C 1
ATOM 2377 O O . GLU A 1 313 ? -15.391 -16.625 -13.789 1 98.06 313 GLU A O 1
ATOM 2382 N N . LYS A 1 314 ? -14.766 -15.805 -11.852 1 98.25 314 LYS A N 1
ATOM 2383 C CA . LYS A 1 314 ? -14.727 -17.125 -11.227 1 98.25 314 LYS A CA 1
ATOM 2384 C C . LYS A 1 314 ? -16.094 -17.797 -11.297 1 98.25 314 LYS A C 1
ATOM 2386 O O . LYS A 1 314 ? -16.188 -18.969 -11.672 1 98.25 314 LYS A O 1
ATOM 2391 N N . ALA A 1 315 ? -17.078 -17.078 -10.914 1 97.94 315 ALA A N 1
ATOM 2392 C CA . ALA A 1 315 ? -18.438 -17.625 -10.953 1 97.94 315 ALA A CA 1
ATOM 2393 C C . ALA A 1 315 ? -18.812 -18.047 -12.375 1 97.94 315 ALA A C 1
ATOM 2395 O O . ALA A 1 315 ? -19.406 -19.109 -12.57 1 97.94 315 ALA A O 1
ATOM 2396 N N . LYS A 1 316 ? -18.469 -17.25 -13.305 1 98.25 316 LYS A N 1
ATOM 2397 C CA . LYS A 1 316 ? -18.734 -17.531 -14.703 1 98.25 316 LYS A CA 1
ATOM 2398 C C . LYS A 1 316 ? -18 -18.797 -15.164 1 98.25 316 LYS A C 1
ATOM 2400 O O . LYS A 1 316 ? -18.609 -19.688 -15.766 1 98.25 316 LYS A O 1
ATOM 2405 N N . ARG A 1 317 ? -16.75 -18.859 -14.852 1 98.06 317 ARG A N 1
ATOM 2406 C CA . ARG A 1 317 ? -15.922 -19.953 -15.352 1 98.06 317 ARG A CA 1
ATOM 2407 C C . ARG A 1 317 ? -16.25 -21.25 -14.625 1 98.06 317 ARG A C 1
ATOM 2409 O O . ARG A 1 317 ? -16.031 -22.344 -15.164 1 98.06 317 ARG A O 1
ATOM 2416 N N . LEU A 1 318 ? -16.75 -21.188 -13.406 1 97.88 318 LEU A N 1
ATOM 2417 C CA . LEU A 1 318 ? -17.234 -22.375 -12.719 1 97.88 318 LEU A CA 1
ATOM 2418 C C . LEU A 1 318 ? -18.422 -22.984 -13.453 1 97.88 318 LEU A C 1
ATOM 2420 O O . LEU A 1 318 ? -18.594 -24.203 -13.453 1 97.88 318 LEU A O 1
ATOM 2424 N N . LYS A 1 319 ? -19.172 -22.125 -14.07 1 97.31 319 LYS A N 1
ATOM 2425 C CA . LYS A 1 319 ? -20.375 -22.562 -14.766 1 97.31 319 LYS A CA 1
ATOM 2426 C C . LYS A 1 319 ? -20.078 -22.938 -16.219 1 97.31 319 LYS A C 1
ATOM 2428 O O . LYS A 1 319 ? -20.578 -23.938 -16.719 1 97.31 319 LYS A O 1
ATOM 2433 N N . GLU A 1 320 ? -19.25 -22.141 -16.859 1 97.62 320 GLU A N 1
ATOM 2434 C CA . GLU A 1 320 ? -19.078 -22.25 -18.312 1 97.62 320 GLU A CA 1
ATOM 2435 C C . GLU A 1 320 ? -17.781 -22.984 -18.656 1 97.62 320 GLU A C 1
ATOM 2437 O O . GLU A 1 320 ? -17.562 -23.375 -19.812 1 97.62 320 GLU A O 1
ATOM 2442 N N . GLY A 1 321 ? -16.969 -23.172 -17.656 1 98 321 GLY A N 1
ATOM 2443 C CA . GLY A 1 321 ? -15.664 -23.781 -17.891 1 98 321 GLY A CA 1
ATOM 2444 C C . GLY A 1 321 ? -14.531 -22.766 -17.953 1 98 321 GLY A C 1
ATOM 2445 O O . GLY A 1 321 ? -14.758 -21.578 -18.141 1 98 321 GLY A O 1
ATOM 2446 N N . ILE A 1 322 ? -13.344 -23.266 -17.734 1 97.94 322 ILE A N 1
ATOM 2447 C CA . ILE A 1 322 ? -12.125 -22.453 -17.797 1 97.94 322 ILE A CA 1
ATOM 2448 C C . ILE A 1 322 ? -11.602 -22.438 -19.234 1 97.94 322 ILE A C 1
ATOM 2450 O O . ILE A 1 322 ? -11.312 -23.484 -19.812 1 97.94 322 ILE A O 1
ATOM 2454 N N . PRO A 1 323 ? -11.523 -21.297 -19.828 1 96.69 323 PRO A N 1
ATOM 2455 C CA . PRO A 1 323 ? -10.953 -21.25 -21.188 1 96.69 323 PRO A CA 1
ATOM 2456 C C . PRO A 1 323 ? -9.438 -21.453 -21.188 1 96.69 323 PRO A C 1
ATOM 2458 O O . PRO A 1 323 ? -8.711 -20.766 -20.469 1 96.69 323 PRO A O 1
ATOM 2461 N N . LEU A 1 324 ? -8.953 -22.391 -21.906 1 94.06 324 LEU A N 1
ATOM 2462 C CA . LEU A 1 324 ? -7.527 -22.594 -22.141 1 94.06 324 LEU A CA 1
ATOM 2463 C C . LEU A 1 324 ? -7.18 -22.422 -23.609 1 94.06 324 LEU A C 1
ATOM 2465 O O . LEU A 1 324 ? -7.902 -22.906 -24.484 1 94.06 324 LEU A O 1
ATOM 2469 N N . SER A 1 325 ? -6.137 -21.688 -23.828 1 89.69 325 SER A N 1
ATOM 2470 C CA . SER A 1 325 ? -5.648 -21.578 -25.188 1 89.69 325 SER A CA 1
ATOM 2471 C C . SER A 1 325 ? -5.059 -22.891 -25.688 1 89.69 325 SER A C 1
ATOM 2473 O O . SER A 1 325 ? -4.68 -23.75 -24.875 1 89.69 325 SER A O 1
ATOM 2475 N N . GLU A 1 326 ? -4.98 -23.016 -27.016 1 91.38 326 GLU A N 1
ATOM 2476 C CA . GLU A 1 326 ? -4.359 -24.203 -27.609 1 91.38 326 GLU A CA 1
ATOM 2477 C C . GLU A 1 326 ? -2.912 -24.359 -27.156 1 91.38 326 GLU A C 1
ATOM 2479 O O . GLU A 1 326 ? -2.42 -25.469 -26.984 1 91.38 326 GLU A O 1
ATOM 2484 N N . ALA A 1 327 ? -2.252 -23.281 -26.969 1 87.81 327 ALA A N 1
ATOM 2485 C CA . ALA A 1 327 ? -0.86 -23.312 -26.531 1 87.81 327 ALA A CA 1
ATOM 2486 C C . ALA A 1 327 ? -0.738 -23.922 -25.141 1 87.81 327 ALA A C 1
ATOM 2488 O O . ALA A 1 327 ? 0.147 -24.734 -24.875 1 87.81 327 ALA A O 1
ATOM 2489 N N . VAL A 1 328 ? -1.584 -23.516 -24.266 1 92.19 328 VAL A N 1
ATOM 2490 C CA . VAL A 1 328 ? -1.549 -24.016 -22.891 1 92.19 328 VAL A CA 1
ATOM 2491 C C . VAL A 1 328 ? -1.905 -25.5 -22.875 1 92.19 328 VAL A C 1
ATOM 2493 O O . VAL A 1 328 ? -1.262 -26.281 -22.172 1 92.19 328 VAL A O 1
ATOM 2496 N N . VAL A 1 329 ? -2.908 -25.875 -23.609 1 93.94 329 VAL A N 1
ATOM 2497 C CA . VAL A 1 329 ? -3.322 -27.266 -23.688 1 93.94 329 VAL A CA 1
ATOM 2498 C C . VAL A 1 329 ? -2.178 -28.109 -24.234 1 93.94 329 VAL A C 1
ATOM 2500 O O . VAL A 1 329 ? -1.884 -29.188 -23.703 1 93.94 329 VAL A O 1
ATOM 2503 N N . SER A 1 330 ? -1.559 -27.609 -25.266 1 93.88 330 SER A N 1
ATOM 2504 C CA . SER A 1 330 ? -0.44 -28.312 -25.859 1 93.88 330 SER A CA 1
ATOM 2505 C C . SER A 1 330 ? 0.701 -28.5 -24.859 1 93.88 330 SER A C 1
ATOM 2507 O O . SER A 1 330 ? 1.356 -29.547 -24.844 1 93.88 330 SER A O 1
ATOM 2509 N N . GLU A 1 331 ? 0.983 -27.531 -24.094 1 93.5 331 GLU A N 1
ATOM 2510 C CA . GLU A 1 331 ? 2.031 -27.609 -23.078 1 93.5 331 GLU A CA 1
ATOM 2511 C C . GLU A 1 331 ? 1.688 -28.656 -22.016 1 93.5 331 GLU A C 1
ATOM 2513 O O . GLU A 1 331 ? 2.557 -29.406 -21.578 1 93.5 331 GLU A O 1
ATOM 2518 N N . LEU A 1 332 ? 0.456 -28.688 -21.625 1 96.31 332 LEU A N 1
ATOM 2519 C CA . LEU A 1 332 ? 0.023 -29.688 -20.656 1 96.31 332 LEU A CA 1
ATOM 2520 C C . LEU A 1 332 ? 0.158 -31.094 -21.25 1 96.31 332 LEU A C 1
ATOM 2522 O O . LEU A 1 332 ? 0.564 -32.031 -20.547 1 96.31 332 LEU A O 1
ATOM 2526 N N . GLU A 1 333 ? -0.179 -31.188 -22.516 1 96.69 333 GLU A N 1
ATOM 2527 C CA . GLU A 1 333 ? -0.047 -32.469 -23.203 1 96.69 333 GLU A CA 1
ATOM 2528 C C . GLU A 1 333 ? 1.41 -32.906 -23.266 1 96.69 333 GLU A C 1
ATOM 2530 O O . GLU A 1 333 ? 1.707 -34.094 -23.109 1 96.69 333 GLU A O 1
ATOM 2535 N N . GLU A 1 334 ? 2.244 -32 -23.531 1 96.75 334 GLU A N 1
ATOM 2536 C CA . GLU A 1 334 ? 3.672 -32.281 -23.562 1 96.75 334 GLU A CA 1
ATOM 2537 C C . GLU A 1 334 ? 4.152 -32.844 -22.219 1 96.75 334 GLU A C 1
ATOM 2539 O O . GLU A 1 334 ? 4.883 -33.812 -22.172 1 96.75 334 GLU A O 1
ATOM 2544 N N . VAL A 1 335 ? 3.789 -32.188 -21.156 1 97.38 335 VAL A N 1
ATOM 2545 C CA . VAL A 1 335 ? 4.176 -32.625 -19.828 1 97.38 335 VAL A CA 1
ATOM 2546 C C . VAL A 1 335 ? 3.572 -34 -19.531 1 97.38 335 VAL A C 1
ATOM 2548 O O . VAL A 1 335 ? 4.242 -34.875 -18.984 1 97.38 335 VAL A O 1
ATOM 2551 N N . ALA A 1 336 ? 2.271 -34.156 -19.859 1 97.81 336 ALA A N 1
ATOM 2552 C CA . ALA A 1 336 ? 1.59 -35.438 -19.656 1 97.81 336 ALA A CA 1
ATOM 2553 C C . ALA A 1 336 ? 2.291 -36.562 -20.406 1 97.81 336 ALA A C 1
ATOM 2555 O O . ALA A 1 336 ? 2.496 -37.656 -19.859 1 97.81 336 ALA A O 1
ATOM 2556 N N . ALA A 1 337 ? 2.633 -36.281 -21.625 1 97.38 337 ALA A N 1
ATOM 2557 C CA . ALA A 1 337 ? 3.32 -37.281 -22.453 1 97.38 337 ALA A CA 1
ATOM 2558 C C . ALA A 1 337 ? 4.656 -37.688 -21.828 1 97.38 337 ALA A C 1
ATOM 2560 O O . ALA A 1 337 ? 5.023 -38.844 -21.844 1 97.38 337 ALA A O 1
ATOM 2561 N N . TYR A 1 338 ? 5.336 -36.719 -21.344 1 97 338 TYR A N 1
ATOM 2562 C CA . TYR A 1 338 ? 6.629 -36.969 -20.719 1 97 338 TYR A CA 1
ATOM 2563 C C . TYR A 1 338 ? 6.484 -37.969 -19.562 1 97 338 TYR A C 1
ATOM 2565 O O . TYR A 1 338 ? 7.332 -38.844 -19.375 1 97 338 TYR A O 1
ATOM 2573 N N . TYR A 1 339 ? 5.406 -37.875 -18.812 1 97.44 339 TYR A N 1
ATOM 2574 C CA . TYR A 1 339 ? 5.238 -38.688 -17.625 1 97.44 339 TYR A CA 1
ATOM 2575 C C . TYR A 1 339 ? 4.359 -39.906 -17.922 1 97.44 339 TYR A C 1
ATOM 2577 O O . TYR A 1 339 ? 4.027 -40.656 -17.016 1 97.44 339 TYR A O 1
ATOM 2585 N N . GLY A 1 340 ? 3.951 -40 -19.141 1 96.88 340 GLY A N 1
ATOM 2586 C CA . GLY A 1 340 ? 3.107 -41.094 -19.531 1 96.88 340 GLY A CA 1
ATOM 2587 C C . GLY A 1 340 ? 1.696 -41 -18.984 1 96.88 340 GLY A C 1
ATOM 2588 O O . GLY A 1 340 ? 1.076 -42.031 -18.672 1 96.88 340 GLY A O 1
ATOM 2589 N N . VAL A 1 341 ? 1.284 -39.875 -18.734 1 95.62 341 VAL A N 1
ATOM 2590 C CA . VAL A 1 341 ? -0.078 -39.625 -18.266 1 95.62 341 VAL A CA 1
ATOM 2591 C C . VAL A 1 341 ? -1.007 -39.438 -19.469 1 95.62 341 VAL A C 1
ATOM 2593 O O . VAL A 1 341 ? -0.724 -38.656 -20.359 1 95.62 341 VAL A O 1
ATOM 2596 N N . ALA A 1 342 ? -2.049 -40.219 -19.484 1 90.88 342 ALA A N 1
ATOM 2597 C CA . ALA A 1 342 ? -3.029 -40.062 -20.562 1 90.88 342 ALA A CA 1
ATOM 2598 C C . ALA A 1 342 ? -3.85 -38.812 -20.375 1 90.88 342 ALA A C 1
ATOM 2600 O O . ALA A 1 342 ? -4.441 -38.594 -19.312 1 90.88 342 ALA A O 1
ATOM 2601 N N . MET A 1 343 ? -3.752 -37.938 -21.281 1 90.19 343 MET A N 1
ATOM 2602 C CA . MET A 1 343 ? -4.57 -36.719 -21.281 1 90.19 343 MET A CA 1
ATOM 2603 C C . MET A 1 343 ? -5.586 -36.75 -22.422 1 90.19 343 MET A C 1
ATOM 2605 O O . MET A 1 343 ? -5.207 -36.812 -23.594 1 90.19 343 MET A O 1
ATOM 2609 N N . ASP A 1 344 ? -6.867 -36.938 -22.094 1 90 344 ASP A N 1
ATOM 2610 C CA . ASP A 1 344 ? -7.98 -36.906 -23.047 1 90 344 ASP A CA 1
ATOM 2611 C C . ASP A 1 344 ? -8.688 -35.562 -23 1 90 344 ASP A C 1
ATOM 2613 O O . ASP A 1 344 ? -9.344 -35.219 -22 1 90 344 ASP A O 1
ATOM 2617 N N . ARG A 1 345 ? -8.602 -34.844 -24.094 1 91.38 345 ARG A N 1
ATOM 2618 C CA . ARG A 1 345 ? -9.211 -33.531 -24.172 1 91.38 345 ARG A CA 1
ATOM 2619 C C . ARG A 1 345 ? -10.711 -33.594 -23.891 1 91.38 345 ARG A C 1
ATOM 2621 O O . ARG A 1 345 ? -11.281 -32.656 -23.328 1 91.38 345 ARG A O 1
ATOM 2628 N N . ASN A 1 346 ? -11.258 -34.719 -24.297 1 89.25 346 ASN A N 1
ATOM 2629 C CA . ASN A 1 346 ? -12.695 -34.844 -24.125 1 89.25 346 ASN A CA 1
ATOM 2630 C C . ASN A 1 346 ? -13.078 -35 -22.641 1 89.25 346 ASN A C 1
ATOM 2632 O O . ASN A 1 346 ? -14.156 -34.562 -22.234 1 89.25 346 ASN A O 1
ATOM 2636 N N . LEU A 1 347 ? -12.195 -35.5 -21.922 1 84.69 347 LEU A N 1
ATOM 2637 C CA . LEU A 1 347 ? -12.43 -35.656 -20.484 1 84.69 347 LEU A CA 1
ATOM 2638 C C . LEU A 1 347 ? -12.219 -34.312 -19.75 1 84.69 347 LEU A C 1
ATOM 2640 O O . LEU A 1 347 ? -12.719 -34.156 -18.641 1 84.69 347 LEU A O 1
ATOM 2644 N N . LEU A 1 348 ? -11.5 -33.469 -20.375 1 90.44 348 LEU A N 1
ATOM 2645 C CA . LEU A 1 348 ? -11.188 -32.156 -19.766 1 90.44 348 LEU A CA 1
ATOM 2646 C C . LEU A 1 348 ? -12.281 -31.141 -20.062 1 90.44 348 LEU A C 1
ATOM 2648 O O . LEU A 1 348 ? -12.469 -30.188 -19.312 1 90.44 348 LEU A O 1
ATOM 2652 N N . LYS A 1 349 ? -12.953 -31.375 -21.141 1 90.75 349 LYS A N 1
ATOM 2653 C CA . LYS A 1 349 ? -13.906 -30.391 -21.641 1 90.75 349 LYS A CA 1
ATOM 2654 C C . LYS A 1 349 ? -15.109 -30.266 -20.703 1 90.75 349 LYS A C 1
ATOM 2656 O O . LYS A 1 349 ? -15.492 -31.234 -20.047 1 90.75 349 LYS A O 1
ATOM 2661 N N . MET A 1 350 ? -15.594 -29.078 -20.609 1 87.94 350 MET A N 1
ATOM 2662 C CA . MET A 1 350 ? -16.828 -28.797 -19.891 1 87.94 350 MET A CA 1
ATOM 2663 C C . MET A 1 350 ? -18.016 -29.469 -20.547 1 87.94 350 MET A C 1
ATOM 2665 O O . MET A 1 350 ? -18.078 -29.562 -21.781 1 87.94 350 MET A O 1
ATOM 2669 N N . MET B 1 1 ? 7.449 35.531 0.26 1 91.25 1 MET B N 1
ATOM 2670 C CA . MET B 1 1 ? 8.406 35.875 1.308 1 91.25 1 MET B CA 1
ATOM 2671 C C . MET B 1 1 ? 9.211 34.656 1.731 1 91.25 1 MET B C 1
ATOM 2673 O O . MET B 1 1 ? 8.656 33.562 1.849 1 91.25 1 MET B O 1
ATOM 2677 N N . GLN B 1 2 ? 10.492 34.812 1.941 1 96.06 2 GLN B N 1
ATOM 2678 C CA . GLN B 1 2 ? 11.336 33.75 2.492 1 96.06 2 GLN B CA 1
ATOM 2679 C C . GLN B 1 2 ? 11.492 33.906 4.004 1 96.06 2 GLN B C 1
ATOM 2681 O O . GLN B 1 2 ? 11.984 34.938 4.484 1 96.06 2 GLN B O 1
ATOM 2686 N N . VAL B 1 3 ? 11.078 32.844 4.656 1 97 3 VAL B N 1
ATOM 2687 C CA . VAL B 1 3 ? 11.008 32.969 6.105 1 97 3 VAL B CA 1
ATOM 2688 C C . VAL B 1 3 ? 11.977 32 6.766 1 97 3 VAL B C 1
ATOM 2690 O O . VAL B 1 3 ? 12.211 30.906 6.246 1 97 3 VAL B O 1
ATOM 2693 N N . ASN B 1 4 ? 12.477 32.438 7.93 1 97.19 4 ASN B N 1
ATOM 2694 C CA . ASN B 1 4 ? 13.375 31.594 8.719 1 97.19 4 ASN B CA 1
ATOM 2695 C C . ASN B 1 4 ? 12.609 30.531 9.492 1 97.19 4 ASN B C 1
ATOM 2697 O O . ASN B 1 4 ? 11.586 30.812 10.117 1 97.19 4 ASN B O 1
ATOM 2701 N N . LYS B 1 5 ? 13.188 29.344 9.492 1 97.75 5 LYS B N 1
ATOM 2702 C CA . LYS B 1 5 ? 12.523 28.188 10.102 1 97.75 5 LYS B CA 1
ATOM 2703 C C . LYS B 1 5 ? 12.25 28.438 11.578 1 97.75 5 LYS B C 1
ATOM 2705 O O . LYS B 1 5 ? 11.133 28.219 12.055 1 97.75 5 LYS B O 1
ATOM 2710 N N . ASP B 1 6 ? 13.219 28.859 12.336 1 97.75 6 ASP B N 1
ATOM 2711 C CA . ASP B 1 6 ? 13.109 28.984 13.781 1 97.75 6 ASP B CA 1
ATOM 2712 C C . ASP B 1 6 ? 12.141 30.109 14.164 1 97.75 6 ASP B C 1
ATOM 2714 O O . ASP B 1 6 ? 11.352 29.969 15.094 1 97.75 6 ASP B O 1
ATOM 2718 N N . SER B 1 7 ? 12.227 31.25 13.43 1 97.31 7 SER B N 1
ATOM 2719 C CA . SER B 1 7 ? 11.312 32.375 13.68 1 97.31 7 SER B CA 1
ATOM 2720 C C . SER B 1 7 ? 9.867 31.969 13.391 1 97.31 7 SER B C 1
ATOM 2722 O O . SER B 1 7 ? 8.953 32.344 14.133 1 97.31 7 SER B O 1
ATOM 2724 N N . LEU B 1 8 ? 9.734 31.25 12.312 1 97.88 8 LEU B N 1
ATOM 2725 C CA . LEU B 1 8 ? 8.398 30.781 11.945 1 97.88 8 LEU B CA 1
ATOM 2726 C C . LEU B 1 8 ? 7.848 29.828 13 1 97.88 8 LEU B C 1
ATOM 2728 O O . LEU B 1 8 ? 6.684 29.938 13.383 1 97.88 8 LEU B O 1
ATOM 2732 N N . GLN B 1 9 ? 8.648 28.891 13.414 1 98.31 9 GLN B N 1
ATOM 2733 C CA . GLN B 1 9 ? 8.219 27.922 14.422 1 98.31 9 GLN B CA 1
ATOM 2734 C C . GLN B 1 9 ? 7.859 28.609 15.734 1 98.31 9 GLN B C 1
ATOM 2736 O O . GLN B 1 9 ? 6.895 28.234 16.391 1 98.31 9 GLN B O 1
ATOM 2741 N N . GLU B 1 10 ? 8.648 29.594 16.109 1 97.81 10 GLU B N 1
ATOM 2742 C CA . GLU B 1 10 ? 8.367 30.344 17.328 1 97.81 10 GLU B CA 1
ATOM 2743 C C . GLU B 1 10 ? 7.035 31.094 17.219 1 97.81 10 GLU B C 1
ATOM 2745 O O . GLU B 1 10 ? 6.25 31.109 18.172 1 97.81 10 GLU B O 1
ATOM 2750 N N . LEU B 1 11 ? 6.836 31.75 16.109 1 97.94 11 LEU B N 1
ATOM 2751 C CA . LEU B 1 11 ? 5.578 32.469 15.898 1 97.94 11 LEU B CA 1
ATOM 2752 C C . LEU B 1 11 ? 4.395 31.5 16.016 1 97.94 11 LEU B C 1
ATOM 2754 O O . LEU B 1 11 ? 3.438 31.781 16.75 1 97.94 11 LEU B O 1
ATOM 2758 N N . VAL B 1 12 ? 4.477 30.391 15.328 1 98.44 12 VAL B N 1
ATOM 2759 C CA . VAL B 1 12 ? 3.369 29.453 15.266 1 98.44 12 VAL B CA 1
ATOM 2760 C C . VAL B 1 12 ? 3.16 28.812 16.641 1 98.44 12 VAL B C 1
ATOM 2762 O O . VAL B 1 12 ? 2.023 28.578 17.062 1 98.44 12 VAL B O 1
ATOM 2765 N N . THR B 1 13 ? 4.25 28.516 17.359 1 98.62 13 THR B N 1
ATOM 2766 C CA . THR B 1 13 ? 4.141 28.016 18.734 1 98.62 13 THR B CA 1
ATOM 2767 C C . THR B 1 13 ? 3.363 29.016 19.594 1 98.62 13 THR B C 1
ATOM 2769 O O . THR B 1 13 ? 2.453 28.625 20.328 1 98.62 13 THR B O 1
ATOM 2772 N N . THR B 1 14 ? 3.742 30.281 19.469 1 98.5 14 THR B N 1
ATOM 2773 C CA . THR B 1 14 ? 3.092 31.328 20.25 1 98.5 14 THR B CA 1
ATOM 2774 C C . THR B 1 14 ? 1.604 31.406 19.922 1 98.5 14 THR B C 1
ATOM 2776 O O . THR B 1 14 ? 0.771 31.547 20.828 1 98.5 14 THR B O 1
ATOM 2779 N N . LEU B 1 15 ? 1.271 31.328 18.656 1 98.44 15 LEU B N 1
ATOM 2780 C CA . LEU B 1 15 ? -0.125 31.391 18.234 1 98.44 15 LEU B CA 1
ATOM 2781 C C . LEU B 1 15 ? -0.936 30.25 18.844 1 98.44 15 LEU B C 1
ATOM 2783 O O . LEU B 1 15 ? -2.041 30.469 19.344 1 98.44 15 LEU B O 1
ATOM 2787 N N . PHE B 1 16 ? -0.41 29.031 18.859 1 98.56 16 PHE B N 1
ATOM 2788 C CA . PHE B 1 16 ? -1.135 27.891 19.422 1 98.56 16 PHE B CA 1
ATOM 2789 C C . PHE B 1 16 ? -1.212 28 20.938 1 98.56 16 PHE B C 1
ATOM 2791 O O . PHE B 1 16 ? -2.201 27.578 21.547 1 98.56 16 PHE B O 1
ATOM 2798 N N . GLN B 1 17 ? -0.158 28.531 21.547 1 98.44 17 GLN B N 1
ATOM 2799 C CA . GLN B 1 17 ? -0.238 28.781 22.984 1 98.44 17 GLN B CA 1
ATOM 2800 C C . GLN B 1 17 ? -1.367 29.75 23.312 1 98.44 17 GLN B C 1
ATOM 2802 O O . GLN B 1 17 ? -2.117 29.531 24.281 1 98.44 17 GLN B O 1
ATOM 2807 N N . LYS B 1 18 ? -1.438 30.812 22.562 1 98 18 LYS B N 1
ATOM 2808 C CA . LYS B 1 18 ? -2.494 31.797 22.766 1 98 18 LYS B CA 1
ATOM 2809 C C . LYS B 1 18 ? -3.873 31.188 22.531 1 98 18 LYS B C 1
ATOM 2811 O O . LYS B 1 18 ? -4.855 31.609 23.156 1 98 18 LYS B O 1
ATOM 2816 N N . ALA B 1 19 ? -3.932 30.203 21.719 1 97.62 19 ALA B N 1
ATOM 2817 C CA . ALA B 1 19 ? -5.188 29.5 21.438 1 97.62 19 ALA B CA 1
ATOM 2818 C C . ALA B 1 19 ? -5.566 28.562 22.578 1 97.62 19 ALA B C 1
ATOM 2820 O O . ALA B 1 19 ? -6.695 28.062 22.625 1 97.62 19 ALA B O 1
ATOM 2821 N N . GLY B 1 20 ? -4.602 28.234 23.469 1 97.62 20 GLY B N 1
ATOM 2822 C CA . GLY B 1 20 ? -4.969 27.5 24.672 1 97.62 20 GLY B CA 1
ATOM 2823 C C . GLY B 1 20 ? -4.141 26.25 24.875 1 97.62 20 GLY B C 1
ATOM 2824 O O . GLY B 1 20 ? -4.227 25.609 25.922 1 97.62 20 GLY B O 1
ATOM 2825 N N . PHE B 1 21 ? -3.279 25.938 23.969 1 98.38 21 PHE B N 1
ATOM 2826 C CA . PHE B 1 21 ? -2.469 24.734 24.094 1 98.38 21 PHE B CA 1
ATOM 2827 C C . PHE B 1 21 ? -1.307 24.969 25.047 1 98.38 21 PHE B C 1
ATOM 2829 O O . PHE B 1 21 ? -0.749 26.062 25.109 1 98.38 21 PHE B O 1
ATOM 2836 N N . ALA B 1 22 ? -0.945 23.891 25.781 1 98.31 22 ALA B N 1
ATOM 2837 C CA . ALA B 1 22 ? 0.289 23.938 26.562 1 98.31 22 ALA B CA 1
ATOM 2838 C C . ALA B 1 22 ? 1.503 24.125 25.656 1 98.31 22 ALA B C 1
ATOM 2840 O O . ALA B 1 22 ? 1.469 23.75 24.484 1 98.31 22 ALA B O 1
ATOM 2841 N N . TYR B 1 23 ? 2.576 24.641 26.156 1 98.31 23 TYR B N 1
ATOM 2842 C CA . TYR B 1 23 ? 3.754 24.984 25.359 1 98.31 23 TYR B CA 1
ATOM 2843 C C . TYR B 1 23 ? 4.266 23.781 24.594 1 98.31 23 TYR B C 1
ATOM 2845 O O . TYR B 1 23 ? 4.539 23.875 23.391 1 98.31 23 TYR B O 1
ATOM 2853 N N . GLU B 1 24 ? 4.402 22.672 25.25 1 98.25 24 GLU B N 1
ATOM 2854 C CA . GLU B 1 24 ? 4.945 21.469 24.609 1 98.25 24 GLU B CA 1
ATOM 2855 C C . GLU B 1 24 ? 4.07 21.031 23.438 1 98.25 24 GLU B C 1
ATOM 2857 O O . GLU B 1 24 ? 4.582 20.594 22.406 1 98.25 24 GLU B O 1
ATOM 2862 N N . GLN B 1 25 ? 2.754 21.109 23.656 1 98.56 25 GLN B N 1
ATOM 2863 C CA . GLN B 1 25 ? 1.809 20.781 22.594 1 98.56 25 GLN B CA 1
ATOM 2864 C C . GLN B 1 25 ? 1.913 21.766 21.438 1 98.56 25 GLN B C 1
ATOM 2866 O O . GLN B 1 25 ? 1.982 21.359 20.266 1 98.56 25 GLN B O 1
ATOM 2871 N N . ALA B 1 26 ? 1.95 23.047 21.766 1 98.69 26 ALA B N 1
ATOM 2872 C CA . ALA B 1 26 ? 2.061 24.094 20.766 1 98.69 26 ALA B CA 1
ATOM 2873 C C . ALA B 1 26 ? 3.348 23.953 19.953 1 98.69 26 ALA B C 1
ATOM 2875 O O . ALA B 1 26 ? 3.346 24.141 18.734 1 98.69 26 ALA B O 1
ATOM 2876 N N . HIS B 1 27 ? 4.387 23.641 20.672 1 98.69 27 HIS B N 1
ATOM 2877 C CA . HIS B 1 27 ? 5.68 23.453 20.031 1 98.69 27 HIS B CA 1
ATOM 2878 C C . HIS B 1 27 ? 5.648 22.266 19.078 1 98.69 27 HIS B C 1
ATOM 2880 O O . HIS B 1 27 ? 6.199 22.328 17.969 1 98.69 27 HIS B O 1
ATOM 2886 N N . THR B 1 28 ? 5.043 21.172 19.469 1 98.62 28 THR B N 1
ATOM 2887 C CA . THR B 1 28 ? 4.906 20 18.625 1 98.62 28 THR B CA 1
ATOM 2888 C C . THR B 1 28 ? 4.098 20.312 17.375 1 98.62 28 THR B C 1
ATOM 2890 O O . THR B 1 28 ? 4.477 19.922 16.266 1 98.62 28 THR B O 1
ATOM 2893 N N . LEU B 1 29 ? 3.018 21.031 17.531 1 98.69 29 LEU B N 1
ATOM 2894 C CA . LEU B 1 29 ? 2.189 21.438 16.406 1 98.69 29 LEU B CA 1
ATOM 2895 C C . LEU B 1 29 ? 2.99 22.281 15.43 1 98.69 29 LEU B C 1
ATOM 2897 O O . LEU B 1 29 ? 2.98 22.031 14.227 1 98.69 29 LEU B O 1
ATOM 2901 N N . ALA B 1 30 ? 3.691 23.25 15.961 1 98.81 30 ALA B N 1
ATOM 2902 C CA . ALA B 1 30 ? 4.469 24.172 15.141 1 98.81 30 ALA B CA 1
ATOM 2903 C C . ALA B 1 30 ? 5.578 23.438 14.391 1 98.81 30 ALA B C 1
ATOM 2905 O O . ALA B 1 30 ? 5.797 23.688 13.203 1 98.81 30 ALA B O 1
ATOM 2906 N N . ALA B 1 31 ? 6.293 22.609 15.109 1 98.81 31 ALA B N 1
ATOM 2907 C CA . ALA B 1 31 ? 7.395 21.859 14.508 1 98.81 31 ALA B CA 1
ATOM 2908 C C . ALA B 1 31 ? 6.906 21 13.344 1 98.81 31 ALA B C 1
ATOM 2910 O O . ALA B 1 31 ? 7.562 20.922 12.305 1 98.81 31 ALA B O 1
ATOM 2911 N N . HIS B 1 32 ? 5.75 20.359 13.531 1 98.75 32 HIS B N 1
ATOM 2912 C CA . HIS B 1 32 ? 5.172 19.516 12.484 1 98.75 32 HIS B CA 1
ATOM 2913 C C . HIS B 1 32 ? 4.809 20.344 11.25 1 98.75 32 HIS B C 1
ATOM 2915 O O . HIS B 1 32 ? 5.137 19.969 10.125 1 98.75 32 HIS B O 1
ATOM 2921 N N . LEU B 1 33 ? 4.113 21.422 11.438 1 98.31 33 LEU B N 1
ATOM 2922 C CA . LEU B 1 33 ? 3.648 22.25 10.336 1 98.31 33 LEU B CA 1
ATOM 2923 C C . LEU B 1 33 ? 4.824 22.891 9.602 1 98.31 33 LEU B C 1
ATOM 2925 O O . LEU B 1 33 ? 4.828 22.953 8.367 1 98.31 33 LEU B O 1
ATOM 2929 N N . VAL B 1 34 ? 5.801 23.328 10.352 1 98.69 34 VAL B N 1
ATOM 2930 C CA . VAL B 1 34 ? 6.984 23.938 9.742 1 98.69 34 VAL B CA 1
ATOM 2931 C C . VAL B 1 34 ? 7.773 22.891 8.977 1 98.69 34 VAL B C 1
ATOM 2933 O O . VAL B 1 34 ? 8.312 23.172 7.902 1 98.69 34 VAL B O 1
ATOM 2936 N N . LEU B 1 35 ? 7.863 21.688 9.5 1 98.62 35 LEU B N 1
ATOM 2937 C CA . LEU B 1 35 ? 8.531 20.609 8.797 1 98.62 35 LEU B CA 1
ATOM 2938 C C . LEU B 1 35 ? 7.867 20.344 7.445 1 98.62 35 LEU B C 1
ATOM 2940 O O . LEU B 1 35 ? 8.547 20.109 6.449 1 98.62 35 LEU B O 1
ATOM 2944 N N . ALA B 1 36 ? 6.547 20.328 7.43 1 97.31 36 ALA B N 1
ATOM 2945 C CA . ALA B 1 36 ? 5.828 20.156 6.168 1 97.31 36 ALA B CA 1
ATOM 2946 C C . ALA B 1 36 ? 6.238 21.219 5.152 1 97.31 36 ALA B C 1
ATOM 2948 O O . ALA B 1 36 ? 6.48 20.906 3.984 1 97.31 36 ALA B O 1
ATOM 2949 N N . ASN B 1 37 ? 6.32 22.484 5.586 1 96.88 37 ASN B N 1
ATOM 2950 C CA . ASN B 1 37 ? 6.777 23.547 4.695 1 96.88 37 ASN B CA 1
ATOM 2951 C C . ASN B 1 37 ? 8.219 23.312 4.238 1 96.88 37 ASN B C 1
ATOM 2953 O O . ASN B 1 37 ? 8.547 23.547 3.076 1 96.88 37 ASN B O 1
ATOM 2957 N N . LEU B 1 38 ? 9.07 22.906 5.176 1 98.38 38 LEU B N 1
ATOM 2958 C CA . LEU B 1 38 ? 10.461 22.641 4.828 1 98.38 38 LEU B CA 1
ATOM 2959 C C . LEU B 1 38 ? 10.562 21.594 3.736 1 98.38 38 LEU B C 1
ATOM 2961 O O . LEU B 1 38 ? 11.398 21.703 2.836 1 98.38 38 LEU B O 1
ATOM 2965 N N . ARG B 1 39 ? 9.695 20.609 3.795 1 97.75 39 ARG B N 1
ATOM 2966 C CA . ARG B 1 39 ? 9.742 19.484 2.861 1 97.75 39 ARG B CA 1
ATOM 2967 C C . ARG B 1 39 ? 8.992 19.812 1.573 1 97.75 39 ARG B C 1
ATOM 2969 O O . ARG B 1 39 ? 8.852 18.969 0.695 1 97.75 39 ARG B O 1
ATOM 2976 N N . GLY B 1 40 ? 8.461 20.969 1.481 1 94.44 40 GLY B N 1
ATOM 2977 C CA . GLY B 1 40 ? 7.758 21.406 0.286 1 94.44 40 GLY B CA 1
ATOM 2978 C C . GLY B 1 40 ? 6.312 20.953 0.242 1 94.44 40 GLY B C 1
ATOM 2979 O O . GLY B 1 40 ? 5.668 21.016 -0.807 1 94.44 40 GLY B O 1
ATOM 2980 N N . VAL B 1 41 ? 5.836 20.406 1.277 1 92.31 41 VAL B N 1
ATOM 2981 C CA . VAL B 1 41 ? 4.434 20.016 1.385 1 92.31 41 VAL B CA 1
ATOM 2982 C C . VAL B 1 41 ? 3.623 21.141 2.01 1 92.31 41 VAL B C 1
ATOM 2984 O O . VAL B 1 41 ? 3.016 20.969 3.068 1 92.31 41 VAL B O 1
ATOM 2987 N N . ASP B 1 42 ? 3.502 22.172 1.295 1 90.31 42 ASP B N 1
ATOM 2988 C CA . ASP B 1 42 ? 3.004 23.438 1.813 1 90.31 42 ASP B CA 1
ATOM 2989 C C . ASP B 1 42 ? 1.521 23.344 2.17 1 90.31 42 ASP B C 1
ATOM 2991 O O . ASP B 1 42 ? 1.052 24.016 3.084 1 90.31 42 ASP B O 1
ATOM 2995 N N . SER B 1 43 ? 0.802 22.453 1.488 1 85.06 43 SER B N 1
ATOM 2996 C CA . SER B 1 43 ? -0.621 22.266 1.754 1 85.06 43 SER B CA 1
ATOM 2997 C C . SER B 1 43 ? -0.859 21.766 3.174 1 85.06 43 SER B C 1
ATOM 2999 O O . SER B 1 43 ? -1.958 21.906 3.713 1 85.06 43 SER B O 1
ATOM 3001 N N . HIS B 1 44 ? 0.189 21.203 3.801 1 91.62 44 HIS B N 1
ATOM 3002 C CA . HIS B 1 44 ? 0.08 20.672 5.152 1 91.62 44 HIS B CA 1
ATOM 3003 C C . HIS B 1 44 ? 0.979 21.422 6.121 1 91.62 44 HIS B C 1
ATOM 3005 O O . HIS B 1 44 ? 1.288 20.938 7.207 1 91.62 44 HIS B O 1
ATOM 3011 N N . GLY B 1 45 ? 1.401 22.578 5.699 1 94.69 45 GLY B N 1
ATOM 3012 C CA . GLY B 1 45 ? 2.271 23.406 6.52 1 94.69 45 GLY B CA 1
ATOM 3013 C C . GLY B 1 45 ? 1.517 24.438 7.336 1 94.69 45 GLY B C 1
ATOM 3014 O O . GLY B 1 45 ? 0.44 24.156 7.863 1 94.69 45 GLY B O 1
ATOM 3015 N N . VAL B 1 46 ? 2.102 25.656 7.453 1 96.19 46 VAL B N 1
ATOM 3016 C CA . VAL B 1 46 ? 1.605 26.672 8.367 1 96.19 46 VAL B CA 1
ATOM 3017 C C . VAL B 1 46 ? 0.331 27.297 7.805 1 96.19 46 VAL B C 1
ATOM 3019 O O . VAL B 1 46 ? -0.392 28 8.516 1 96.19 46 VAL B O 1
ATOM 3022 N N . SER B 1 47 ? 0.015 26.969 6.539 1 91.38 47 SER B N 1
ATOM 3023 C CA . SER B 1 47 ? -1.263 27.391 5.977 1 91.38 47 SER B CA 1
ATOM 3024 C C . SER B 1 47 ? -2.434 26.781 6.738 1 91.38 47 SER B C 1
ATOM 3026 O O . SER B 1 47 ? -3.568 27.234 6.625 1 91.38 47 SER B O 1
ATOM 3028 N N . ARG B 1 48 ? -2.197 25.797 7.547 1 93.25 48 ARG B N 1
ATOM 3029 C CA . ARG B 1 48 ? -3.234 25.109 8.312 1 93.25 48 ARG B CA 1
ATOM 3030 C C . ARG B 1 48 ? -3.498 25.828 9.633 1 93.25 48 ARG B C 1
ATOM 3032 O O . ARG B 1 48 ? -4.508 25.578 10.297 1 93.25 48 ARG B O 1
ATOM 3039 N N . VAL B 1 49 ? -2.664 26.75 10.031 1 96.88 49 VAL B N 1
ATOM 3040 C CA . VAL B 1 49 ? -2.719 27.359 11.352 1 96.88 49 VAL B CA 1
ATOM 3041 C C . VAL B 1 49 ? -4.074 28.047 11.555 1 96.88 49 VAL B C 1
ATOM 3043 O O . VAL B 1 49 ? -4.742 27.812 12.562 1 96.88 49 VAL B O 1
ATOM 3046 N N . LYS B 1 50 ? -4.477 28.828 10.578 1 95.81 50 LYS B N 1
ATOM 3047 C CA . LYS B 1 50 ? -5.746 29.547 10.719 1 95.81 50 LYS B CA 1
ATOM 3048 C C . LYS B 1 50 ? -6.914 28.562 10.852 1 95.81 50 LYS B C 1
ATOM 3050 O O . LYS B 1 50 ? -7.766 28.734 11.727 1 95.81 50 LYS B O 1
ATOM 3055 N N . THR B 1 51 ? -6.922 27.578 10.031 1 93.06 51 THR B N 1
ATOM 3056 C CA . THR B 1 51 ? -7.996 26.594 10.039 1 93.06 51 THR B CA 1
ATOM 3057 C C . THR B 1 51 ? -8.055 25.875 11.383 1 93.06 51 THR B C 1
ATOM 3059 O O . THR B 1 51 ? -9.133 25.703 11.953 1 93.06 51 THR B O 1
ATOM 3062 N N . TYR B 1 52 ? -6.906 25.438 11.883 1 96.06 52 TYR B N 1
ATOM 3063 C CA . TYR B 1 52 ? -6.863 24.719 13.156 1 96.06 52 TYR B CA 1
ATOM 3064 C C . TYR B 1 52 ? -7.352 25.609 14.289 1 96.06 52 TYR B C 1
ATOM 3066 O O . TYR B 1 52 ? -8.141 25.172 15.133 1 96.06 52 TYR B O 1
ATOM 3074 N N . ILE B 1 53 ? -6.918 26.812 14.32 1 97 53 ILE B N 1
ATOM 3075 C CA . ILE B 1 53 ? -7.262 27.719 15.406 1 97 53 ILE B CA 1
ATOM 3076 C C . ILE B 1 53 ? -8.742 28.094 15.32 1 97 53 ILE B C 1
ATOM 3078 O O . ILE B 1 53 ? -9.414 28.219 16.344 1 97 53 ILE B O 1
ATOM 3082 N N . GLU B 1 54 ? -9.273 28.266 14.094 1 95.62 54 GLU B N 1
ATOM 3083 C CA . GLU B 1 54 ? -10.703 28.531 13.922 1 95.62 54 GLU B CA 1
ATOM 3084 C C . GLU B 1 54 ? -11.539 27.375 14.453 1 95.62 54 GLU B C 1
ATOM 3086 O O . GLU B 1 54 ? -12.609 27.578 15.031 1 95.62 54 GLU B O 1
ATOM 3091 N N . ARG B 1 55 ? -11.078 26.219 14.297 1 96.44 55 ARG B N 1
ATOM 3092 C CA . ARG B 1 55 ? -11.797 25.047 14.797 1 96.44 55 ARG B CA 1
ATOM 3093 C C . ARG B 1 55 ? -11.758 24.984 16.312 1 96.44 55 ARG B C 1
ATOM 3095 O O . ARG B 1 55 ? -12.734 24.578 16.953 1 96.44 55 ARG B O 1
ATOM 3102 N N . VAL B 1 56 ? -10.641 25.359 16.922 1 96.62 56 VAL B N 1
ATOM 3103 C CA . VAL B 1 56 ? -10.547 25.469 18.375 1 96.62 56 VAL B CA 1
ATOM 3104 C C . VAL B 1 56 ? -11.539 26.516 18.875 1 96.62 56 VAL B C 1
ATOM 3106 O O . VAL B 1 56 ? -12.312 26.25 19.797 1 96.62 56 VAL B O 1
ATOM 3109 N N . ARG B 1 57 ? -11.57 27.609 18.203 1 95.56 57 ARG B N 1
ATOM 3110 C CA . ARG B 1 57 ? -12.398 28.734 18.625 1 95.56 57 ARG B CA 1
ATOM 3111 C C . ARG B 1 57 ? -13.875 28.422 18.484 1 95.56 57 ARG B C 1
ATOM 3113 O O . ARG B 1 57 ? -14.703 28.875 19.281 1 95.56 57 ARG B O 1
ATOM 3120 N N . SER B 1 58 ? -14.18 27.672 17.484 1 95.12 58 SER B N 1
ATOM 3121 C CA . SER B 1 58 ? -15.578 27.328 17.234 1 95.12 58 SER B CA 1
ATOM 3122 C C . SER B 1 58 ? -16.016 26.109 18.031 1 95.12 58 SER B C 1
ATOM 3124 O O . SER B 1 58 ? -17.172 25.688 17.953 1 95.12 58 SER B O 1
ATOM 3126 N N . GLY B 1 59 ? -15.109 25.484 18.781 1 94.81 59 GLY B N 1
ATOM 3127 C CA . GLY B 1 59 ? -15.438 24.359 19.656 1 94.81 59 GLY B CA 1
ATOM 3128 C C . GLY B 1 59 ? -15.469 23.031 18.906 1 94.81 59 GLY B C 1
ATOM 3129 O O . GLY B 1 59 ? -15.883 22.016 19.469 1 94.81 59 GLY B O 1
ATOM 3130 N N . MET B 1 60 ? -15 22.969 17.672 1 95.69 60 MET B N 1
ATOM 3131 C CA . MET B 1 60 ? -15.039 21.75 16.875 1 95.69 60 MET B CA 1
ATOM 3132 C C . MET B 1 60 ? -13.789 20.906 17.109 1 95.69 60 MET B C 1
ATOM 3134 O O . MET B 1 60 ? -13.711 19.766 16.656 1 95.69 60 MET B O 1
ATOM 3138 N N . LEU B 1 61 ? -12.898 21.484 17.828 1 96.38 61 LEU B N 1
ATOM 3139 C CA . LEU B 1 61 ? -11.648 20.828 18.172 1 96.38 61 LEU B CA 1
ATOM 3140 C C . LEU B 1 61 ? -11.281 21.078 19.625 1 96.38 61 LEU B C 1
ATOM 3142 O O . LEU B 1 61 ? -11.273 22.234 20.078 1 96.38 61 LEU B O 1
ATOM 3146 N N . ASN B 1 62 ? -11.047 20 20.344 1 97.06 62 ASN B N 1
ATOM 3147 C CA . ASN B 1 62 ? -10.688 20.141 21.75 1 97.06 62 ASN B CA 1
ATOM 3148 C C . ASN B 1 62 ? -9.227 20.531 21.906 1 97.06 62 ASN B C 1
ATOM 3150 O O . ASN B 1 62 ? -8.359 20.062 21.172 1 97.06 62 ASN B O 1
ATOM 3154 N N . ILE B 1 63 ? -9.031 21.359 22.859 1 96.12 63 ILE B N 1
ATOM 3155 C CA . ILE B 1 63 ? -7.672 21.766 23.203 1 96.12 63 ILE B CA 1
ATOM 3156 C C . ILE B 1 63 ? -7.012 20.688 24.062 1 96.12 63 ILE B C 1
ATOM 3158 O O . ILE B 1 63 ? -7.672 20.062 24.891 1 96.12 63 ILE B O 1
ATOM 3162 N N . GLY B 1 64 ? -5.688 20.531 23.812 1 90.06 64 GLY B N 1
ATOM 3163 C CA . GLY B 1 64 ? -4.93 19.562 24.594 1 90.06 64 GLY B CA 1
ATOM 3164 C C . GLY B 1 64 ? -4.652 18.281 23.828 1 90.06 64 GLY B C 1
ATOM 3165 O O . GLY B 1 64 ? -4.625 18.281 22.594 1 90.06 64 GLY B O 1
ATOM 3166 N N . LYS B 1 65 ? -4.281 17.344 24.516 1 90.62 65 LYS B N 1
ATOM 3167 C CA . LYS B 1 65 ? -3.965 16.031 23.953 1 90.62 65 LYS B CA 1
ATOM 3168 C C . LYS B 1 65 ? -4.469 14.906 24.859 1 90.62 65 LYS B C 1
ATOM 3170 O O . LYS B 1 65 ? -3.701 14.023 25.25 1 90.62 65 LYS B O 1
ATOM 3175 N N . GLU B 1 66 ? -5.695 14.992 25.109 1 94.81 66 GLU B N 1
ATOM 3176 C CA . GLU B 1 66 ? -6.305 13.953 25.938 1 94.81 66 GLU B CA 1
ATOM 3177 C C . GLU B 1 66 ? -6.898 12.844 25.062 1 94.81 66 GLU B C 1
ATOM 3179 O O . GLU B 1 66 ? -7.504 13.117 24.031 1 94.81 66 GLU B O 1
ATOM 3184 N N . TYR B 1 67 ? -6.523 11.648 25.375 1 97.44 67 TYR B N 1
ATOM 3185 C CA . TYR B 1 67 ? -7.117 10.484 24.719 1 97.44 67 TYR B CA 1
ATOM 3186 C C . TYR B 1 67 ? -7.332 9.352 25.703 1 97.44 67 TYR B C 1
ATOM 3188 O O . TYR B 1 67 ? -6.828 9.391 26.828 1 97.44 67 TYR B O 1
ATOM 3196 N N . GLU B 1 68 ? -8.18 8.477 25.328 1 98.31 68 GLU B N 1
ATOM 3197 C CA . GLU B 1 68 ? -8.43 7.262 26.094 1 98.31 68 GLU B CA 1
ATOM 3198 C C . GLU B 1 68 ? -7.934 6.023 25.359 1 98.31 68 GLU B C 1
ATOM 3200 O O . GLU B 1 68 ? -8.133 5.891 24.156 1 98.31 68 GLU B O 1
ATOM 3205 N N . ILE B 1 69 ? -7.23 5.133 26.078 1 98.31 69 ILE B N 1
ATOM 3206 C CA . ILE B 1 69 ? -6.871 3.832 25.531 1 98.31 69 ILE B CA 1
ATOM 3207 C C . ILE B 1 69 ? -8.031 2.855 25.703 1 98.31 69 ILE B C 1
ATOM 3209 O O . ILE B 1 69 ? -8.352 2.475 26.844 1 98.31 69 ILE B O 1
ATOM 3213 N N . GLU B 1 70 ? -8.641 2.426 24.688 1 97.94 70 GLU B N 1
ATOM 3214 C CA . GLU B 1 70 ? -9.828 1.576 24.766 1 97.94 70 GLU B CA 1
ATOM 3215 C C . GLU B 1 70 ? -9.453 0.098 24.703 1 97.94 70 GLU B C 1
ATOM 3217 O O . GLU B 1 70 ? -10.156 -0.746 25.266 1 97.94 70 GLU B O 1
ATOM 3222 N N . ARG B 1 71 ? -8.469 -0.257 23.969 1 96.81 71 ARG B N 1
ATOM 3223 C CA . ARG B 1 71 ? -7.879 -1.589 23.875 1 96.81 71 ARG B CA 1
ATOM 3224 C C . ARG B 1 71 ? -6.355 -1.519 23.906 1 96.81 71 ARG B C 1
ATOM 3226 O O . ARG B 1 71 ? -5.754 -0.632 23.297 1 96.81 71 ARG B O 1
ATOM 3233 N N . ASP B 1 72 ? -5.809 -2.387 24.719 1 96.81 72 ASP B N 1
ATOM 3234 C CA . ASP B 1 72 ? -4.359 -2.387 24.875 1 96.81 72 ASP B CA 1
ATOM 3235 C C . ASP B 1 72 ? -3.818 -3.811 24.984 1 96.81 72 ASP B C 1
ATOM 3237 O O . ASP B 1 72 ? -3.975 -4.465 26.016 1 96.81 72 ASP B O 1
ATOM 3241 N N . LEU B 1 73 ? -3.283 -4.281 23.953 1 95 73 LEU B N 1
ATOM 3242 C CA . LEU B 1 73 ? -2.568 -5.551 23.906 1 95 73 LEU B CA 1
ATOM 3243 C C . LEU B 1 73 ? -1.066 -5.324 23.766 1 95 73 LEU B C 1
ATOM 3245 O O . LEU B 1 73 ? -0.623 -4.199 23.531 1 95 73 LEU B O 1
ATOM 3249 N N . PRO B 1 74 ? -0.272 -6.309 24.016 1 95.81 74 PRO B N 1
ATOM 3250 C CA . PRO B 1 74 ? 1.179 -6.102 23.984 1 95.81 74 PRO B CA 1
ATOM 3251 C C . PRO B 1 74 ? 1.656 -5.473 22.672 1 95.81 74 PRO B C 1
ATOM 3253 O O . PRO B 1 74 ? 2.525 -4.598 22.688 1 95.81 74 PRO B O 1
ATOM 3256 N N . SER B 1 75 ? 1.004 -5.809 21.578 1 97.31 75 SER B N 1
ATOM 3257 C CA . SER B 1 75 ? 1.505 -5.344 20.281 1 97.31 75 SER B CA 1
ATOM 3258 C C . SER B 1 75 ? 0.514 -4.398 19.609 1 97.31 75 SER B C 1
ATOM 3260 O O . SER B 1 75 ? 0.718 -3.986 18.469 1 97.31 75 SER B O 1
ATOM 3262 N N . SER B 1 76 ? -0.584 -4.07 20.312 1 97.75 76 SER B N 1
ATOM 3263 C CA . SER B 1 76 ? -1.572 -3.23 19.641 1 97.75 76 SER B CA 1
ATOM 3264 C C . SER B 1 76 ? -2.32 -2.355 20.641 1 97.75 76 SER B C 1
ATOM 3266 O O . SER B 1 76 ? -2.41 -2.695 21.828 1 97.75 76 SER B O 1
ATOM 3268 N N . CYS B 1 77 ? -2.787 -1.255 20.156 1 98.5 77 CYS B N 1
ATOM 3269 C CA . CYS B 1 77 ? -3.523 -0.318 21 1 98.5 77 CYS B CA 1
ATOM 3270 C C . CYS B 1 77 ? -4.512 0.498 20.172 1 98.5 77 CYS B C 1
ATOM 3272 O O . CYS B 1 77 ? -4.223 0.849 19.016 1 98.5 77 CYS B O 1
ATOM 3274 N N . LEU B 1 78 ? -5.664 0.736 20.734 1 98.75 78 LEU B N 1
ATOM 3275 C CA . LEU B 1 78 ? -6.637 1.645 20.141 1 98.75 78 LEU B CA 1
ATOM 3276 C C . LEU B 1 78 ? -6.82 2.889 21 1 98.75 78 LEU B C 1
ATOM 3278 O O . LEU B 1 78 ? -7.152 2.783 22.188 1 98.75 78 LEU B O 1
ATOM 3282 N N . MET B 1 79 ? -6.602 4.02 20.406 1 98.75 79 MET B N 1
ATOM 3283 C CA . MET B 1 79 ? -6.77 5.309 21.078 1 98.75 79 MET B CA 1
ATOM 3284 C C . MET B 1 79 ? -8.086 5.965 20.672 1 98.75 79 MET B C 1
ATOM 3286 O O . MET B 1 79 ? -8.391 6.059 19.484 1 98.75 79 MET B O 1
ATOM 3290 N N . ASN B 1 80 ? -8.828 6.352 21.625 1 98.81 80 ASN B N 1
ATOM 3291 C CA . ASN B 1 80 ? -9.938 7.281 21.438 1 98.81 80 ASN B CA 1
ATOM 3292 C C . ASN B 1 80 ? -9.492 8.727 21.609 1 98.81 80 ASN B C 1
ATOM 3294 O O . ASN B 1 80 ? -9.258 9.172 22.734 1 98.81 80 ASN B O 1
ATOM 3298 N N . GLY B 1 81 ? -9.422 9.461 20.5 1 98.62 81 GLY B N 1
ATOM 3299 C CA . GLY B 1 81 ? -8.797 10.773 20.484 1 98.62 81 GLY B CA 1
ATOM 3300 C C . GLY B 1 81 ? -9.664 11.859 21.109 1 98.62 81 GLY B C 1
ATOM 3301 O O . GLY B 1 81 ? -9.203 12.977 21.328 1 98.62 81 GLY B O 1
ATOM 3302 N N . LYS B 1 82 ? -10.945 11.578 21.328 1 98.38 82 LYS B N 1
ATOM 3303 C CA . LYS B 1 82 ? -11.875 12.484 22 1 98.38 82 LYS B CA 1
ATOM 3304 C C . LYS B 1 82 ? -11.914 13.844 21.312 1 98.38 82 LYS B C 1
ATOM 3306 O O . LYS B 1 82 ? -11.969 14.883 21.969 1 98.38 82 LYS B O 1
ATOM 3311 N N . ASN B 1 83 ? -11.75 13.859 20.031 1 98.25 83 ASN B N 1
ATOM 3312 C CA . ASN B 1 83 ? -11.875 15.039 19.188 1 98.25 83 ASN B CA 1
ATOM 3313 C C . ASN B 1 83 ? -10.742 16.031 19.438 1 98.25 83 ASN B C 1
ATOM 3315 O O . ASN B 1 83 ? -10.914 17.234 19.25 1 98.25 83 ASN B O 1
ATOM 3319 N N . HIS B 1 84 ? -9.641 15.531 19.891 1 98.5 84 HIS B N 1
ATOM 3320 C CA . HIS B 1 84 ? -8.477 16.391 20.078 1 98.5 84 HIS B CA 1
ATOM 3321 C C . HIS B 1 84 ? -7.652 16.5 18.812 1 98.5 84 HIS B C 1
ATOM 3323 O O . HIS B 1 84 ? -7.973 15.867 17.797 1 98.5 84 HIS B O 1
ATOM 3329 N N . MET B 1 85 ? -6.59 17.344 18.844 1 98.06 85 MET B N 1
ATOM 3330 C CA . MET B 1 85 ? -5.766 17.688 17.688 1 98.06 85 MET B CA 1
ATOM 3331 C C . MET B 1 85 ? -5.094 16.453 17.109 1 98.06 85 MET B C 1
ATOM 3333 O O . MET B 1 85 ? -4.316 15.781 17.797 1 98.06 85 MET B O 1
ATOM 3337 N N . GLY B 1 86 ? -5.316 16.203 15.797 1 98.31 86 GLY B N 1
ATOM 3338 C CA . GLY B 1 86 ? -4.816 15.008 15.141 1 98.31 86 GLY B CA 1
ATOM 3339 C C . GLY B 1 86 ? -3.305 14.883 15.195 1 98.31 86 GLY B C 1
ATOM 3340 O O . GLY B 1 86 ? -2.77 13.797 15.398 1 98.31 86 GLY B O 1
ATOM 3341 N N . ILE B 1 87 ? -2.627 15.984 15.047 1 98.69 87 ILE B N 1
ATOM 3342 C CA . ILE B 1 87 ? -1.168 15.969 15.023 1 98.69 87 ILE B CA 1
ATOM 3343 C C . ILE B 1 87 ? -0.629 15.516 16.375 1 98.69 87 ILE B C 1
ATOM 3345 O O . ILE B 1 87 ? 0.304 14.711 16.438 1 98.69 87 ILE B O 1
ATOM 3349 N N . LEU B 1 88 ? -1.187 16 17.406 1 98.81 88 LEU B N 1
ATOM 3350 C CA . LEU B 1 88 ? -0.741 15.617 18.75 1 98.81 88 LEU B CA 1
ATOM 3351 C C . LEU B 1 88 ? -1.052 14.148 19.031 1 98.81 88 LEU B C 1
ATOM 3353 O O . LEU B 1 88 ? -0.212 13.422 19.562 1 98.81 88 LEU B O 1
ATOM 3357 N N . LEU B 1 89 ? -2.262 13.734 18.688 1 98.75 89 LEU B N 1
ATOM 3358 C CA . LEU B 1 89 ? -2.666 12.344 18.875 1 98.75 89 LEU B CA 1
ATOM 3359 C C . LEU B 1 89 ? -1.771 11.406 18.078 1 98.75 89 LEU B C 1
ATOM 3361 O O . LEU B 1 89 ? -1.302 10.391 18.594 1 98.75 89 LEU B O 1
ATOM 3365 N N . ALA B 1 90 ? -1.526 11.734 16.812 1 98.81 90 ALA B N 1
ATOM 3366 C CA . ALA B 1 90 ? -0.715 10.898 15.93 1 98.81 90 ALA B CA 1
ATOM 3367 C C . ALA B 1 90 ? 0.732 10.836 16.406 1 98.81 90 ALA B C 1
ATOM 3369 O O . ALA B 1 90 ? 1.397 9.812 16.266 1 98.81 90 ALA B O 1
ATOM 3370 N N . THR B 1 91 ? 1.233 11.93 16.938 1 98.81 91 THR B N 1
ATOM 3371 C CA . THR B 1 91 ? 2.578 11.945 17.5 1 98.81 91 THR B CA 1
ATOM 3372 C C . THR B 1 91 ? 2.695 10.938 18.641 1 98.81 91 THR B C 1
ATOM 3374 O O . THR B 1 91 ? 3.637 10.141 18.672 1 98.81 91 THR B O 1
ATOM 3377 N N . ASP B 1 92 ? 1.741 10.977 19.547 1 98.75 92 ASP B N 1
ATOM 3378 C CA . ASP B 1 92 ? 1.749 10.023 20.656 1 98.75 92 ASP B CA 1
ATOM 3379 C C . ASP B 1 92 ? 1.567 8.594 20.156 1 98.75 92 ASP B C 1
ATOM 3381 O O . ASP B 1 92 ? 2.188 7.664 20.688 1 98.75 92 ASP B O 1
ATOM 3385 N N . ALA B 1 93 ? 0.745 8.438 19.188 1 98.81 93 ALA B N 1
ATOM 3386 C CA . ALA B 1 93 ? 0.419 7.113 18.656 1 98.81 93 ALA B CA 1
ATOM 3387 C C . ALA B 1 93 ? 1.643 6.453 18.031 1 98.81 93 ALA B C 1
ATOM 3389 O O . ALA B 1 93 ? 1.903 5.27 18.25 1 98.81 93 ALA B O 1
ATOM 3390 N N . ILE B 1 94 ? 2.402 7.211 17.234 1 98.94 94 ILE B N 1
ATOM 3391 C CA . ILE B 1 94 ? 3.57 6.625 16.578 1 98.94 94 ILE B CA 1
ATOM 3392 C C . ILE B 1 94 ? 4.633 6.297 17.625 1 98.94 94 ILE B C 1
ATOM 3394 O O . ILE B 1 94 ? 5.344 5.297 17.516 1 98.94 94 ILE B O 1
ATOM 3398 N N . GLN B 1 95 ? 4.762 7.148 18.609 1 98.88 95 GLN B N 1
ATOM 3399 C CA . GLN B 1 95 ? 5.699 6.867 19.703 1 98.88 95 GLN B CA 1
ATOM 3400 C C . GLN B 1 95 ? 5.309 5.594 20.438 1 98.88 95 GLN B C 1
ATOM 3402 O O . GLN B 1 95 ? 6.164 4.766 20.766 1 98.88 95 GLN B O 1
ATOM 3407 N N . LEU B 1 96 ? 4.016 5.461 20.656 1 98.81 96 LEU B N 1
ATOM 3408 C CA . LEU B 1 96 ? 3.516 4.258 21.312 1 98.81 96 LEU B CA 1
ATOM 3409 C C . LEU B 1 96 ? 3.732 3.029 20.438 1 98.81 96 LEU B C 1
ATOM 3411 O O . LEU B 1 96 ? 4.102 1.964 20.938 1 98.81 96 LEU B O 1
ATOM 3415 N N . ALA B 1 97 ? 3.467 3.133 19.172 1 98.88 97 ALA B N 1
ATOM 3416 C CA . ALA B 1 97 ? 3.676 2.021 18.25 1 98.88 97 ALA B CA 1
ATOM 3417 C C . ALA B 1 97 ? 5.137 1.574 18.25 1 98.88 97 ALA B C 1
ATOM 3419 O O . ALA B 1 97 ? 5.422 0.375 18.234 1 98.88 97 ALA B O 1
ATOM 3420 N N . VAL B 1 98 ? 6.055 2.527 18.25 1 98.88 98 VAL B N 1
ATOM 3421 C CA . VAL B 1 98 ? 7.48 2.219 18.281 1 98.88 98 VAL B CA 1
ATOM 3422 C C . VAL B 1 98 ? 7.824 1.521 19.594 1 98.88 98 VAL B C 1
ATOM 3424 O O . VAL B 1 98 ? 8.578 0.541 19.609 1 98.88 98 VAL B O 1
ATOM 3427 N N . LYS B 1 99 ? 7.285 2.059 20.688 1 98.75 99 LYS B N 1
ATOM 3428 C CA . LYS B 1 99 ? 7.523 1.439 21.984 1 98.75 99 LYS B CA 1
ATOM 3429 C C . LYS B 1 99 ? 7.062 -0.015 22 1 98.75 99 LYS B C 1
ATOM 3431 O O . LYS B 1 99 ? 7.777 -0.897 22.469 1 98.75 99 LYS B O 1
ATOM 3436 N N . LYS B 1 100 ? 5.902 -0.278 21.5 1 98.25 100 LYS B N 1
ATOM 3437 C CA . LYS B 1 100 ? 5.379 -1.64 21.438 1 98.25 100 LYS B CA 1
ATOM 3438 C C . LYS B 1 100 ? 6.23 -2.51 20.516 1 98.25 100 LYS B C 1
ATOM 3440 O O . LYS B 1 100 ? 6.422 -3.697 20.766 1 98.25 100 LYS B O 1
ATOM 3445 N N . ALA B 1 101 ? 6.633 -1.949 19.391 1 98.31 101 ALA B N 1
ATOM 3446 C CA . ALA B 1 101 ? 7.5 -2.678 18.469 1 98.31 101 ALA B CA 1
ATOM 3447 C C . ALA B 1 101 ? 8.82 -3.059 19.141 1 98.31 101 ALA B C 1
ATOM 3449 O O . ALA B 1 101 ? 9.312 -4.172 18.953 1 98.31 101 ALA B O 1
ATOM 3450 N N . GLN B 1 102 ? 9.367 -2.127 19.859 1 97.81 102 GLN B N 1
ATOM 3451 C CA . GLN B 1 102 ? 10.625 -2.393 20.547 1 97.81 102 GLN B CA 1
ATOM 3452 C C . GLN B 1 102 ? 10.461 -3.514 21.578 1 97.81 102 GLN B C 1
ATOM 3454 O O . GLN B 1 102 ? 11.375 -4.305 21.797 1 97.81 102 GLN B O 1
ATOM 3459 N N . ALA B 1 103 ? 9.281 -3.633 22.109 1 96.81 103 ALA B N 1
ATOM 3460 C CA . ALA B 1 103 ? 9.023 -4.613 23.156 1 96.81 103 ALA B CA 1
ATOM 3461 C C . ALA B 1 103 ? 8.695 -5.98 22.562 1 96.81 103 ALA B C 1
ATOM 3463 O O . ALA B 1 103 ? 9.125 -7.012 23.094 1 96.81 103 ALA B O 1
ATOM 3464 N N . THR B 1 104 ? 7.934 -5.988 21.453 1 96.25 104 THR B N 1
ATOM 3465 C CA . THR B 1 104 ? 7.391 -7.27 21.016 1 96.25 104 THR B CA 1
ATOM 3466 C C . THR B 1 104 ? 7.812 -7.574 19.578 1 96.25 104 THR B C 1
ATOM 3468 O O . THR B 1 104 ? 7.57 -8.672 19.078 1 96.25 104 THR B O 1
ATOM 3471 N N . GLY B 1 105 ? 8.406 -6.648 18.969 1 97.25 105 GLY B N 1
ATOM 3472 C CA . GLY B 1 105 ? 8.789 -6.797 17.562 1 97.25 105 GLY B CA 1
ATOM 3473 C C . GLY B 1 105 ? 7.867 -6.055 16.609 1 97.25 105 GLY B C 1
ATOM 3474 O O . GLY B 1 105 ? 8.258 -5.727 15.492 1 97.25 105 GLY B O 1
ATOM 3475 N N . ILE B 1 106 ? 6.609 -5.93 17.031 1 98 106 ILE B N 1
ATOM 3476 C CA . ILE B 1 106 ? 5.594 -5.297 16.203 1 98 106 ILE B CA 1
ATOM 3477 C C . ILE B 1 106 ? 4.691 -4.414 17.062 1 98 106 ILE B C 1
ATOM 3479 O O . ILE B 1 106 ? 4.406 -4.746 18.219 1 98 106 ILE B O 1
ATOM 3483 N N . GLY B 1 107 ? 4.367 -3.254 16.594 1 98.56 107 GLY B N 1
ATOM 3484 C CA . GLY B 1 107 ? 3.416 -2.357 17.234 1 98.56 107 GLY B CA 1
ATOM 3485 C C . GLY B 1 107 ? 2.379 -1.805 16.266 1 98.56 107 GLY B C 1
ATOM 3486 O O . GLY B 1 107 ? 2.725 -1.272 15.211 1 98.56 107 GLY B O 1
ATOM 3487 N N . MET B 1 108 ? 1.092 -2.008 16.594 1 98.56 108 MET B N 1
ATOM 3488 C CA . MET B 1 108 ? -0.031 -1.491 15.812 1 98.56 108 MET B CA 1
ATOM 3489 C C . MET B 1 108 ? -0.899 -0.567 16.656 1 98.56 108 MET B C 1
ATOM 3491 O O . MET B 1 108 ? -1.401 -0.97 17.719 1 98.56 108 MET B O 1
ATOM 3495 N N . VAL B 1 109 ? -1.041 0.65 16.219 1 98.88 109 VAL B N 1
ATOM 3496 C CA . VAL B 1 109 ? -1.849 1.594 16.984 1 98.88 109 VAL B CA 1
ATOM 3497 C C . VAL B 1 109 ? -2.881 2.252 16.078 1 98.88 109 VAL B C 1
ATOM 3499 O O . VAL B 1 109 ? -2.541 2.744 14.992 1 98.88 109 VAL B O 1
ATOM 3502 N N . GLY B 1 110 ? -4.141 2.172 16.422 1 98.75 110 GLY B N 1
ATOM 3503 C CA . GLY B 1 110 ? -5.219 2.887 15.758 1 98.75 110 GLY B CA 1
ATOM 3504 C C . GLY B 1 110 ? -5.746 4.055 16.562 1 98.75 110 GLY B C 1
ATOM 3505 O O . GLY B 1 110 ? -5.668 4.051 17.797 1 98.75 110 GLY B O 1
ATOM 3506 N N . ILE B 1 111 ? -6.191 5.082 15.906 1 98.88 111 ILE B N 1
ATOM 3507 C CA . ILE B 1 111 ? -6.832 6.227 16.547 1 98.88 111 ILE B CA 1
ATOM 3508 C C . ILE B 1 111 ? -8.227 6.434 15.938 1 98.88 111 ILE B C 1
ATOM 3510 O O . ILE B 1 111 ? -8.391 6.406 14.719 1 98.88 111 ILE B O 1
ATOM 3514 N N . LYS B 1 112 ? -9.203 6.586 16.734 1 98.62 112 LYS B N 1
ATOM 3515 C CA . LYS B 1 112 ? -10.508 7.074 16.312 1 98.62 112 LYS B CA 1
ATOM 3516 C C . LYS B 1 112 ? -10.852 8.398 16.984 1 98.62 112 LYS B C 1
ATOM 3518 O O . LYS B 1 112 ? -10.141 8.836 17.891 1 98.62 112 LYS B O 1
ATOM 3523 N N . ARG B 1 113 ? -11.914 9.07 16.469 1 98.38 113 ARG B N 1
ATOM 3524 C CA . ARG B 1 113 ? -12.352 10.367 16.969 1 98.38 113 ARG B CA 1
ATOM 3525 C C . ARG B 1 113 ? -11.195 11.359 17.016 1 98.38 113 ARG B C 1
ATOM 3527 O O . ARG B 1 113 ? -11.023 12.078 18 1 98.38 113 ARG B O 1
ATOM 3534 N N . SER B 1 114 ? -10.398 11.234 16.031 1 98.38 114 SER B N 1
ATOM 3535 C CA . SER B 1 114 ? -9.289 12.164 15.828 1 98.38 114 SER B CA 1
ATOM 3536 C C . SER B 1 114 ? -9.656 13.266 14.836 1 98.38 114 SER B C 1
ATOM 3538 O O . SER B 1 114 ? -10.828 13.445 14.508 1 98.38 114 SER B O 1
ATOM 3540 N N . ASN B 1 115 ? -8.703 14.109 14.523 1 97.88 115 ASN B N 1
ATOM 3541 C CA . ASN B 1 115 ? -8.82 15.164 13.523 1 97.88 115 ASN B CA 1
ATOM 3542 C C . ASN B 1 115 ? -7.668 15.125 12.523 1 97.88 115 ASN B C 1
ATOM 3544 O O . ASN B 1 115 ? -6.879 14.18 12.523 1 97.88 115 ASN B O 1
ATOM 3548 N N . HIS B 1 116 ? -7.672 16.016 11.547 1 96.44 116 HIS B N 1
ATOM 3549 C CA . HIS B 1 116 ? -6.59 16.109 10.57 1 96.44 116 HIS B CA 1
ATOM 3550 C C . HIS B 1 116 ? -5.23 16.047 11.258 1 96.44 116 HIS B C 1
ATOM 3552 O O . HIS B 1 116 ? -4.992 16.766 12.234 1 96.44 116 HIS B O 1
ATOM 3558 N N . CYS B 1 117 ? -4.34 15.156 10.719 1 97.5 117 CYS B N 1
ATOM 3559 C CA . CYS B 1 117 ? -3.107 14.922 11.469 1 97.5 117 CYS B CA 1
ATOM 3560 C C . CYS B 1 117 ? -1.891 15.367 10.664 1 97.5 117 CYS B C 1
ATOM 3562 O O . CYS B 1 117 ? -0.767 14.953 10.953 1 97.5 117 CYS B O 1
ATOM 3564 N N . GLY B 1 118 ? -2.049 16.125 9.617 1 95.88 118 GLY B N 1
ATOM 3565 C CA . GLY B 1 118 ? -0.925 16.688 8.883 1 95.88 118 GLY B CA 1
ATOM 3566 C C . GLY B 1 118 ? -0.225 15.656 8.008 1 95.88 118 GLY B C 1
ATOM 3567 O O . GLY B 1 118 ? -0.872 14.789 7.414 1 95.88 118 GLY B O 1
ATOM 3568 N N . MET B 1 119 ? 1.056 15.859 7.809 1 96.06 119 MET B N 1
ATOM 3569 C CA . MET B 1 119 ? 1.859 15.031 6.914 1 96.06 119 MET B CA 1
ATOM 3570 C C . MET B 1 119 ? 2.271 13.727 7.598 1 96.06 119 MET B C 1
ATOM 3572 O O . MET B 1 119 ? 2.928 13.75 8.641 1 96.06 119 MET B O 1
ATOM 3576 N N . LEU B 1 120 ? 1.996 12.602 6.98 1 98.44 120 LEU B N 1
ATOM 3577 C CA . LEU B 1 120 ? 2.303 11.312 7.59 1 98.44 120 LEU B CA 1
ATOM 3578 C C . LEU B 1 120 ? 3.809 11.07 7.625 1 98.44 120 LEU B C 1
ATOM 3580 O O . LEU B 1 120 ? 4.301 10.312 8.461 1 98.44 120 LEU B O 1
ATOM 3584 N N . ALA B 1 121 ? 4.539 11.758 6.73 1 98.62 121 ALA B N 1
ATOM 3585 C CA . ALA B 1 121 ? 5.992 11.609 6.645 1 98.62 121 ALA B CA 1
ATOM 3586 C C . ALA B 1 121 ? 6.652 11.867 7.996 1 98.62 121 ALA B C 1
ATOM 3588 O O . ALA B 1 121 ? 7.66 11.234 8.328 1 98.62 121 ALA B O 1
ATOM 3589 N N . ASP B 1 122 ? 6.074 12.773 8.727 1 98.62 122 ASP B N 1
ATOM 3590 C CA . ASP B 1 122 ? 6.629 13.117 10.039 1 98.62 122 ASP B CA 1
ATOM 3591 C C . ASP B 1 122 ? 6.633 11.898 10.969 1 98.62 122 ASP B C 1
ATOM 3593 O O . ASP B 1 122 ? 7.637 11.617 11.625 1 98.62 122 ASP B O 1
ATOM 3597 N N . TYR B 1 123 ? 5.613 11.172 10.992 1 98.88 123 TYR B N 1
ATOM 3598 C CA . TYR B 1 123 ? 5.426 10.062 11.914 1 98.88 123 TYR B CA 1
ATOM 3599 C C . TYR B 1 123 ? 6.277 8.867 11.508 1 98.88 123 TYR B C 1
ATOM 3601 O O . TYR B 1 123 ? 6.969 8.273 12.344 1 98.88 123 TYR B O 1
ATOM 3609 N N . VAL B 1 124 ? 6.266 8.523 10.227 1 98.88 124 VAL B N 1
ATOM 3610 C CA . VAL B 1 124 ? 7.016 7.352 9.797 1 98.88 124 VAL B CA 1
ATOM 3611 C C . VAL B 1 124 ? 8.508 7.641 9.859 1 98.88 124 VAL B C 1
ATOM 3613 O O . VAL B 1 124 ? 9.312 6.734 10.094 1 98.88 124 VAL B O 1
ATOM 3616 N N . SER B 1 125 ? 8.891 8.898 9.688 1 98.69 125 SER B N 1
ATOM 3617 C CA . SER B 1 125 ? 10.281 9.281 9.875 1 98.69 125 SER B CA 1
ATOM 3618 C C . SER B 1 125 ? 10.734 9.039 11.305 1 98.69 125 SER B C 1
ATOM 3620 O O . SER B 1 125 ? 11.859 8.578 11.539 1 98.69 125 SER B O 1
ATOM 3622 N N . TYR B 1 126 ? 9.898 9.367 12.266 1 98.75 126 TYR B N 1
ATOM 3623 C CA . TYR B 1 126 ? 10.219 9.102 13.664 1 98.75 126 TYR B CA 1
ATOM 3624 C C . TYR B 1 126 ? 10.531 7.629 13.891 1 98.75 126 TYR B C 1
ATOM 3626 O O . TYR B 1 126 ? 11.531 7.289 14.523 1 98.75 126 TYR B O 1
ATOM 3634 N N . ALA B 1 127 ? 9.664 6.773 13.383 1 98.88 127 ALA B N 1
ATOM 3635 C CA . ALA B 1 127 ? 9.852 5.336 13.555 1 98.88 127 ALA B CA 1
ATOM 3636 C C . ALA B 1 127 ? 11.164 4.875 12.922 1 98.88 127 ALA B C 1
ATOM 3638 O O . ALA B 1 127 ? 11.891 4.07 13.508 1 98.88 127 ALA B O 1
ATOM 3639 N N . ALA B 1 128 ? 11.43 5.387 11.727 1 98.75 128 ALA B N 1
ATOM 3640 C CA . ALA B 1 128 ? 12.641 5.012 11.016 1 98.75 128 ALA B CA 1
ATOM 3641 C C . ALA B 1 128 ? 13.891 5.402 11.805 1 98.75 128 ALA B C 1
ATOM 3643 O O . ALA B 1 128 ? 14.867 4.656 11.844 1 98.75 128 ALA B O 1
ATOM 3644 N N . LYS B 1 129 ? 13.828 6.582 12.406 1 98.38 129 LYS B N 1
ATOM 3645 C CA . LYS B 1 129 ? 14.961 7.07 13.195 1 98.38 129 LYS B CA 1
ATOM 3646 C C . LYS B 1 129 ? 15.156 6.23 14.453 1 98.38 129 LYS B C 1
ATOM 3648 O O . LYS B 1 129 ? 16.203 6.305 15.102 1 98.38 129 LYS B O 1
ATOM 3653 N N . HIS B 1 130 ? 14.219 5.453 14.781 1 98.62 130 HIS B N 1
ATOM 3654 C CA . HIS B 1 130 ? 14.312 4.543 15.914 1 98.62 130 HIS B CA 1
ATOM 3655 C C . HIS B 1 130 ? 14.461 3.098 15.453 1 98.62 130 HIS B C 1
ATOM 3657 O O . HIS B 1 130 ? 13.961 2.176 16.094 1 98.62 130 HIS B O 1
ATOM 3663 N N . ASP B 1 131 ? 14.945 2.904 14.281 1 98.44 131 ASP B N 1
ATOM 3664 C CA . ASP B 1 131 ? 15.344 1.629 13.703 1 98.44 131 ASP B CA 1
ATOM 3665 C C . ASP B 1 131 ? 14.141 0.715 13.492 1 98.44 131 ASP B C 1
ATOM 3667 O O . ASP B 1 131 ? 14.227 -0.495 13.711 1 98.44 131 ASP B O 1
ATOM 3671 N N . CYS B 1 132 ? 13.031 1.311 13.133 1 98.75 132 CYS B N 1
ATOM 3672 C CA . CYS B 1 132 ? 11.82 0.575 12.789 1 98.75 132 CYS B CA 1
ATOM 3673 C C . CYS B 1 132 ? 11.367 0.907 11.375 1 98.75 132 CYS B C 1
ATOM 3675 O O . CYS B 1 132 ? 11.711 1.961 10.836 1 98.75 132 CYS B O 1
ATOM 3677 N N . VAL B 1 133 ? 10.727 -0.027 10.758 1 98.69 133 VAL B N 1
ATOM 3678 C CA . VAL B 1 133 ? 9.938 0.228 9.562 1 98.69 133 VAL B CA 1
ATOM 3679 C C . VAL B 1 133 ? 8.5 0.564 9.945 1 98.69 133 VAL B C 1
ATOM 3681 O O . VAL B 1 133 ? 7.934 -0.052 10.852 1 98.69 133 VAL B O 1
ATOM 3684 N N . ALA B 1 134 ? 7.945 1.562 9.289 1 98.81 134 ALA B N 1
ATOM 3685 C CA . ALA B 1 134 ? 6.602 1.975 9.68 1 98.81 134 ALA B CA 1
ATOM 3686 C C . ALA B 1 134 ? 5.723 2.219 8.461 1 98.81 134 ALA B C 1
ATOM 3688 O O . ALA B 1 134 ? 6.211 2.66 7.414 1 98.81 134 ALA B O 1
ATOM 3689 N N . ILE B 1 135 ? 4.457 1.917 8.602 1 98.75 135 ILE B N 1
ATOM 3690 C CA . ILE B 1 135 ? 3.373 2.293 7.703 1 98.75 135 ILE B CA 1
ATOM 3691 C C . ILE B 1 135 ? 2.369 3.17 8.445 1 98.75 135 ILE B C 1
ATOM 3693 O O . ILE B 1 135 ? 2.033 2.902 9.602 1 98.75 135 ILE B O 1
ATOM 3697 N N . ALA B 1 136 ? 1.98 4.203 7.812 1 98.88 136 ALA B N 1
ATOM 3698 C CA . ALA B 1 136 ? 0.963 5.09 8.375 1 98.88 136 ALA B CA 1
ATOM 3699 C C . ALA B 1 136 ? -0.086 5.449 7.324 1 98.88 136 ALA B C 1
ATOM 3701 O O . ALA B 1 136 ? 0.248 5.707 6.164 1 98.88 136 ALA B O 1
ATOM 3702 N N . VAL B 1 137 ? -1.347 5.391 7.711 1 98.81 137 VAL B N 1
ATOM 3703 C CA . VAL B 1 137 ? -2.434 5.793 6.824 1 98.81 137 VAL B CA 1
ATOM 3704 C C . VAL B 1 137 ? -3.455 6.621 7.602 1 98.81 137 VAL B C 1
ATOM 3706 O O . VAL B 1 137 ? -3.527 6.535 8.828 1 98.81 137 VAL B O 1
ATOM 3709 N N . THR B 1 138 ? -4.188 7.434 6.953 1 98.56 138 THR B N 1
ATOM 3710 C CA . THR B 1 138 ? -5.316 8.188 7.492 1 98.56 138 THR B CA 1
ATOM 3711 C C . THR B 1 138 ? -6.363 8.445 6.41 1 98.56 138 THR B C 1
ATOM 3713 O O . THR B 1 138 ? -6.043 8.445 5.219 1 98.56 138 THR B O 1
ATOM 3716 N N . ASN B 1 139 ? -7.621 8.477 6.801 1 97.62 139 ASN B N 1
ATOM 3717 C CA . ASN B 1 139 ? -8.648 8.883 5.844 1 97.62 139 ASN B CA 1
ATOM 3718 C C . ASN B 1 139 ? -8.891 10.391 5.895 1 97.62 139 ASN B C 1
ATOM 3720 O O . ASN B 1 139 ? -8.328 11.086 6.738 1 97.62 139 ASN B O 1
ATOM 3724 N N . ALA B 1 140 ? -9.562 10.914 4.969 1 94.12 140 ALA B N 1
ATOM 3725 C CA . ALA B 1 140 ? -9.859 12.336 4.84 1 94.12 140 ALA B CA 1
ATOM 3726 C C . ALA B 1 140 ? -11.258 12.562 4.27 1 94.12 140 ALA B C 1
ATOM 3728 O O . ALA B 1 140 ? -11.875 11.633 3.744 1 94.12 140 ALA B O 1
ATOM 3729 N N . PRO B 1 141 ? -11.758 13.742 4.43 1 93.25 141 PRO B N 1
ATOM 3730 C CA . PRO B 1 141 ? -13.07 14.023 3.854 1 93.25 141 PRO B CA 1
ATOM 3731 C C . PRO B 1 141 ? -13.141 13.711 2.361 1 93.25 141 PRO B C 1
ATOM 3733 O O . PRO B 1 141 ? -12.133 13.812 1.657 1 93.25 141 PRO B O 1
ATOM 3736 N N . PRO B 1 142 ? -14.344 13.445 1.884 1 93.94 142 PRO B N 1
ATOM 3737 C CA . PRO B 1 142 ? -14.516 12.984 0.504 1 93.94 142 PRO B CA 1
ATOM 3738 C C . PRO B 1 142 ? -14.031 14.008 -0.522 1 93.94 142 PRO B C 1
ATOM 3740 O O . PRO B 1 142 ? -14.406 15.18 -0.457 1 93.94 142 PRO B O 1
ATOM 3743 N N . SER B 1 143 ? -13.219 13.547 -1.432 1 92.88 143 SER B N 1
ATOM 3744 C CA . SER B 1 143 ? -12.727 14.391 -2.512 1 92.88 143 SER B CA 1
ATOM 3745 C C . SER B 1 143 ? -12.438 13.578 -3.768 1 92.88 143 SER B C 1
ATOM 3747 O O . SER B 1 143 ? -12.125 14.133 -4.82 1 92.88 143 SER B O 1
ATOM 3749 N N . MET B 1 144 ? -12.578 12.328 -3.689 1 95.44 144 MET B N 1
ATOM 3750 C CA . MET B 1 144 ? -12.227 11.422 -4.773 1 95.44 144 MET B CA 1
ATOM 3751 C C . MET B 1 144 ? -13.328 10.391 -5.004 1 95.44 144 MET B C 1
ATOM 3753 O O . MET B 1 144 ? -13.797 9.758 -4.055 1 95.44 144 MET B O 1
ATOM 3757 N N . ALA B 1 145 ? -13.703 10.18 -6.242 1 94.88 145 ALA B N 1
ATOM 3758 C CA . ALA B 1 145 ? -14.719 9.188 -6.578 1 94.88 145 ALA B CA 1
ATOM 3759 C C . ALA B 1 145 ? -14.125 7.785 -6.637 1 94.88 145 ALA B C 1
ATOM 3761 O O . ALA B 1 145 ? -12.945 7.617 -6.945 1 94.88 145 ALA B O 1
ATOM 3762 N N . PRO B 1 146 ? -14.961 6.719 -6.238 1 96.38 146 PRO B N 1
ATOM 3763 C CA . PRO B 1 146 ? -14.516 5.379 -6.625 1 96.38 146 PRO B CA 1
ATOM 3764 C C . PRO B 1 146 ? -14.32 5.234 -8.133 1 96.38 146 PRO B C 1
ATOM 3766 O O . PRO B 1 146 ? -14.898 5.996 -8.914 1 96.38 146 PRO B O 1
ATOM 3769 N N . TRP B 1 147 ? -13.469 4.344 -8.562 1 94.94 147 TRP B N 1
ATOM 3770 C CA . TRP B 1 147 ? -13.258 4.141 -9.992 1 94.94 147 TRP B CA 1
ATOM 3771 C C . TRP B 1 147 ? -14.57 3.773 -10.68 1 94.94 147 TRP B C 1
ATOM 3773 O O . TRP B 1 147 ? -15.227 2.801 -10.305 1 94.94 147 TRP B O 1
ATOM 3783 N N . GLY B 1 148 ? -14.953 4.559 -11.633 1 93.12 148 GLY B N 1
ATOM 3784 C CA . GLY B 1 148 ? -16.219 4.375 -12.328 1 93.12 148 GLY B CA 1
ATOM 3785 C C . GLY B 1 148 ? -17.328 5.266 -11.797 1 93.12 148 GLY B C 1
ATOM 3786 O O . GLY B 1 148 ? -18.391 5.383 -12.422 1 93.12 148 GLY B O 1
ATOM 3787 N N . GLY B 1 149 ? -17.109 5.855 -10.641 1 93.94 149 GLY B N 1
ATOM 3788 C CA . GLY B 1 149 ? -18.078 6.77 -10.055 1 93.94 149 GLY B CA 1
ATOM 3789 C C . GLY B 1 149 ? -17.812 8.227 -10.391 1 93.94 149 GLY B C 1
ATOM 3790 O O . GLY B 1 149 ? -16.781 8.547 -10.992 1 93.94 149 GLY B O 1
ATOM 3791 N N . LYS B 1 150 ? -18.766 9.148 -9.977 1 92.38 150 LYS B N 1
ATOM 3792 C CA . LYS B 1 150 ? -18.547 10.555 -10.297 1 92.38 150 LYS B CA 1
ATOM 3793 C C . LYS B 1 150 ? -18.75 11.438 -9.062 1 92.38 150 LYS B C 1
ATOM 3795 O O . LYS B 1 150 ? -18.422 12.625 -9.086 1 92.38 150 LYS B O 1
ATOM 3800 N N . ASP B 1 151 ? -19.234 10.875 -7.973 1 94.25 151 ASP B N 1
ATOM 3801 C CA . ASP B 1 151 ? -19.328 11.617 -6.719 1 94.25 151 ASP B CA 1
ATOM 3802 C C . ASP B 1 151 ? -18.172 11.266 -5.789 1 94.25 151 ASP B C 1
ATOM 3804 O O . ASP B 1 151 ? -17.734 10.109 -5.73 1 94.25 151 ASP B O 1
ATOM 3808 N N . ALA B 1 152 ? -17.75 12.297 -5.082 1 94.56 152 ALA B N 1
ATOM 3809 C CA . ALA B 1 152 ? -16.688 12.062 -4.109 1 94.56 152 ALA B CA 1
ATOM 3810 C C . ALA B 1 152 ? -17.156 11.094 -3.02 1 94.56 152 ALA B C 1
ATOM 3812 O O . ALA B 1 152 ? -18.281 11.18 -2.547 1 94.56 152 ALA B O 1
ATOM 3813 N N . PHE B 1 153 ? -16.328 10.141 -2.717 1 97.19 153 PHE B N 1
ATOM 3814 C CA . PHE B 1 153 ? -16.609 9.18 -1.66 1 97.19 153 PHE B CA 1
ATOM 3815 C C . PHE B 1 153 ? -15.414 9.055 -0.714 1 97.19 153 PHE B C 1
ATOM 3817 O O . PHE B 1 153 ? -15.578 9.125 0.506 1 97.19 153 PHE B O 1
ATOM 3824 N N . PHE B 1 154 ? -14.258 8.867 -1.292 1 97.38 154 PHE B N 1
ATOM 3825 C CA . PHE B 1 154 ? -13.031 8.758 -0.513 1 97.38 154 PHE B CA 1
ATOM 3826 C C . PHE B 1 154 ? -12.336 10.109 -0.394 1 97.38 154 PHE B C 1
ATOM 3828 O O . PHE B 1 154 ? -12.586 11.008 -1.201 1 97.38 154 PHE B O 1
ATOM 3835 N N . GLY B 1 155 ? -11.508 10.258 0.623 1 95 155 GLY B N 1
ATOM 3836 C CA . GLY B 1 155 ? -10.516 11.328 0.609 1 95 155 GLY B CA 1
ATOM 3837 C C . GLY B 1 155 ? -9.289 10.992 -0.217 1 95 155 GLY B C 1
ATOM 3838 O O . GLY B 1 155 ? -9.273 9.984 -0.934 1 95 155 GLY B O 1
ATOM 3839 N N . THR B 1 156 ? -8.312 11.867 -0.141 1 92.25 156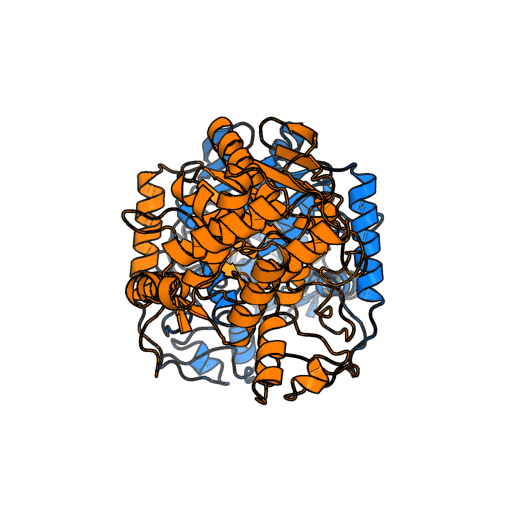 THR B N 1
ATOM 3840 C CA . THR B 1 156 ? -7.051 11.547 -0.81 1 92.25 156 THR B CA 1
ATOM 3841 C C . THR B 1 156 ? -6.336 10.398 -0.103 1 92.25 156 THR B C 1
ATOM 3843 O O . THR B 1 156 ? -5.277 9.953 -0.55 1 92.25 156 THR B O 1
ATOM 3846 N N . ASN B 1 157 ? -6.801 9.836 1.049 1 95.5 157 ASN B N 1
ATOM 3847 C CA . ASN B 1 157 ? -6.441 8.641 1.8 1 95.5 157 ASN B CA 1
ATOM 3848 C C . ASN B 1 157 ? -4.965 8.289 1.629 1 95.5 157 ASN B C 1
ATOM 3850 O O . ASN B 1 157 ? -4.629 7.277 1.012 1 95.5 157 ASN B O 1
ATOM 3854 N N . PRO B 1 158 ? -4.086 9.078 2.252 1 96.88 158 PRO B N 1
ATOM 3855 C CA . PRO B 1 158 ? -2.65 8.914 2.025 1 96.88 158 PRO B CA 1
ATOM 3856 C C . PRO B 1 158 ? -2.107 7.609 2.615 1 96.88 158 PRO B C 1
ATOM 3858 O O . PRO B 1 158 ? -2.674 7.082 3.574 1 96.88 158 PRO B O 1
ATOM 3861 N N . PHE B 1 159 ? -1.088 7.078 1.995 1 97.94 159 PHE B N 1
ATOM 3862 C CA . PHE B 1 159 ? -0.278 5.941 2.414 1 97.94 159 PHE B CA 1
ATOM 3863 C C . PHE B 1 159 ? 1.188 6.34 2.551 1 97.94 159 PHE B C 1
ATOM 3865 O O . PHE B 1 159 ? 1.79 6.84 1.599 1 97.94 159 PHE B O 1
ATOM 3872 N N . ALA B 1 160 ? 1.765 6.129 3.738 1 98.75 160 ALA B N 1
ATOM 3873 C CA . ALA B 1 160 ? 3.154 6.516 3.969 1 98.75 160 ALA B CA 1
ATOM 3874 C C . ALA B 1 160 ? 3.945 5.363 4.586 1 98.75 160 ALA B C 1
ATOM 3876 O O . ALA B 1 160 ? 3.379 4.508 5.27 1 98.75 160 ALA B O 1
ATOM 3877 N N . TYR B 1 161 ? 5.227 5.316 4.301 1 98.81 161 TYR B N 1
ATOM 3878 C CA . TYR B 1 161 ? 6.133 4.398 4.98 1 98.81 161 TYR B CA 1
ATOM 3879 C C . TYR B 1 161 ? 7.484 5.055 5.238 1 98.81 161 TYR B C 1
ATOM 3881 O O . TYR B 1 161 ? 7.816 6.07 4.617 1 98.81 161 TYR B O 1
ATOM 3889 N N . GLY B 1 162 ? 8.188 4.598 6.176 1 98.75 162 GLY B N 1
ATOM 3890 C CA . GLY B 1 162 ? 9.547 5.008 6.504 1 98.75 162 GLY B CA 1
ATOM 3891 C C . GLY B 1 162 ? 10.43 3.852 6.938 1 98.75 162 GLY B C 1
ATOM 3892 O O . GLY B 1 162 ? 9.953 2.904 7.57 1 98.75 162 GLY B O 1
ATOM 3893 N N . MET B 1 163 ? 11.664 3.932 6.598 1 98.56 163 MET B N 1
ATOM 3894 C CA . MET B 1 163 ? 12.602 2.869 6.953 1 98.56 163 MET B CA 1
ATOM 3895 C C . MET B 1 163 ? 14.008 3.426 7.145 1 98.56 163 MET B C 1
ATOM 3897 O O . MET B 1 163 ? 14.391 4.402 6.496 1 98.56 163 MET B O 1
ATOM 3901 N N . PRO B 1 164 ? 14.742 2.824 7.988 1 98.5 164 PRO B N 1
ATOM 3902 C CA . PRO B 1 164 ? 16.109 3.277 8.219 1 98.5 164 PRO B CA 1
ATOM 3903 C C . PRO B 1 164 ? 17.078 2.824 7.121 1 98.5 164 PRO B C 1
ATOM 3905 O O . PRO B 1 164 ? 16.859 1.79 6.488 1 98.5 164 PRO B O 1
ATOM 3908 N N . VAL B 1 165 ? 18.047 3.529 6.871 1 98 165 VAL B N 1
ATOM 3909 C CA . VAL B 1 165 ? 19.094 3.268 5.879 1 98 165 VAL B CA 1
ATOM 3910 C C . VAL B 1 165 ? 20.469 3.49 6.5 1 98 165 VAL B C 1
ATOM 3912 O O . VAL B 1 165 ? 20.641 4.371 7.348 1 98 165 VAL B O 1
ATOM 3915 N N . ALA B 1 166 ? 21.391 2.697 6.094 1 97.06 166 ALA B N 1
ATOM 3916 C CA . ALA B 1 166 ? 22.75 2.852 6.633 1 97.06 166 ALA B CA 1
ATOM 3917 C C . ALA B 1 166 ? 23.359 4.172 6.188 1 97.06 166 ALA B C 1
ATOM 3919 O O . ALA B 1 166 ? 23.391 4.484 4.996 1 97.06 166 ALA B O 1
ATOM 3920 N N . ASN B 1 167 ? 23.812 4.953 7.164 1 94.25 167 ASN B N 1
ATOM 3921 C CA . ASN B 1 167 ? 24.609 6.16 6.973 1 94.25 167 ASN B CA 1
ATOM 3922 C C . ASN B 1 167 ? 23.875 7.195 6.125 1 94.25 167 ASN B C 1
ATOM 3924 O O . ASN B 1 167 ? 24.484 7.887 5.312 1 94.25 167 ASN B O 1
ATOM 3928 N N . ALA B 1 168 ? 22.641 7.207 6.215 1 95.06 168 ALA B N 1
ATOM 3929 C CA . ALA B 1 168 ? 21.828 8.164 5.469 1 95.06 168 ALA B CA 1
ATOM 3930 C C . ALA B 1 168 ? 20.531 8.484 6.219 1 95.06 168 ALA B C 1
ATOM 3932 O O . ALA B 1 168 ? 20.172 7.805 7.184 1 95.06 168 ALA B O 1
ATOM 3933 N N . GLU B 1 169 ? 19.875 9.586 5.824 1 95.19 169 GLU B N 1
ATOM 3934 C CA . GLU B 1 169 ? 18.531 9.852 6.316 1 95.19 169 GLU B CA 1
ATOM 3935 C C . GLU B 1 169 ? 17.562 8.734 5.91 1 95.19 169 GLU B C 1
ATOM 3937 O O . GLU B 1 169 ? 17.766 8.078 4.887 1 95.19 169 GLU B O 1
ATOM 3942 N N . PRO B 1 170 ? 16.578 8.539 6.742 1 97.88 170 PRO B N 1
ATOM 3943 C CA . PRO B 1 170 ? 15.609 7.5 6.402 1 97.88 170 PRO B CA 1
ATOM 3944 C C . PRO B 1 170 ? 14.961 7.727 5.039 1 97.88 170 PRO B C 1
ATOM 3946 O O . PRO B 1 170 ? 14.836 8.867 4.59 1 97.88 170 PRO B O 1
ATOM 3949 N N . ILE B 1 171 ? 14.609 6.66 4.383 1 98.38 171 ILE B N 1
ATOM 3950 C CA . ILE B 1 171 ? 13.719 6.75 3.227 1 98.38 171 ILE B CA 1
ATOM 3951 C C . ILE B 1 171 ? 12.281 6.914 3.697 1 98.38 171 ILE B C 1
ATOM 3953 O O . ILE B 1 171 ? 11.773 6.098 4.477 1 98.38 171 ILE B O 1
ATOM 3957 N N . VAL B 1 172 ? 11.672 7.961 3.305 1 98.5 172 VAL B N 1
ATOM 3958 C CA . VAL B 1 172 ? 10.32 8.297 3.725 1 98.5 172 VAL B CA 1
ATOM 3959 C C . VAL B 1 172 ? 9.453 8.57 2.498 1 98.5 172 VAL B C 1
ATOM 3961 O O . VAL B 1 172 ? 9.789 9.422 1.671 1 98.5 172 VAL B O 1
ATOM 3964 N N . PHE B 1 173 ? 8.43 7.828 2.352 1 98.19 173 PHE B N 1
ATOM 3965 C CA . PHE B 1 173 ? 7.465 7.949 1.266 1 98.19 173 PHE B 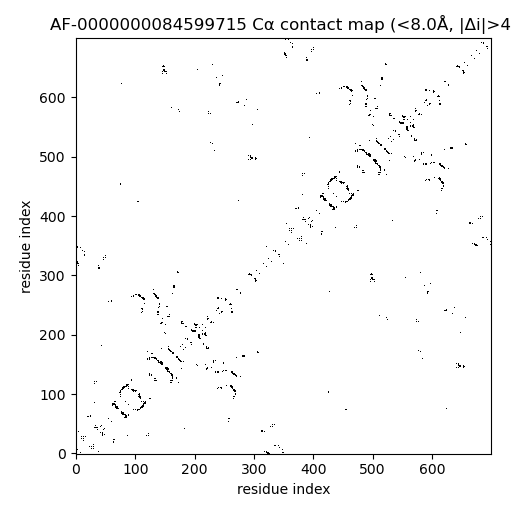CA 1
ATOM 3966 C C . PHE B 1 173 ? 6.09 8.312 1.806 1 98.19 173 PHE B C 1
ATOM 3968 O O . PHE B 1 173 ? 5.609 7.695 2.76 1 98.19 173 PHE B O 1
ATOM 3975 N N . ASP B 1 174 ? 5.484 9.281 1.31 1 97.44 174 ASP B N 1
ATOM 3976 C CA . ASP B 1 174 ? 4.176 9.789 1.704 1 97.44 174 ASP B CA 1
ATOM 3977 C C . ASP B 1 174 ? 3.365 10.227 0.486 1 97.44 174 ASP B C 1
ATOM 3979 O O . ASP B 1 174 ? 3.629 11.281 -0.096 1 97.44 174 ASP B O 1
ATOM 3983 N N . MET B 1 175 ? 2.32 9.43 0.136 1 96 175 MET B N 1
ATOM 3984 C CA . MET B 1 175 ? 1.596 9.727 -1.098 1 96 175 MET B CA 1
ATOM 3985 C C . MET B 1 175 ? 0.091 9.742 -0.852 1 96 175 MET B C 1
ATOM 3987 O O . MET B 1 175 ? -0.423 8.961 -0.053 1 96 175 MET B O 1
ATOM 3991 N N . ALA B 1 176 ? -0.533 10.672 -1.573 1 95.38 176 ALA B N 1
ATOM 3992 C CA . ALA B 1 176 ? -1.979 10.547 -1.728 1 95.38 176 ALA B CA 1
ATOM 3993 C C . ALA B 1 176 ? -2.33 9.406 -2.684 1 95.38 176 ALA B C 1
ATOM 3995 O O . ALA B 1 176 ? -1.499 8.992 -3.494 1 95.38 176 ALA B O 1
ATOM 3996 N N . THR B 1 177 ? -3.535 8.844 -2.58 1 96.69 177 THR B N 1
ATOM 3997 C CA . THR B 1 177 ? -3.971 7.809 -3.508 1 96.69 177 THR B CA 1
ATOM 3998 C C . THR B 1 177 ? -4.691 8.422 -4.707 1 96.69 177 THR B C 1
ATOM 4000 O O . THR B 1 177 ? -5.082 7.711 -5.633 1 96.69 177 THR B O 1
ATOM 4003 N N . SER B 1 178 ? -4.848 9.727 -4.672 1 95.62 178 SER B N 1
ATOM 4004 C CA . SER B 1 178 ? -5.359 10.453 -5.828 1 95.62 178 SER B CA 1
ATOM 4005 C C . SER B 1 178 ? -4.23 10.844 -6.777 1 95.62 178 SER B C 1
ATOM 4007 O O . SER B 1 178 ? -3.061 10.859 -6.387 1 95.62 178 SER B O 1
ATOM 4009 N N . VAL B 1 179 ? -4.629 11.195 -7.98 1 92.69 179 VAL B N 1
ATOM 4010 C CA . VAL B 1 179 ? -3.648 11.672 -8.953 1 92.69 179 VAL B CA 1
ATOM 4011 C C . VAL B 1 179 ? -2.996 12.953 -8.445 1 92.69 179 VAL B C 1
ATOM 4013 O O . VAL B 1 179 ? -1.774 13.109 -8.523 1 92.69 179 VAL B O 1
ATOM 4016 N N . VAL B 1 180 ? -3.844 13.758 -7.887 1 86.38 180 VAL B N 1
ATOM 4017 C CA . VAL B 1 180 ? -3.387 15.039 -7.367 1 86.38 180 VAL B CA 1
ATOM 4018 C C . VAL B 1 180 ? -4.16 15.391 -6.102 1 86.38 180 VAL B C 1
ATOM 4020 O O . VAL B 1 180 ? -5.262 14.883 -5.879 1 86.38 180 VAL B O 1
ATOM 4023 N N . ALA B 1 181 ? -3.471 16.188 -5.277 1 79 181 ALA B N 1
ATOM 4024 C CA . ALA B 1 181 ? -4.18 16.703 -4.105 1 79 181 ALA B CA 1
ATOM 4025 C C . ALA B 1 181 ? -5.152 17.812 -4.5 1 79 181 ALA B C 1
ATOM 4027 O 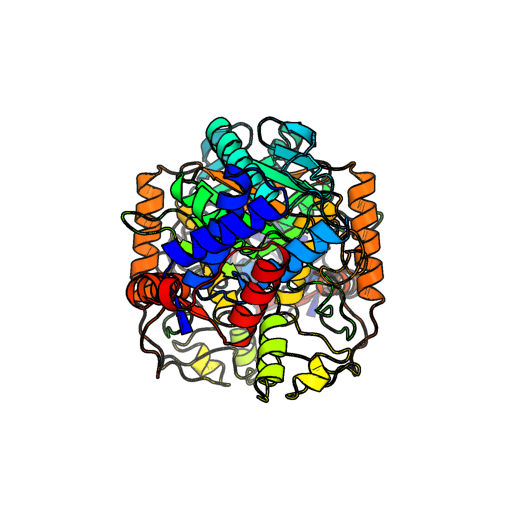O . ALA B 1 181 ? -4.848 18.625 -5.375 1 79 181 ALA B O 1
ATOM 4028 N N . ARG B 1 182 ? -6.254 17.844 -3.83 1 80.81 182 ARG B N 1
ATOM 4029 C CA . ARG B 1 182 ? -7.234 18.891 -4.098 1 80.81 182 ARG B CA 1
ATOM 4030 C C . ARG B 1 182 ? -6.633 20.281 -3.875 1 80.81 182 ARG B C 1
ATOM 4032 O O . ARG B 1 182 ? -6.988 21.234 -4.566 1 80.81 182 ARG B O 1
ATOM 4039 N N . GLY B 1 183 ? -5.738 20.328 -2.906 1 72.81 183 GLY B N 1
ATOM 4040 C CA . GLY B 1 183 ? -5.07 21.578 -2.637 1 72.81 183 GLY B CA 1
ATOM 4041 C C . GLY B 1 183 ? -4.32 22.125 -3.838 1 72.81 183 GLY B C 1
ATOM 4042 O O . GLY B 1 183 ? -4.262 23.344 -4.039 1 72.81 183 GLY B O 1
ATOM 4043 N N . LYS B 1 184 ? -3.797 21.25 -4.676 1 74.56 184 LYS B N 1
ATOM 4044 C CA . LYS B 1 184 ? -3.096 21.672 -5.887 1 74.56 184 LYS B CA 1
ATOM 4045 C C . LYS B 1 184 ? -4.066 22.25 -6.914 1 74.56 184 LYS B C 1
ATOM 4047 O O . LYS B 1 184 ? -3.721 23.172 -7.652 1 74.56 184 LYS B O 1
ATOM 4052 N N . ILE B 1 185 ? -5.223 21.719 -6.914 1 82 185 ILE B N 1
ATOM 4053 C CA . ILE B 1 185 ? -6.242 22.234 -7.82 1 82 185 ILE B CA 1
ATOM 4054 C C . ILE B 1 185 ? -6.699 23.625 -7.352 1 82 185 ILE B C 1
ATOM 4056 O O . ILE B 1 185 ? -6.875 24.531 -8.164 1 82 185 ILE B O 1
ATOM 4060 N N . ARG B 1 186 ? -6.859 23.719 -6.066 1 78.06 186 ARG B N 1
ATOM 4061 C CA . ARG B 1 186 ? -7.215 25.016 -5.504 1 78.06 186 ARG B CA 1
ATOM 4062 C C . ARG B 1 186 ? -6.156 26.062 -5.832 1 78.06 186 ARG B C 1
ATOM 4064 O O . ARG B 1 186 ? -6.484 27.203 -6.16 1 78.06 186 ARG B O 1
ATOM 4071 N N . LEU B 1 187 ? -4.957 25.609 -5.676 1 68.69 187 LEU B N 1
ATOM 4072 C CA . LEU B 1 187 ? -3.846 26.5 -5.988 1 68.69 187 LEU B CA 1
ATOM 4073 C C . LEU B 1 187 ? -3.861 26.891 -7.461 1 68.69 187 LEU B C 1
ATOM 4075 O O . LEU B 1 187 ? -3.623 28.047 -7.805 1 68.69 187 LEU B O 1
ATOM 4079 N N . ALA B 1 188 ? -4.078 25.984 -8.352 1 78.75 188 ALA B N 1
ATOM 4080 C CA . ALA B 1 188 ? -4.176 26.266 -9.781 1 78.75 188 ALA B CA 1
ATOM 4081 C C . ALA B 1 188 ? -5.285 27.266 -10.07 1 78.75 188 ALA B C 1
ATOM 4083 O O . ALA B 1 188 ? -5.105 28.188 -10.875 1 78.75 188 ALA B O 1
ATOM 4084 N N . ARG B 1 189 ? -6.395 27.125 -9.445 1 82.19 189 ARG B N 1
ATOM 4085 C CA . ARG B 1 189 ? -7.496 28.062 -9.602 1 82.19 189 ARG B CA 1
ATOM 4086 C C . ARG B 1 189 ? -7.078 29.469 -9.164 1 82.19 189 ARG B C 1
ATOM 4088 O O . ARG B 1 189 ? -7.344 30.453 -9.867 1 82.19 189 ARG B O 1
ATOM 4095 N N . LYS B 1 190 ? -6.465 29.438 -8.055 1 68.69 190 LYS B N 1
ATOM 4096 C CA . LYS B 1 190 ? -6.02 30.719 -7.508 1 68.69 190 LYS B CA 1
ATOM 4097 C C . LYS B 1 190 ? -5.035 31.391 -8.453 1 68.69 190 LYS B C 1
ATOM 4099 O O . LYS B 1 190 ? -5.016 32.625 -8.547 1 68.69 190 LYS B O 1
ATOM 4104 N N . ASN B 1 191 ? -4.27 30.578 -9.07 1 71.69 191 ASN B N 1
ATOM 4105 C CA . ASN B 1 191 ? -3.248 31.094 -9.969 1 71.69 191 ASN B CA 1
ATOM 4106 C C . ASN B 1 191 ? -3.766 31.219 -11.398 1 71.69 191 ASN B C 1
ATOM 4108 O O . ASN B 1 191 ? -2.992 31.484 -12.32 1 71.69 191 ASN B O 1
ATOM 4112 N N . ASN B 1 192 ? -4.945 31.031 -11.617 1 83.44 192 ASN B N 1
ATOM 4113 C CA . ASN B 1 192 ? -5.578 31.094 -12.93 1 83.44 192 ASN B CA 1
ATOM 4114 C C . ASN B 1 192 ? -4.867 30.203 -13.945 1 83.44 192 ASN B C 1
ATOM 4116 O O . ASN B 1 192 ? -4.566 30.641 -15.055 1 83.44 192 ASN B O 1
ATOM 4120 N N . GLN B 1 193 ? -4.516 29.062 -13.523 1 85.56 193 GLN B N 1
ATOM 4121 C CA . GLN B 1 193 ? -3.867 28.062 -14.359 1 85.56 193 GLN B CA 1
ATOM 4122 C C . GLN B 1 193 ? -4.793 26.875 -14.602 1 85.56 193 GLN B C 1
ATOM 4124 O O . GLN B 1 193 ? -5.676 26.594 -13.789 1 85.56 193 GLN B O 1
ATOM 4129 N N . SER B 1 194 ? -4.551 26.328 -15.805 1 91.94 194 SER B N 1
ATOM 4130 C CA . SER B 1 194 ? -5.25 25.078 -16.078 1 91.94 194 SER B CA 1
ATOM 4131 C C . SER B 1 194 ? -4.625 23.906 -15.32 1 91.94 194 SER B C 1
ATOM 4133 O O . SER B 1 194 ? -3.521 24.031 -14.781 1 91.94 194 SER B O 1
ATOM 4135 N N . ILE B 1 195 ? -5.34 22.875 -15.156 1 89.69 195 ILE B N 1
ATOM 4136 C CA . ILE B 1 195 ? -4.801 21.656 -14.57 1 89.69 195 ILE B CA 1
ATOM 4137 C C . ILE B 1 195 ? -4.695 20.578 -15.641 1 89.69 195 ILE B C 1
ATOM 4139 O O . ILE B 1 195 ? -5.41 20.609 -16.641 1 89.69 195 ILE B O 1
ATOM 4143 N N . PRO B 1 196 ? -3.832 19.703 -15.539 1 88.44 196 PRO B N 1
ATOM 4144 C CA . PRO B 1 196 ? -3.705 18.625 -16.531 1 88.44 196 PRO B CA 1
ATOM 4145 C C . PRO B 1 196 ? -4.957 17.75 -16.625 1 88.44 196 PRO B C 1
ATOM 4147 O O . PRO B 1 196 ? -5.625 17.516 -15.609 1 88.44 196 PRO B O 1
ATOM 4150 N N . LEU B 1 197 ? -5.215 17.266 -17.844 1 88.44 197 LEU B N 1
ATOM 4151 C CA . LEU B 1 197 ? -6.246 16.25 -17.984 1 88.44 197 LEU B CA 1
ATOM 4152 C C . LEU B 1 197 ? -5.906 15.008 -17.156 1 88.44 197 LEU B C 1
ATOM 4154 O O . LEU B 1 197 ? -4.75 14.594 -17.109 1 88.44 197 LEU B O 1
ATOM 4158 N N . GLY B 1 198 ? -6.965 14.492 -16.469 1 86.19 198 GLY B N 1
ATOM 4159 C CA . GLY B 1 198 ? -6.746 13.312 -15.648 1 86.19 198 GLY B CA 1
ATOM 4160 C C . GLY B 1 198 ? -6.695 13.625 -14.164 1 86.19 198 GLY B C 1
ATOM 4161 O O . GLY B 1 198 ? -6.828 12.719 -13.336 1 86.19 198 GLY B O 1
ATOM 4162 N N . TRP B 1 199 ? -6.523 14.836 -13.898 1 87.81 199 TRP B N 1
ATOM 4163 C CA . TRP B 1 199 ? -6.473 15.234 -12.5 1 87.81 199 TRP B CA 1
ATOM 4164 C C . TRP B 1 199 ? -7.852 15.156 -11.859 1 87.81 199 TRP B C 1
ATOM 4166 O O . TRP B 1 199 ? -7.988 14.727 -10.711 1 87.81 199 TRP B O 1
ATOM 4176 N N . ALA B 1 200 ? -8.852 15.578 -12.648 1 91.56 200 ALA B N 1
ATOM 4177 C CA . ALA B 1 200 ? -10.188 15.688 -12.078 1 91.56 200 ALA B CA 1
ATOM 4178 C C . ALA B 1 200 ? -11.258 15.531 -13.156 1 91.56 200 ALA B C 1
ATOM 4180 O O . ALA B 1 200 ? -10.969 15.625 -14.344 1 91.56 200 ALA B O 1
ATOM 4181 N N . VAL B 1 201 ? -12.43 15.25 -12.703 1 90.81 201 VAL B N 1
ATOM 4182 C CA . VAL B 1 201 ? -13.609 15.234 -13.555 1 90.81 201 VAL B CA 1
ATOM 4183 C C . VAL B 1 201 ? -14.656 16.203 -13.008 1 90.81 201 VAL B C 1
ATOM 4185 O O . VAL B 1 201 ? -14.641 16.531 -11.82 1 90.81 201 VAL B O 1
ATOM 4188 N N . SER B 1 202 ? -15.508 16.625 -13.953 1 91 202 SER B N 1
ATOM 4189 C CA . SER B 1 202 ? -16.609 17.516 -13.57 1 91 202 SER B CA 1
ATOM 4190 C C . SER B 1 202 ? -17.688 16.766 -12.805 1 91 202 SER B C 1
ATOM 4192 O O . SER B 1 202 ? -17.609 15.539 -12.648 1 91 202 SER B O 1
ATOM 4194 N N . LYS B 1 203 ? -18.641 17.516 -12.367 1 89.88 203 LYS B N 1
ATOM 4195 C CA . LYS B 1 203 ? -19.766 16.938 -11.641 1 89.88 203 LYS B CA 1
ATOM 4196 C C . LYS B 1 203 ? -20.5 15.914 -12.5 1 89.88 203 LYS B C 1
ATOM 4198 O O . LYS B 1 203 ? -21.172 15.023 -11.969 1 89.88 203 LYS B O 1
ATOM 4203 N N . ASP B 1 204 ? -20.328 16.047 -13.789 1 86.75 204 ASP B N 1
ATOM 4204 C CA . ASP B 1 204 ? -20.984 15.125 -14.711 1 86.75 204 ASP B CA 1
ATOM 4205 C C . ASP B 1 204 ? -20.047 13.984 -15.117 1 86.75 204 ASP B C 1
ATOM 4207 O O . ASP B 1 204 ? -20.391 13.164 -15.969 1 86.75 204 ASP B O 1
ATOM 4211 N N . GLY B 1 205 ? -18.859 14.008 -14.547 1 86.5 205 GLY B N 1
ATOM 4212 C CA . GLY B 1 205 ? -17.922 12.922 -14.781 1 86.5 205 GLY B CA 1
ATOM 4213 C C . GLY B 1 205 ? -17.047 13.133 -16 1 86.5 205 GLY B C 1
ATOM 4214 O O . GLY B 1 205 ? -16.406 12.195 -16.484 1 86.5 205 GLY B O 1
ATOM 4215 N N . GLN B 1 206 ? -17.031 14.344 -16.484 1 88.94 206 GLN B N 1
ATOM 4216 C CA . GLN B 1 206 ? -16.234 14.625 -17.672 1 88.94 206 GLN B CA 1
ATOM 4217 C C . GLN B 1 206 ? -14.867 15.18 -17.297 1 88.94 206 GLN B C 1
ATOM 4219 O O . GLN B 1 206 ? -14.75 16.031 -16.406 1 88.94 206 GLN B O 1
ATOM 4224 N N . PRO B 1 207 ? -13.922 14.617 -18.031 1 89.69 207 PRO B N 1
ATOM 4225 C CA . PRO B 1 207 ? -12.602 15.188 -17.766 1 89.69 207 PRO B CA 1
ATOM 4226 C C . PRO B 1 207 ? -12.562 16.703 -17.969 1 89.69 207 PRO B C 1
ATOM 4228 O O . PRO B 1 207 ? -13.211 17.219 -18.875 1 89.69 207 PRO B O 1
ATOM 4231 N N . THR B 1 208 ? -11.82 17.406 -17.141 1 92.81 208 THR B N 1
ATOM 4232 C CA . THR B 1 208 ? -11.758 18.859 -17.266 1 92.81 208 THR B CA 1
ATOM 4233 C C . THR B 1 208 ? -10.336 19.359 -17.031 1 92.81 208 THR B C 1
ATOM 4235 O O . THR B 1 208 ? -9.578 18.75 -16.266 1 92.81 208 THR B O 1
ATOM 4238 N N . GLU B 1 209 ? -9.938 20.359 -17.672 1 94.31 209 GLU B N 1
ATOM 4239 C CA . GLU B 1 209 ? -8.688 21.062 -17.438 1 94.31 209 GLU B CA 1
ATOM 4240 C C . GLU B 1 209 ? -8.922 22.344 -16.641 1 94.31 209 GLU B C 1
ATOM 4242 O O . GLU B 1 209 ? -7.98 23.094 -16.359 1 94.31 209 GLU B O 1
ATOM 4247 N N . ASP B 1 210 ? -10.18 22.578 -16.312 1 93.12 210 ASP B N 1
ATOM 4248 C CA . ASP B 1 210 ? -10.562 23.797 -15.609 1 93.12 210 ASP B CA 1
ATOM 4249 C C . ASP B 1 210 ? -10.68 23.547 -14.109 1 93.12 210 ASP B C 1
ATOM 4251 O O . ASP B 1 210 ? -11.594 22.844 -13.664 1 93.12 210 ASP B O 1
ATOM 4255 N N . PRO B 1 211 ? -9.773 24.188 -13.336 1 91.81 211 PRO B N 1
ATOM 4256 C CA . PRO B 1 211 ? -9.828 23.969 -11.891 1 91.81 211 PRO B CA 1
ATOM 4257 C C . PRO B 1 211 ? -11.148 24.422 -11.273 1 91.81 211 PRO B C 1
ATOM 4259 O O . PRO B 1 211 ? -11.594 23.875 -10.266 1 91.81 211 PRO B O 1
ATOM 4262 N N . ALA B 1 212 ? -11.773 25.391 -11.844 1 91.31 212 ALA B N 1
ATOM 4263 C CA . ALA B 1 212 ? -13.055 25.859 -11.32 1 91.31 212 ALA B CA 1
ATOM 4264 C C . ALA B 1 212 ? -14.133 24.797 -11.461 1 91.31 212 ALA B C 1
ATOM 4266 O O . ALA B 1 212 ? -14.945 24.594 -10.555 1 91.31 212 ALA B O 1
ATOM 4267 N N . ILE B 1 213 ? -14.117 24.203 -12.578 1 91.56 213 ILE B N 1
ATOM 4268 C CA . ILE B 1 213 ? -15.062 23.125 -12.828 1 91.56 213 ILE B CA 1
ATOM 4269 C C . ILE B 1 213 ? -14.773 21.953 -11.891 1 91.56 213 ILE B C 1
ATOM 4271 O O . ILE B 1 213 ? -15.688 21.344 -11.328 1 91.56 213 ILE B O 1
ATOM 4275 N N . ALA B 1 214 ? -13.508 21.641 -11.734 1 90.19 214 ALA B N 1
ATOM 4276 C CA . ALA B 1 214 ? -13.086 20.547 -10.859 1 90.19 214 ALA B CA 1
ATOM 4277 C C . ALA B 1 214 ? -13.531 20.797 -9.422 1 90.19 214 ALA B C 1
ATOM 4279 O O . ALA B 1 214 ? -13.891 19.859 -8.711 1 90.19 214 ALA B O 1
ATOM 4280 N N . LEU B 1 215 ? -13.492 22.031 -9.016 1 88.75 215 LEU B N 1
ATOM 4281 C CA . LEU B 1 215 ? -13.766 22.359 -7.621 1 88.75 215 LEU B CA 1
ATOM 4282 C C . LEU B 1 215 ? -15.258 22.562 -7.387 1 88.75 215 LEU B C 1
ATOM 4284 O O . LEU B 1 215 ? -15.711 22.609 -6.242 1 88.75 215 LEU B O 1
ATOM 4288 N N . ASP B 1 216 ? -15.977 22.75 -8.523 1 89.88 216 ASP B N 1
ATOM 4289 C CA . ASP B 1 216 ? -17.422 22.953 -8.438 1 89.88 216 ASP B CA 1
ATOM 4290 C C . ASP B 1 216 ? -18.172 21.641 -8.594 1 89.88 216 ASP B C 1
ATOM 4292 O O . ASP B 1 216 ? -18.828 21.422 -9.609 1 89.88 216 ASP B O 1
ATOM 4296 N N . GLY B 1 217 ? -18.094 20.859 -7.613 1 86.5 217 GLY B N 1
ATOM 4297 C CA . GLY B 1 217 ? -18.828 19.609 -7.598 1 86.5 217 GLY B CA 1
ATOM 4298 C C . GLY B 1 217 ? -18.078 18.453 -8.234 1 86.5 217 GLY B C 1
ATOM 4299 O O . GLY B 1 217 ? -18.562 17.328 -8.25 1 86.5 217 GLY B O 1
ATOM 4300 N N . GLY B 1 218 ? -16.938 18.719 -8.711 1 90.06 218 GLY B N 1
ATOM 4301 C CA . GLY B 1 218 ? -16.125 17.672 -9.297 1 90.06 218 GLY B CA 1
ATOM 4302 C C . GLY B 1 218 ? -15.328 16.891 -8.273 1 90.06 218 GLY B C 1
ATOM 4303 O O . GLY B 1 218 ? -15.555 17.016 -7.066 1 90.06 218 GLY B O 1
ATOM 4304 N N . THR B 1 219 ? -14.609 15.891 -8.859 1 91.94 219 THR B N 1
ATOM 4305 C CA . THR B 1 219 ? -13.805 15.047 -7.973 1 91.94 219 THR B CA 1
ATOM 4306 C C . THR B 1 219 ? -12.469 14.703 -8.617 1 91.94 219 THR B C 1
ATOM 4308 O O . THR B 1 219 ? -12.344 14.695 -9.844 1 91.94 219 THR B O 1
ATOM 4311 N N . VAL B 1 220 ? -11.492 14.547 -7.754 1 93.62 220 VAL B N 1
ATOM 4312 C CA . VAL B 1 220 ? -10.234 14.023 -8.258 1 93.62 220 VAL B CA 1
ATOM 4313 C C . VAL B 1 220 ? -10.344 12.516 -8.453 1 93.62 220 VAL B C 1
ATOM 4315 O O . VAL B 1 220 ? -11.32 11.898 -8.039 1 93.62 220 VAL B O 1
ATOM 4318 N N . LEU B 1 221 ? -9.383 11.969 -9.18 1 93.19 221 LEU B N 1
ATOM 4319 C CA . LEU B 1 221 ? -9.438 10.547 -9.523 1 93.19 221 LEU B CA 1
ATOM 4320 C C . LEU B 1 221 ? -8.297 9.789 -8.859 1 93.19 221 LEU B C 1
ATOM 4322 O O . LEU B 1 221 ? -7.273 10.375 -8.5 1 93.19 221 LEU B O 1
ATOM 4326 N N . PRO B 1 222 ? -8.539 8.445 -8.711 1 95.56 222 PRO B N 1
ATOM 4327 C CA . PRO B 1 222 ? -7.48 7.633 -8.109 1 95.56 222 PRO B CA 1
ATOM 4328 C C . PRO B 1 222 ? -6.254 7.504 -9.008 1 95.56 222 PRO B C 1
ATOM 4330 O O . PRO B 1 222 ? -6.391 7.367 -10.227 1 95.56 222 PRO B O 1
ATOM 4333 N N . VAL B 1 223 ? -5.082 7.508 -8.359 1 94.94 223 VAL B N 1
ATOM 4334 C CA . VAL B 1 223 ? -3.834 7.309 -9.094 1 94.94 223 VAL B CA 1
ATOM 4335 C C . VAL B 1 223 ? -3.812 5.91 -9.711 1 94.94 223 VAL B C 1
ATOM 4337 O O . VAL B 1 223 ? -4.203 4.934 -9.062 1 94.94 223 VAL B O 1
ATOM 4340 N N . GLY B 1 224 ? -3.418 5.832 -11.016 1 93.06 224 GLY B N 1
ATOM 4341 C CA . GLY B 1 224 ? -3.354 4.523 -11.641 1 93.06 224 GLY B CA 1
ATOM 4342 C C . GLY B 1 224 ? -4.719 3.891 -11.844 1 93.06 224 GLY B C 1
ATOM 4343 O O . GLY B 1 224 ? -4.824 2.674 -12.008 1 93.06 224 GLY B O 1
ATOM 4344 N N . GLY B 1 225 ? -5.766 4.625 -11.75 1 93.62 225 GLY B N 1
ATOM 4345 C CA . GLY B 1 225 ? -7.102 4.117 -12.016 1 93.62 225 GLY B CA 1
ATOM 4346 C C . GLY B 1 225 ? -7.582 3.129 -10.977 1 93.62 225 GLY B C 1
ATOM 4347 O O . GLY B 1 225 ? -7.543 3.414 -9.773 1 93.62 225 GLY B O 1
ATOM 4348 N N . PRO B 1 226 ? -7.984 1.958 -11.469 1 95.44 226 PRO B N 1
ATOM 4349 C CA . PRO B 1 226 ? -8.547 0.974 -10.539 1 95.44 226 PRO B CA 1
ATOM 4350 C C . PRO B 1 226 ? -7.566 0.557 -9.445 1 95.44 226 PRO B C 1
ATOM 4352 O O . PRO B 1 226 ? -7.977 0.244 -8.328 1 95.44 226 PRO B O 1
ATOM 4355 N N . LYS B 1 227 ? -6.332 0.555 -9.789 1 96.44 227 LYS B N 1
ATOM 4356 C CA . LYS B 1 227 ? -5.332 0.126 -8.82 1 96.44 227 LYS B CA 1
ATOM 4357 C C . LYS B 1 227 ? -5.207 1.131 -7.676 1 96.44 227 LYS B C 1
ATOM 4359 O O . LYS B 1 227 ? -5.16 0.747 -6.508 1 96.44 227 LYS B O 1
ATOM 4364 N N . GLY B 1 228 ? -5.195 2.414 -8.039 1 97.12 228 GLY B N 1
ATOM 4365 C CA . GLY B 1 228 ? -5.211 3.436 -7.004 1 97.12 228 GLY B CA 1
ATOM 4366 C C . GLY B 1 228 ? -6.496 3.455 -6.199 1 97.12 228 GLY B C 1
ATOM 4367 O O . GLY B 1 228 ? -6.477 3.707 -4.996 1 97.12 228 GLY B O 1
ATOM 4368 N N . TYR B 1 229 ? -7.617 3.178 -6.891 1 97.62 229 TYR B N 1
ATOM 4369 C CA . TYR B 1 229 ? -8.906 3.031 -6.219 1 97.62 229 TYR B CA 1
ATOM 4370 C C . TYR B 1 229 ? -8.852 1.922 -5.176 1 97.62 229 TYR B C 1
ATOM 4372 O O . TYR B 1 229 ? -9.328 2.096 -4.051 1 97.62 229 TYR B O 1
ATOM 4380 N N . GLY B 1 230 ? -8.258 0.79 -5.504 1 98.25 230 GLY B N 1
ATOM 4381 C CA . GLY B 1 230 ? -8.086 -0.3 -4.555 1 98.25 230 GLY B CA 1
ATOM 4382 C C . GLY B 1 230 ? -7.27 0.092 -3.336 1 98.25 230 GLY B C 1
ATOM 4383 O O . GLY B 1 230 ? -7.59 -0.303 -2.215 1 98.25 230 GLY B O 1
ATOM 4384 N N . LEU B 1 231 ? -6.242 0.903 -3.553 1 98.31 231 LEU B N 1
ATOM 4385 C CA . LEU B 1 231 ? -5.398 1.354 -2.449 1 98.31 231 LEU B CA 1
ATOM 4386 C C . LEU B 1 231 ? -6.16 2.314 -1.542 1 98.31 231 LEU B C 1
ATOM 4388 O O . LEU B 1 231 ? -6.051 2.236 -0.317 1 98.31 231 LEU B O 1
ATOM 4392 N N . ALA B 1 232 ? -6.918 3.223 -2.186 1 98.25 232 ALA B N 1
ATOM 4393 C CA . ALA B 1 232 ? -7.73 4.156 -1.406 1 98.25 232 ALA B CA 1
ATOM 4394 C C . ALA B 1 232 ? -8.734 3.41 -0.528 1 98.25 232 ALA B C 1
ATOM 4396 O O . ALA B 1 232 ? -8.953 3.781 0.628 1 98.25 232 ALA B O 1
ATOM 4397 N N . PHE B 1 233 ? -9.305 2.385 -1.113 1 98.5 233 PHE B N 1
ATOM 4398 C CA . PHE B 1 233 ? -10.242 1.534 -0.396 1 98.5 233 PHE B CA 1
ATOM 4399 C C . PHE B 1 233 ? -9.586 0.898 0.82 1 98.5 233 PHE B C 1
ATOM 4401 O O . PHE B 1 233 ? -10.148 0.914 1.918 1 98.5 233 PHE B O 1
ATOM 4408 N N . PHE B 1 234 ? -8.445 0.422 0.626 1 98.5 234 PHE B N 1
ATOM 4409 C CA . PHE B 1 234 ? -7.691 -0.247 1.683 1 98.5 234 PHE B CA 1
ATOM 4410 C C . PHE B 1 234 ? -7.332 0.731 2.793 1 98.5 234 PHE B C 1
ATOM 4412 O O . PHE B 1 234 ? -7.469 0.414 3.977 1 98.5 234 PHE B O 1
ATOM 4419 N N . VAL B 1 235 ? -6.84 1.907 2.463 1 98.62 235 VAL B N 1
ATOM 4420 C CA . VAL B 1 235 ? -6.492 2.938 3.434 1 98.62 235 VAL B CA 1
ATOM 4421 C C . VAL B 1 235 ? -7.715 3.295 4.273 1 98.62 235 VAL B C 1
ATOM 4423 O O . VAL B 1 235 ? -7.609 3.494 5.484 1 98.62 235 VAL B O 1
ATOM 4426 N N . GLU B 1 236 ? -8.875 3.379 3.611 1 98.56 236 GLU B N 1
ATOM 4427 C CA . GLU B 1 236 ? -10.125 3.652 4.316 1 98.56 236 GLU B CA 1
ATOM 4428 C C . GLU B 1 236 ? -10.414 2.576 5.359 1 98.56 236 GLU B C 1
ATOM 4430 O O . GLU B 1 236 ? -10.805 2.887 6.484 1 98.56 236 GLU B O 1
ATOM 4435 N N . VAL B 1 237 ? -10.195 1.358 4.977 1 98.19 237 VAL B N 1
ATOM 4436 C CA . VAL B 1 237 ? -10.461 0.246 5.883 1 98.19 237 VAL B CA 1
ATOM 4437 C C . VAL B 1 237 ? -9.523 0.319 7.082 1 98.19 237 VAL B C 1
ATOM 4439 O O . VAL B 1 237 ? -9.969 0.21 8.227 1 98.19 237 VAL B O 1
ATOM 4442 N N . LEU B 1 238 ? -8.258 0.519 6.863 1 98.12 238 LEU B N 1
ATOM 4443 C CA . LEU B 1 238 ? -7.262 0.527 7.93 1 98.12 238 LEU B CA 1
ATOM 4444 C C . LEU B 1 238 ? -7.492 1.7 8.875 1 98.12 238 LEU B C 1
ATOM 4446 O O . LEU B 1 238 ? -7.449 1.535 10.102 1 98.12 238 LEU B O 1
ATOM 4450 N N . SER B 1 239 ? -7.762 2.846 8.32 1 98.5 239 SER B N 1
ATOM 4451 C CA . SER B 1 239 ? -7.801 4.059 9.133 1 98.5 239 SER B CA 1
ATOM 4452 C C . SER B 1 239 ? -9.172 4.246 9.781 1 98.5 239 SER B C 1
ATOM 4454 O O . SER B 1 239 ? -9.273 4.824 10.867 1 98.5 239 SER B O 1
ATOM 4456 N N . ALA B 1 240 ? -10.219 3.754 9.133 1 98.31 240 ALA B N 1
ATOM 4457 C CA . ALA B 1 240 ? -11.555 4.098 9.609 1 98.31 240 ALA B CA 1
ATOM 4458 C C . ALA B 1 240 ? -12.297 2.855 10.094 1 98.31 240 ALA B C 1
ATOM 4460 O O . ALA B 1 240 ? -12.688 2.773 11.258 1 98.31 240 ALA B O 1
ATOM 4461 N N . LEU B 1 241 ? -12.438 1.865 9.258 1 97.69 241 LEU B N 1
ATOM 4462 C CA . LEU B 1 241 ? -13.25 0.708 9.617 1 97.69 241 LEU B CA 1
ATOM 4463 C C . LEU B 1 241 ? -12.586 -0.108 10.719 1 97.69 241 LEU B C 1
ATOM 4465 O O . LEU B 1 241 ? -13.258 -0.595 11.633 1 97.69 241 LEU B O 1
ATOM 4469 N N . MET B 1 242 ? -11.281 -0.24 10.609 1 97.12 242 MET B N 1
ATOM 4470 C CA . MET B 1 242 ? -10.539 -0.98 11.625 1 97.12 242 MET B CA 1
ATOM 4471 C C . MET B 1 242 ? -10.555 -0.245 12.961 1 97.12 242 MET B C 1
ATOM 4473 O O . MET B 1 242 ? -10.609 -0.873 14.016 1 97.12 242 MET B O 1
ATOM 4477 N N . THR B 1 243 ? -10.5 1.038 12.953 1 98 243 THR B N 1
ATOM 4478 C CA . THR B 1 243 ? -10.352 1.816 14.18 1 98 243 THR B CA 1
ATOM 4479 C C . THR B 1 243 ? -11.719 2.145 14.781 1 98 243 THR B C 1
ATOM 4481 O O . THR B 1 243 ? -11.82 2.48 15.961 1 98 243 THR B O 1
ATOM 4484 N N . GLY B 1 244 ? -12.719 2.121 13.938 1 97.88 244 GLY B N 1
ATOM 4485 C CA . GLY B 1 244 ? -14.039 2.531 14.383 1 97.88 244 GLY B CA 1
ATOM 4486 C C . GLY B 1 244 ? -14.344 3.984 14.078 1 97.88 244 GLY B C 1
ATOM 4487 O O . GLY B 1 244 ? -15.406 4.492 14.453 1 97.88 244 GLY B O 1
ATOM 4488 N N . ALA B 1 245 ? -13.516 4.688 13.391 1 98.5 245 ALA B N 1
ATOM 4489 C CA . ALA B 1 245 ? -13.742 6.074 12.992 1 98.5 245 ALA B CA 1
ATOM 4490 C C . ALA B 1 245 ? -14.758 6.152 11.844 1 98.5 245 ALA B C 1
ATOM 4492 O O . ALA B 1 245 ? -15.18 5.129 11.312 1 98.5 245 ALA B O 1
ATOM 4493 N N . SER B 1 246 ? -15.148 7.367 11.508 1 98.12 246 SER B N 1
ATOM 4494 C CA . SER B 1 246 ? -16.062 7.578 10.391 1 98.12 246 SER B CA 1
ATOM 4495 C C . SER B 1 246 ? -15.375 7.301 9.055 1 98.12 246 SER B C 1
ATOM 4497 O O . SER B 1 246 ? -14.156 7.449 8.938 1 98.12 246 SER B O 1
ATOM 4499 N N . PHE B 1 247 ? -16.172 6.836 8.109 1 98 247 PHE B N 1
ATOM 4500 C CA . PHE B 1 247 ? -15.602 6.551 6.797 1 98 247 PHE B CA 1
ATOM 4501 C C . PHE B 1 247 ? -16.375 7.273 5.703 1 98 247 PHE B C 1
ATOM 4503 O O . PHE B 1 247 ? -17.547 7.613 5.883 1 98 247 PHE B O 1
ATOM 4510 N N . GLY B 1 248 ? -15.672 7.441 4.574 1 96.94 248 GLY B N 1
ATOM 4511 C CA . GLY B 1 248 ? -16.312 7.992 3.389 1 96.94 248 GLY B CA 1
ATOM 4512 C C . GLY B 1 248 ? -17.047 9.289 3.654 1 96.94 248 GLY B C 1
ATOM 4513 O O . GLY B 1 248 ? -16.5 10.211 4.27 1 96.94 248 GLY B O 1
ATOM 4514 N N . PRO B 1 249 ? -18.25 9.391 3.119 1 96.19 249 PRO B N 1
ATOM 4515 C CA . PRO B 1 249 ? -19.016 10.633 3.223 1 96.19 249 PRO B CA 1
ATOM 4516 C C . PRO B 1 249 ? -19.5 10.914 4.645 1 96.19 249 PRO B C 1
ATOM 4518 O O . PRO B 1 249 ? -20.047 11.992 4.914 1 96.19 249 PRO B O 1
ATOM 4521 N N . HIS B 1 250 ? -19.281 10 5.527 1 96.88 250 HIS B N 1
ATOM 4522 C CA . HIS B 1 250 ? -19.719 10.18 6.906 1 96.88 250 HIS B CA 1
ATOM 4523 C C . HIS B 1 250 ? -18.703 10.945 7.727 1 96.88 250 HIS B C 1
ATOM 4525 O O . HIS B 1 250 ? -18.984 11.367 8.852 1 96.88 250 HIS B O 1
ATOM 4531 N N . LEU B 1 251 ? -17.516 11.023 7.18 1 95.94 251 LEU B N 1
ATOM 4532 C CA . LEU B 1 251 ? -16.469 11.805 7.828 1 95.94 251 LEU B CA 1
ATOM 4533 C C . LEU B 1 251 ? -16.766 13.297 7.742 1 95.94 251 LEU B C 1
ATOM 4535 O O . LEU B 1 251 ? -17.172 13.789 6.688 1 95.94 251 LEU B O 1
ATOM 4539 N N . GLY B 1 252 ? -16.547 14 8.852 1 93.25 252 GLY B N 1
ATOM 4540 C CA . GLY B 1 252 ? -16.828 15.43 8.875 1 93.25 252 GLY B CA 1
ATOM 4541 C C . GLY B 1 252 ? -15.773 16.25 8.148 1 93.25 252 GLY B C 1
ATOM 4542 O O . GLY B 1 252 ? -14.656 15.773 7.922 1 93.25 252 GLY B O 1
AT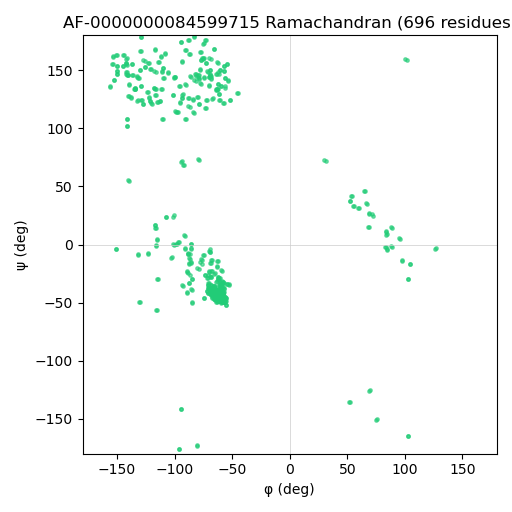OM 4543 N N . SER B 1 253 ? -16.172 17.422 7.816 1 89.12 253 SER B N 1
ATOM 4544 C CA . SER B 1 253 ? -15.328 18.344 7.066 1 89.12 253 SER B CA 1
ATOM 4545 C C . SER B 1 253 ? -14.422 19.141 7.992 1 89.12 253 SER B C 1
ATOM 4547 O O . SER B 1 253 ? -14.82 19.5 9.102 1 89.12 253 SER B O 1
ATOM 4549 N N . LEU B 1 254 ? -13.242 19.391 7.504 1 87.5 254 LEU B N 1
ATOM 4550 C CA . LEU B 1 254 ? -12.297 20.266 8.203 1 87.5 254 LEU B CA 1
ATOM 4551 C C . LEU B 1 254 ? -12.781 21.719 8.195 1 87.5 254 LEU B C 1
ATOM 4553 O O . LEU B 1 254 ? -12.383 22.516 9.039 1 87.5 254 LEU B O 1
ATOM 4557 N N . TYR B 1 255 ? -13.727 22 7.32 1 84.56 255 TYR B N 1
ATOM 4558 C CA . TYR B 1 255 ? -14.039 23.406 7.062 1 84.56 255 TYR B CA 1
ATOM 4559 C C . TYR B 1 255 ? -15.461 23.734 7.484 1 84.56 255 TYR B C 1
ATOM 4561 O O . TYR B 1 255 ? -15.914 24.875 7.355 1 84.56 255 TYR B O 1
ATOM 4569 N N . GLU B 1 256 ? -16.094 22.75 7.949 1 87 256 GLU B N 1
ATOM 4570 C CA . GLU B 1 256 ? -17.453 22.969 8.438 1 87 256 GLU B CA 1
ATOM 4571 C C . GLU B 1 256 ? -17.531 22.812 9.953 1 87 256 GLU B C 1
ATOM 4573 O O . GLU B 1 256 ? -16.594 22.281 10.57 1 87 256 GLU B O 1
ATOM 4578 N N . LYS B 1 257 ? -18.594 23.328 10.547 1 91.06 257 LYS B N 1
ATOM 4579 C CA . LYS B 1 257 ? -18.766 23.266 11.992 1 91.06 257 LYS B CA 1
ATOM 4580 C C . LYS B 1 257 ? -19.281 21.906 12.43 1 91.06 257 LYS B C 1
ATOM 4582 O O . LYS B 1 257 ? -20.438 21.766 12.828 1 91.06 257 LYS B O 1
ATOM 4587 N N . GLU B 1 258 ? -18.438 20.953 12.383 1 93.12 258 GLU B N 1
ATOM 4588 C CA . GLU B 1 258 ? -18.734 19.578 12.789 1 93.12 258 GLU B CA 1
ATOM 4589 C C . GLU B 1 258 ? -17.469 18.859 13.227 1 93.12 258 GLU B C 1
ATOM 4591 O O . GLU B 1 258 ? -16.359 19.25 12.867 1 93.12 258 GLU B O 1
ATOM 4596 N N . GLU B 1 259 ? -17.734 17.875 14.039 1 95.06 259 GLU B N 1
ATOM 4597 C CA . GLU B 1 259 ? -16.609 17.016 14.352 1 95.06 259 GLU B CA 1
ATOM 4598 C C . GLU B 1 259 ? -16.188 16.172 13.148 1 95.06 259 GLU B C 1
ATOM 4600 O O . GLU B 1 259 ? -17.047 15.695 12.398 1 95.06 259 GLU B O 1
ATOM 4605 N N . GLN B 1 260 ? -14.93 15.945 12.992 1 95.12 260 GLN B N 1
ATOM 4606 C CA . GLN B 1 260 ? -14.453 15.211 11.828 1 95.12 260 GLN B CA 1
ATOM 4607 C C . GLN B 1 260 ? -14.516 13.703 12.062 1 95.12 260 GLN B C 1
ATOM 4609 O O . GLN B 1 260 ? -15.07 12.969 11.242 1 95.12 260 GLN B O 1
ATOM 4614 N N . ASP B 1 261 ? -13.969 13.25 13.172 1 97.94 261 ASP B N 1
ATOM 4615 C CA . ASP B 1 261 ? -13.891 11.828 13.508 1 97.94 261 ASP B CA 1
ATOM 4616 C C . ASP B 1 261 ? -12.984 11.086 12.531 1 97.94 261 ASP B C 1
ATOM 4618 O O . ASP B 1 261 ? -13.352 10.031 12.008 1 97.94 261 ASP B O 1
ATOM 4622 N N . VAL B 1 262 ? -11.836 11.688 12.281 1 98.12 262 VAL B N 1
ATOM 4623 C CA . VAL B 1 262 ? -10.82 11.094 11.422 1 98.12 262 VAL B CA 1
ATOM 4624 C C . VAL B 1 262 ? -10.211 9.875 12.109 1 98.12 262 VAL B C 1
ATOM 4626 O O . VAL B 1 262 ? -10.133 9.82 13.336 1 98.12 262 VAL B O 1
ATOM 4629 N N . GLY B 1 263 ? -9.852 8.898 11.336 1 98.69 263 GLY B N 1
ATOM 4630 C CA . GLY B 1 263 ? -9.094 7.762 11.836 1 98.69 263 GLY B CA 1
ATOM 4631 C C . GLY B 1 263 ? -7.668 7.727 11.32 1 98.69 263 GLY B C 1
ATOM 4632 O O . GLY B 1 263 ? -7.391 8.18 10.211 1 98.69 263 GLY B O 1
ATOM 4633 N N . GLN B 1 264 ? -6.734 7.297 12.156 1 98.81 264 GLN B N 1
ATOM 4634 C CA . GLN B 1 264 ? -5.355 7.023 11.766 1 98.81 264 GLN B CA 1
ATOM 4635 C C . GLN B 1 264 ? -4.945 5.605 12.156 1 98.81 264 GLN B C 1
ATOM 4637 O O . GLN B 1 264 ? -5.492 5.031 13.102 1 98.81 264 GLN B O 1
ATOM 4642 N N . PHE B 1 265 ? -4.023 5.074 11.422 1 98.81 265 PHE B N 1
ATOM 4643 C CA . PHE B 1 265 ? -3.506 3.732 11.664 1 98.81 265 PHE B CA 1
ATOM 4644 C C . PHE B 1 265 ? -1.998 3.686 11.445 1 98.81 265 PHE B C 1
ATOM 4646 O O . PHE B 1 265 ? -1.495 4.152 10.422 1 98.81 265 PHE B O 1
ATOM 4653 N N . PHE B 1 266 ? -1.29 3.166 12.445 1 98.88 266 PHE B N 1
ATOM 4654 C CA . PHE B 1 266 ? 0.16 3.018 12.406 1 98.88 266 PHE B CA 1
ATOM 4655 C C . PHE B 1 266 ? 0.56 1.562 12.617 1 98.88 266 PHE B C 1
ATOM 4657 O O . PHE B 1 266 ? 0.075 0.905 13.539 1 98.88 266 PHE B O 1
ATOM 4664 N N . LEU B 1 267 ? 1.332 1.024 11.727 1 98.81 267 LEU B N 1
ATOM 4665 C CA . LEU B 1 267 ? 2.014 -0.259 11.867 1 98.81 267 LEU B CA 1
ATOM 4666 C C . LEU B 1 267 ? 3.525 -0.07 11.906 1 98.81 267 LEU B C 1
ATOM 4668 O O . LEU B 1 267 ? 4.105 0.522 10.992 1 98.81 267 LEU B O 1
ATOM 4672 N N . VAL B 1 268 ? 4.117 -0.551 12.977 1 98.81 268 VAL B N 1
ATOM 4673 C CA . VAL B 1 268 ? 5.559 -0.412 13.172 1 98.81 268 VAL B CA 1
ATOM 4674 C C . VAL B 1 268 ? 6.164 -1.77 13.516 1 98.81 268 VAL B C 1
ATOM 4676 O O . VAL B 1 268 ? 5.59 -2.539 14.281 1 98.81 268 VAL B O 1
ATOM 4679 N N . TYR B 1 269 ? 7.223 -2.088 12.953 1 98.19 269 TYR B N 1
ATOM 4680 C CA . TYR B 1 269 ? 7.965 -3.27 13.383 1 98.19 269 TYR B CA 1
ATOM 4681 C C . TYR B 1 269 ? 9.469 -3.016 13.336 1 98.19 269 TYR B C 1
ATOM 4683 O O . TYR B 1 269 ? 9.938 -2.154 12.594 1 98.19 269 TYR B O 1
ATOM 4691 N N . LYS B 1 270 ? 10.164 -3.721 14.117 1 98.31 270 LYS B N 1
ATOM 4692 C CA . LYS B 1 270 ? 11.617 -3.576 14.18 1 98.31 270 LYS B CA 1
ATOM 4693 C C . LYS B 1 270 ? 12.266 -3.922 12.844 1 98.31 270 LYS B C 1
ATOM 4695 O O . LYS B 1 270 ? 11.906 -4.914 12.211 1 98.31 270 LYS B O 1
ATOM 4700 N N . ALA B 1 271 ? 13.227 -3.139 12.461 1 97.81 271 ALA B N 1
ATOM 4701 C CA . ALA B 1 271 ? 13.938 -3.402 11.211 1 97.81 271 ALA B CA 1
ATOM 4702 C C . ALA B 1 271 ? 14.719 -4.711 11.297 1 97.81 271 ALA B C 1
ATOM 4704 O O . ALA B 1 271 ? 14.992 -5.344 10.273 1 97.81 271 ALA B O 1
ATOM 4705 N N . ASP B 1 272 ? 15.062 -5.094 12.461 1 97.31 272 ASP B N 1
ATOM 4706 C CA . ASP B 1 272 ? 15.844 -6.309 12.648 1 97.31 272 ASP B CA 1
ATOM 4707 C C . ASP B 1 272 ? 14.953 -7.473 13.078 1 97.31 272 ASP B C 1
ATOM 4709 O O . ASP B 1 272 ? 15.414 -8.391 13.758 1 97.31 272 ASP B O 1
ATOM 4713 N N . LEU B 1 273 ? 13.68 -7.434 12.75 1 96.44 273 LEU B N 1
ATOM 4714 C CA . LEU B 1 273 ? 12.734 -8.484 13.109 1 96.44 273 LEU B CA 1
ATOM 4715 C C . LEU B 1 273 ? 13.172 -9.828 12.547 1 96.44 273 LEU B C 1
ATOM 4717 O O . LEU B 1 273 ? 13.117 -10.844 13.234 1 96.44 273 LEU B O 1
ATOM 4721 N N . PHE B 1 274 ? 13.664 -9.805 11.266 1 96.69 274 PHE B N 1
ATOM 4722 C CA . PHE B 1 274 ? 13.969 -11.047 10.57 1 96.69 274 PHE B CA 1
ATOM 4723 C C . PHE B 1 274 ? 15.461 -11.172 10.297 1 96.69 274 PHE B C 1
ATOM 4725 O O . PHE B 1 274 ? 15.992 -12.281 10.195 1 96.69 274 PHE B O 1
ATOM 4732 N N . VAL B 1 275 ? 16.141 -10.07 10.133 1 96.19 275 VAL B N 1
ATOM 4733 C CA . VAL B 1 275 ? 17.578 -10.047 9.875 1 96.19 275 VAL B CA 1
ATOM 4734 C C . VAL B 1 275 ? 18.266 -9.086 10.844 1 96.19 275 VAL B C 1
ATOM 4736 O O . VAL B 1 275 ? 17.594 -8.297 11.516 1 96.19 275 VAL B O 1
ATOM 4739 N N . GLU B 1 276 ? 19.547 -9.188 10.898 1 97.69 276 GLU B N 1
ATOM 4740 C CA . GLU B 1 276 ? 20.281 -8.258 11.734 1 97.69 276 GLU B CA 1
ATOM 4741 C C . GLU B 1 276 ? 20.125 -6.824 11.25 1 97.69 276 GLU B C 1
ATOM 4743 O O . GLU B 1 276 ? 20.062 -6.574 10.047 1 97.69 276 GLU B O 1
ATOM 4748 N N . LEU B 1 277 ? 20.125 -5.902 12.195 1 97.69 277 LEU B N 1
ATOM 4749 C CA . LEU B 1 277 ? 19.844 -4.5 11.906 1 97.69 277 LEU B CA 1
ATOM 4750 C C . LEU B 1 277 ? 20.844 -3.947 10.891 1 97.69 277 LEU B C 1
ATOM 4752 O O . LEU B 1 277 ? 20.453 -3.305 9.914 1 97.69 277 LEU B O 1
ATOM 4756 N N . ASP B 1 278 ? 22.109 -4.172 11.086 1 97.88 278 ASP B N 1
ATOM 4757 C CA . ASP B 1 278 ? 23.141 -3.65 10.203 1 97.88 278 ASP B CA 1
ATOM 4758 C C . ASP B 1 278 ? 22.969 -4.203 8.781 1 97.88 278 ASP B C 1
ATOM 4760 O O . ASP B 1 278 ? 23.203 -3.492 7.805 1 97.88 278 ASP B O 1
ATOM 4764 N N . GLU B 1 279 ? 22.656 -5.438 8.742 1 97.56 279 GLU B N 1
ATOM 4765 C CA . GLU B 1 279 ? 22.438 -6.051 7.438 1 97.56 279 GLU B CA 1
ATOM 4766 C C . GLU B 1 279 ? 21.25 -5.406 6.723 1 97.56 279 GLU B C 1
ATOM 4768 O O . GLU B 1 279 ? 21.328 -5.098 5.531 1 97.56 279 GLU B O 1
ATOM 4773 N N . PHE B 1 280 ? 20.188 -5.25 7.469 1 97.88 280 PHE B N 1
ATOM 4774 C CA . PHE B 1 280 ? 19.016 -4.613 6.898 1 97.88 280 PHE B CA 1
ATOM 4775 C C . PHE B 1 280 ? 19.359 -3.24 6.336 1 97.88 280 PHE B C 1
ATOM 4777 O O . PHE B 1 280 ? 19.062 -2.949 5.176 1 97.88 280 PHE B O 1
ATOM 4784 N N . LYS B 1 281 ? 19.969 -2.416 7.098 1 98.38 281 LYS B N 1
ATOM 4785 C CA . LYS B 1 281 ? 20.297 -1.044 6.719 1 98.38 281 LYS B CA 1
ATOM 4786 C C . LYS B 1 281 ? 21.266 -1.014 5.543 1 98.38 281 LYS B C 1
ATOM 4788 O O . LYS B 1 281 ? 21.125 -0.186 4.637 1 98.38 281 LYS B O 1
ATOM 4793 N N . ARG B 1 282 ? 22.234 -1.903 5.539 1 98 282 ARG B N 1
ATOM 4794 C CA . ARG B 1 282 ? 23.219 -1.969 4.465 1 98 282 ARG B CA 1
ATOM 4795 C C . ARG B 1 282 ? 22.562 -2.393 3.15 1 98 282 ARG B C 1
ATOM 4797 O O . ARG B 1 282 ? 22.906 -1.866 2.088 1 98 282 ARG B O 1
ATOM 4804 N N . ARG B 1 283 ? 21.719 -3.338 3.217 1 98.06 283 ARG B N 1
ATOM 4805 C CA . ARG B 1 283 ? 21.062 -3.832 2.008 1 98.06 283 ARG B CA 1
ATOM 4806 C C . ARG B 1 283 ? 20.141 -2.773 1.413 1 98.06 283 ARG B C 1
ATOM 4808 O O . ARG B 1 283 ? 20.062 -2.635 0.191 1 98.06 283 ARG B O 1
ATOM 4815 N N . ILE B 1 284 ? 19.469 -2.02 2.258 1 98.06 284 ILE B N 1
ATOM 4816 C CA . ILE B 1 284 ? 18.641 -0.919 1.753 1 98.06 284 ILE B CA 1
ATOM 4817 C C . ILE B 1 284 ? 19.547 0.122 1.085 1 98.06 284 ILE B C 1
ATOM 4819 O O . ILE B 1 284 ? 19.188 0.664 0.032 1 98.06 284 ILE B O 1
ATOM 4823 N N . ALA B 1 285 ? 20.641 0.397 1.734 1 98.38 285 ALA B N 1
ATOM 4824 C CA . ALA B 1 285 ? 21.594 1.342 1.155 1 98.38 285 ALA B CA 1
ATOM 4825 C C . ALA B 1 285 ? 22.094 0.853 -0.199 1 98.38 285 ALA B C 1
ATOM 4827 O O . ALA B 1 285 ? 22.234 1.641 -1.137 1 98.38 285 ALA B O 1
ATOM 4828 N N . GLN B 1 286 ? 22.359 -0.407 -0.256 1 98.44 286 GLN B N 1
ATOM 4829 C CA . GLN B 1 286 ? 22.812 -0.997 -1.513 1 98.44 286 GLN B CA 1
ATOM 4830 C C . GLN B 1 286 ? 21.75 -0.867 -2.594 1 98.44 286 GLN B C 1
ATOM 4832 O O . GLN B 1 286 ? 22.031 -0.457 -3.719 1 98.44 286 GLN B O 1
ATOM 4837 N N . MET B 1 287 ? 20.547 -1.228 -2.273 1 98.31 287 MET B N 1
ATOM 4838 C CA . MET B 1 287 ? 19.469 -1.12 -3.238 1 98.31 287 MET B CA 1
ATOM 4839 C C . MET B 1 287 ? 19.281 0.323 -3.697 1 98.31 287 MET B C 1
ATOM 4841 O O . MET B 1 287 ? 19.078 0.581 -4.887 1 98.31 287 MET B O 1
ATOM 4845 N N . ALA B 1 288 ? 19.297 1.238 -2.721 1 98.06 288 ALA B N 1
ATOM 4846 C CA . ALA B 1 288 ? 19.172 2.658 -3.037 1 98.06 288 ALA B CA 1
ATOM 4847 C C . ALA B 1 288 ? 20.234 3.098 -4.031 1 98.06 288 ALA B C 1
ATOM 4849 O O . ALA B 1 288 ? 19.938 3.785 -5.012 1 98.06 288 ALA B O 1
ATOM 4850 N N . LYS B 1 289 ? 21.438 2.691 -3.783 1 98.06 289 LYS B N 1
ATOM 4851 C CA . LYS B 1 289 ? 22.547 3.033 -4.652 1 98.06 289 LYS B CA 1
ATOM 4852 C C . LYS B 1 289 ? 22.359 2.455 -6.051 1 98.06 289 LYS B C 1
ATOM 4854 O O . LYS B 1 289 ? 22.594 3.139 -7.047 1 98.06 289 LYS B O 1
ATOM 4859 N N . GLU B 1 290 ? 21.969 1.251 -6.125 1 98.44 290 GLU B N 1
ATOM 4860 C CA . GLU B 1 290 ? 21.797 0.576 -7.41 1 98.44 290 GLU B CA 1
ATOM 4861 C C . GLU B 1 290 ? 20.641 1.179 -8.203 1 98.44 290 GLU B C 1
ATOM 4863 O O . GLU B 1 290 ? 20.719 1.303 -9.422 1 98.44 290 GLU B O 1
ATOM 4868 N N . VAL B 1 291 ? 19.609 1.552 -7.516 1 98.25 291 VAL B N 1
ATOM 4869 C CA . VAL B 1 291 ? 18.469 2.203 -8.164 1 98.25 291 VAL B CA 1
ATOM 4870 C C . VAL B 1 291 ? 18.922 3.533 -8.766 1 98.25 291 VAL B C 1
ATOM 4872 O O . VAL B 1 291 ? 18.609 3.832 -9.922 1 98.25 291 VAL B O 1
ATOM 4875 N N . LYS B 1 292 ? 19.625 4.293 -8.031 1 97.88 292 LYS B N 1
ATOM 4876 C CA . LYS B 1 292 ? 20.062 5.609 -8.484 1 97.88 292 LYS B CA 1
ATOM 4877 C C . LYS B 1 292 ? 21.062 5.492 -9.633 1 97.88 292 LYS B C 1
ATOM 4879 O O . LYS B 1 292 ? 21.203 6.414 -10.43 1 97.88 292 LYS B O 1
ATOM 4884 N N . ALA B 1 293 ? 21.703 4.355 -9.727 1 97.81 293 ALA B N 1
ATOM 4885 C CA . ALA B 1 293 ? 22.719 4.129 -10.75 1 97.81 293 ALA B CA 1
ATOM 4886 C C . ALA B 1 293 ? 22.078 3.586 -12.031 1 97.81 293 ALA B C 1
ATOM 4888 O O . ALA B 1 293 ? 22.766 3.414 -13.039 1 97.81 293 ALA B O 1
ATOM 4889 N N . ASN B 1 294 ? 20.812 3.248 -12.008 1 97.12 294 ASN B N 1
ATOM 4890 C CA . ASN B 1 294 ? 20.141 2.783 -13.211 1 97.12 294 ASN B CA 1
ATOM 4891 C C . ASN B 1 294 ? 20.312 3.766 -14.367 1 97.12 294 ASN B C 1
ATOM 4893 O O . ASN B 1 294 ? 20.266 4.98 -14.164 1 97.12 294 ASN B O 1
ATOM 4897 N N . PRO B 1 295 ? 20.5 3.24 -15.609 1 95.56 295 PRO B N 1
ATOM 4898 C CA . PRO B 1 295 ? 20.562 4.176 -16.734 1 95.56 295 PRO B CA 1
ATOM 4899 C C . PRO B 1 295 ? 19.312 5.051 -16.828 1 95.56 295 PRO B C 1
ATOM 4901 O O . PRO B 1 295 ? 18.188 4.543 -16.766 1 95.56 295 PRO B O 1
ATOM 4904 N N . ARG B 1 296 ? 19.531 6.301 -17.062 1 94.75 296 ARG B N 1
ATOM 4905 C CA . ARG B 1 296 ? 18.453 7.277 -17.047 1 94.75 296 ARG B CA 1
ATOM 4906 C C . ARG B 1 296 ? 17.719 7.289 -18.391 1 94.75 296 ARG B C 1
ATOM 4908 O O . ARG B 1 296 ? 18.328 7.129 -19.438 1 94.75 296 ARG B O 1
ATOM 4915 N N . ALA B 1 297 ? 16.406 7.449 -18.266 1 88.81 297 ALA B N 1
ATOM 4916 C CA . ALA B 1 297 ? 15.617 7.711 -19.469 1 88.81 297 ALA B CA 1
ATOM 4917 C C . ALA B 1 297 ? 15.969 9.07 -20.078 1 88.81 297 ALA B C 1
ATOM 4919 O O . ALA B 1 297 ? 16.641 9.883 -19.438 1 88.81 297 ALA B O 1
ATOM 4920 N N . ASP B 1 298 ? 15.516 9.328 -21.266 1 85.88 298 ASP B N 1
ATOM 4921 C CA . ASP B 1 298 ? 15.797 10.594 -21.938 1 85.88 298 ASP B CA 1
ATOM 4922 C C . ASP B 1 298 ? 15.18 11.766 -21.172 1 85.88 298 ASP B C 1
ATOM 4924 O O . ASP B 1 298 ? 14.008 11.711 -20.797 1 85.88 298 ASP B O 1
ATOM 4928 N N . GLY B 1 299 ? 15.961 12.742 -21 1 88.19 299 GLY B N 1
ATOM 4929 C CA . GLY B 1 299 ? 15.469 13.961 -20.375 1 88.19 299 GLY B CA 1
ATOM 4930 C C . GLY B 1 299 ? 15.461 13.914 -18.859 1 88.19 299 GLY B C 1
ATOM 4931 O O . GLY B 1 299 ? 15.086 14.883 -18.203 1 88.19 299 GLY B O 1
ATOM 4932 N N . VAL B 1 300 ? 15.844 12.789 -18.359 1 91.25 300 VAL B N 1
ATOM 4933 C CA . VAL B 1 300 ? 15.875 12.641 -16.906 1 91.25 300 VAL B CA 1
ATOM 4934 C C . VAL B 1 300 ? 17.266 12.977 -16.375 1 91.25 300 VAL B C 1
ATOM 4936 O O . VAL B 1 300 ? 18.266 12.398 -16.812 1 91.25 300 VAL B O 1
ATOM 4939 N N . GLU B 1 301 ? 17.344 13.883 -15.43 1 94.75 301 GLU B N 1
ATOM 4940 C CA . GLU B 1 301 ? 18.625 14.328 -14.891 1 94.75 301 GLU B CA 1
ATOM 4941 C C . GLU B 1 301 ? 19.078 13.445 -13.734 1 94.75 301 GLU B C 1
ATOM 4943 O O . GLU B 1 301 ? 20.281 13.25 -13.516 1 94.75 301 GLU B O 1
ATOM 4948 N N . GLU B 1 302 ? 18.109 12.969 -13 1 96.62 302 GLU B N 1
ATOM 4949 C CA . GLU B 1 302 ? 18.422 12.172 -11.812 1 96.62 302 GLU B CA 1
ATOM 4950 C C . GLU B 1 302 ? 17.25 11.258 -11.453 1 96.62 302 GLU B C 1
ATOM 4952 O O . GLU B 1 302 ? 16.094 11.648 -11.562 1 96.62 302 GLU B O 1
ATOM 4957 N N . ILE B 1 303 ? 17.562 10.047 -11.125 1 97.12 303 ILE B N 1
ATOM 4958 C CA . ILE B 1 303 ? 16.578 9.141 -10.547 1 97.12 303 ILE B CA 1
ATOM 4959 C C . ILE B 1 303 ? 16.484 9.367 -9.039 1 97.12 303 ILE B C 1
ATOM 4961 O O . ILE B 1 303 ? 17.5 9.328 -8.344 1 97.12 303 ILE B O 1
ATOM 4965 N N . PHE B 1 304 ? 15.305 9.625 -8.609 1 98.06 304 PHE B N 1
ATOM 4966 C CA . PHE B 1 304 ? 15.125 9.922 -7.195 1 98.06 304 PHE B CA 1
ATOM 4967 C C . PHE B 1 304 ? 14.602 8.703 -6.449 1 98.06 304 PHE B C 1
ATOM 4969 O O . PHE B 1 304 ? 13.781 7.949 -6.977 1 98.06 304 PHE B O 1
ATOM 4976 N N . LEU B 1 305 ? 15.086 8.578 -5.219 1 98.19 305 LEU B N 1
ATOM 4977 C CA . LEU B 1 305 ? 14.492 7.621 -4.289 1 98.19 305 LEU B CA 1
ATOM 4978 C C . LEU B 1 305 ? 13.18 8.156 -3.725 1 98.19 305 LEU B C 1
ATOM 4980 O O . LEU B 1 305 ? 12.93 9.359 -3.768 1 98.19 305 LEU B O 1
ATOM 4984 N N . PRO B 1 306 ? 12.352 7.258 -3.23 1 97.56 306 PRO B N 1
ATOM 4985 C CA . PRO B 1 306 ? 11.156 7.746 -2.535 1 97.56 306 PRO B CA 1
ATOM 4986 C C . PRO B 1 306 ? 11.492 8.766 -1.446 1 97.56 306 PRO B C 1
ATOM 4988 O O . PRO B 1 306 ? 12.25 8.469 -0.523 1 97.56 306 PRO B O 1
ATOM 4991 N N . GLY B 1 307 ? 10.891 9.93 -1.526 1 96.94 307 GLY B N 1
ATOM 4992 C CA . GLY B 1 307 ? 11.039 10.953 -0.506 1 96.94 307 GLY B CA 1
ATOM 4993 C C . GLY B 1 307 ? 12.281 11.812 -0.701 1 96.94 307 GLY B C 1
ATOM 4994 O O . GLY B 1 307 ? 12.477 12.789 0.016 1 96.94 307 GLY B O 1
ATOM 4995 N N . GLU B 1 308 ? 13.094 11.5 -1.685 1 97.56 308 GLU B N 1
ATOM 4996 C CA . GLU B 1 308 ? 14.367 12.188 -1.854 1 97.56 308 GLU B CA 1
ATOM 4997 C C . GLU B 1 308 ? 14.156 13.625 -2.326 1 97.56 308 GLU B C 1
ATOM 4999 O O . GLU B 1 308 ? 14.914 14.523 -1.953 1 97.56 308 GLU B O 1
ATOM 5004 N N . ARG B 1 309 ? 13.18 13.859 -3.18 1 97.12 309 ARG B N 1
ATOM 5005 C CA . ARG B 1 309 ? 12.883 15.219 -3.625 1 97.12 309 ARG B CA 1
ATOM 5006 C C . ARG B 1 309 ? 12.508 16.109 -2.449 1 97.12 309 ARG B C 1
ATOM 5008 O O . ARG B 1 309 ? 12.93 17.266 -2.381 1 97.12 309 ARG B O 1
ATOM 5015 N N . GLU B 1 310 ? 11.68 15.617 -1.602 1 97.62 310 GLU B N 1
ATOM 5016 C CA . GLU B 1 310 ? 11.289 16.359 -0.403 1 97.62 310 GLU B CA 1
ATOM 5017 C C . GLU B 1 310 ? 12.492 16.625 0.498 1 97.62 310 GLU B C 1
ATOM 5019 O O . GLU B 1 310 ? 12.594 17.672 1.121 1 97.62 310 GLU B O 1
ATOM 5024 N N . ASP B 1 311 ? 13.398 15.648 0.628 1 97.44 311 ASP B N 1
ATOM 5025 C CA . ASP B 1 311 ? 14.609 15.82 1.424 1 97.44 311 ASP B CA 1
ATOM 5026 C C . ASP B 1 311 ? 15.484 16.938 0.854 1 97.44 311 ASP B C 1
ATOM 5028 O O . ASP B 1 311 ? 16.031 17.75 1.602 1 97.44 311 ASP B O 1
ATOM 5032 N N . LYS B 1 312 ? 15.625 16.922 -0.412 1 97.69 312 LYS B N 1
ATOM 5033 C CA . LYS B 1 312 ? 16.406 17.953 -1.07 1 97.69 312 LYS B CA 1
ATOM 5034 C C . LYS B 1 312 ? 15.766 19.328 -0.884 1 97.69 312 LYS B C 1
ATOM 5036 O O . LYS B 1 312 ? 16.469 20.328 -0.696 1 97.69 312 LYS B O 1
ATOM 5041 N N . GLU B 1 313 ? 14.469 19.328 -1.019 1 98.06 313 GLU B N 1
ATOM 5042 C CA . GLU B 1 313 ? 13.742 20.578 -0.792 1 98.06 313 GLU B CA 1
ATOM 5043 C C . GLU B 1 313 ? 13.945 21.078 0.635 1 98.06 313 GLU B C 1
ATOM 5045 O O . GLU B 1 313 ? 14.148 22.281 0.855 1 98.06 313 GLU B O 1
ATOM 5050 N N . LYS B 1 314 ? 13.875 20.219 1.542 1 98.25 314 LYS B N 1
ATOM 5051 C CA . LYS B 1 314 ? 14.102 20.578 2.939 1 98.25 314 LYS B CA 1
ATOM 5052 C C . LYS B 1 314 ? 15.484 21.203 3.131 1 98.25 314 LYS B C 1
ATOM 5054 O O . LYS B 1 314 ? 15.625 22.234 3.777 1 98.25 314 LYS B O 1
ATOM 5059 N N . ALA B 1 315 ? 16.453 20.547 2.598 1 97.94 315 ALA B N 1
ATOM 5060 C CA . ALA B 1 315 ? 17.812 21.062 2.697 1 97.94 315 ALA B CA 1
ATOM 5061 C C . ALA B 1 315 ? 17.922 22.469 2.092 1 97.94 315 ALA B C 1
ATOM 5063 O O . ALA B 1 315 ? 18.562 23.344 2.662 1 97.94 315 ALA B O 1
ATOM 5064 N N . LYS B 1 316 ? 17.297 22.625 0.983 1 98.25 316 LYS B N 1
ATOM 5065 C CA . LYS B 1 316 ? 17.297 23.922 0.295 1 98.25 316 LYS B CA 1
ATOM 5066 C C . LYS B 1 316 ? 16.609 25 1.135 1 98.25 316 LYS B C 1
ATOM 5068 O O . LYS B 1 316 ? 17.156 26.078 1.329 1 98.25 316 LYS B O 1
ATOM 5073 N N . ARG B 1 317 ? 15.469 24.672 1.645 1 98.06 317 ARG B N 1
ATOM 5074 C CA . ARG B 1 317 ? 14.664 25.656 2.359 1 98.06 317 ARG B CA 1
ATOM 5075 C C . ARG B 1 317 ? 15.266 25.969 3.727 1 98.06 317 ARG B C 1
ATOM 5077 O O . ARG B 1 317 ? 15.055 27.047 4.277 1 98.06 317 ARG B O 1
ATOM 5084 N N . LEU B 1 318 ? 16.016 25.047 4.301 1 97.88 318 LEU B N 1
ATOM 5085 C CA . LEU B 1 318 ? 16.75 25.312 5.531 1 97.88 318 LEU B CA 1
ATOM 5086 C C . LEU B 1 318 ? 17.812 26.391 5.301 1 97.88 318 LEU B C 1
ATOM 5088 O O . LEU B 1 318 ? 18.109 27.188 6.195 1 97.88 318 LEU B O 1
ATOM 5092 N N . LYS B 1 319 ? 18.328 26.391 4.109 1 97.31 319 LYS B N 1
ATOM 5093 C CA . LYS B 1 319 ? 19.391 27.328 3.766 1 97.31 319 LYS B CA 1
ATOM 5094 C C . LYS B 1 319 ? 18.828 28.641 3.23 1 97.31 319 LYS B C 1
ATOM 5096 O O . LYS B 1 319 ? 19.312 29.719 3.582 1 97.31 319 LYS B O 1
ATOM 5101 N N . GLU B 1 320 ? 17.797 28.547 2.412 1 97.62 320 GLU B N 1
ATOM 5102 C CA . GLU B 1 320 ? 17.344 29.703 1.653 1 97.62 320 GLU B CA 1
ATOM 5103 C C . GLU B 1 320 ? 16.078 30.297 2.271 1 97.62 320 GLU B C 1
ATOM 5105 O O . GLU B 1 320 ? 15.672 31.406 1.921 1 97.62 320 GLU B O 1
ATOM 5110 N N . GLY B 1 321 ? 15.5 29.578 3.182 1 98 321 GLY B N 1
ATOM 5111 C CA . GLY B 1 321 ? 14.25 30.016 3.783 1 98 321 GLY B CA 1
ATOM 5112 C C . GLY B 1 321 ? 13.039 29.297 3.225 1 98 321 GLY B C 1
ATOM 5113 O O . GLY B 1 321 ? 13.102 28.703 2.141 1 98 321 GLY B O 1
ATOM 5114 N N . ILE B 1 322 ? 11.977 29.312 3.98 1 97.94 322 ILE B N 1
ATOM 5115 C CA . ILE B 1 322 ? 10.703 28.734 3.584 1 97.94 322 ILE B CA 1
ATOM 5116 C C . ILE B 1 322 ? 9.883 29.75 2.807 1 97.94 322 ILE B C 1
ATOM 5118 O O . ILE B 1 322 ? 9.586 30.844 3.318 1 97.94 322 ILE B O 1
ATOM 5122 N N . PRO B 1 323 ? 9.57 29.484 1.584 1 96.62 323 PRO B N 1
ATOM 5123 C CA . PRO B 1 323 ? 8.727 30.422 0.85 1 96.62 323 PRO B CA 1
ATOM 5124 C C . PRO B 1 323 ? 7.273 30.406 1.324 1 96.62 323 PRO B C 1
ATOM 5126 O O . PRO B 1 323 ? 6.652 29.344 1.381 1 96.62 323 PRO B O 1
ATOM 5129 N N . LEU B 1 324 ? 6.734 31.516 1.71 1 94.25 324 LEU B N 1
ATOM 5130 C CA . LEU B 1 324 ? 5.32 31.672 2.037 1 94.25 324 LEU B CA 1
ATOM 5131 C C . LEU B 1 324 ? 4.652 32.656 1.087 1 94.25 324 LEU B C 1
ATOM 5133 O O . LEU B 1 324 ? 5.219 33.719 0.773 1 94.25 324 LEU B O 1
ATOM 5137 N N . SER B 1 325 ? 3.525 32.25 0.623 1 89.75 325 SER B N 1
ATOM 5138 C CA . SER B 1 325 ? 2.75 33.188 -0.197 1 89.75 325 SER B CA 1
ATOM 5139 C C . SER B 1 325 ? 2.201 34.312 0.64 1 89.75 325 SER B C 1
ATOM 5141 O O . SER B 1 325 ? 2.088 34.219 1.862 1 89.75 325 SER B O 1
ATOM 5143 N N . GLU B 1 326 ? 1.846 35.406 -0.058 1 91.38 326 GLU B N 1
ATOM 5144 C CA . GLU B 1 326 ? 1.236 36.562 0.618 1 91.38 326 GLU B CA 1
ATOM 5145 C C . GLU B 1 326 ? -0.058 36.156 1.318 1 91.38 326 GLU B C 1
ATOM 5147 O O . GLU B 1 326 ? -0.394 36.688 2.373 1 91.38 326 GLU B O 1
ATOM 5152 N N . ALA B 1 327 ? -0.759 35.281 0.749 1 88 327 ALA B N 1
ATOM 5153 C CA . ALA B 1 327 ? -2.016 34.812 1.333 1 88 327 ALA B CA 1
ATOM 5154 C C . ALA B 1 327 ? -1.776 34.125 2.668 1 88 327 ALA B C 1
ATOM 5156 O O . ALA B 1 327 ? -2.502 34.344 3.639 1 88 327 ALA B O 1
ATOM 5157 N N . VAL B 1 328 ? -0.805 33.281 2.701 1 92.31 328 VAL B N 1
ATOM 5158 C CA . VAL B 1 328 ? -0.497 32.531 3.922 1 92.31 328 VAL B CA 1
ATOM 5159 C C . VAL B 1 328 ? 0.004 33.5 4.996 1 92.31 328 VAL B C 1
ATOM 5161 O O . VAL B 1 328 ? -0.393 33.406 6.16 1 92.31 328 VAL B O 1
ATOM 5164 N N . VAL B 1 329 ? 0.855 34.406 4.625 1 93.94 329 VAL B N 1
ATOM 5165 C CA . VAL B 1 329 ? 1.384 35.406 5.562 1 93.94 329 VAL B CA 1
ATOM 5166 C C . VAL B 1 329 ? 0.24 36.25 6.125 1 93.94 329 VAL B C 1
ATOM 5168 O O . VAL B 1 329 ? 0.18 36.469 7.336 1 93.94 329 VAL B O 1
ATOM 5171 N N . SER B 1 330 ? -0.636 36.625 5.238 1 93.94 330 SER B N 1
ATOM 5172 C CA . SER B 1 330 ? -1.779 37.438 5.66 1 93.94 330 SER B CA 1
ATOM 5173 C C . SER B 1 330 ? -2.656 36.688 6.645 1 93.94 330 SER B C 1
ATOM 5175 O O . SER B 1 330 ? -3.188 37.25 7.594 1 93.94 330 SER B O 1
ATOM 5177 N N . GLU B 1 331 ? -2.859 35.438 6.43 1 93.56 331 GLU B N 1
ATOM 5178 C CA . GLU B 1 331 ? -3.652 34.594 7.332 1 93.56 331 GLU B CA 1
ATOM 5179 C C . GLU B 1 331 ? -2.986 34.5 8.703 1 93.56 331 GLU B C 1
ATOM 5181 O O . GLU B 1 331 ? -3.66 34.531 9.734 1 93.56 331 GLU B O 1
ATOM 5186 N N . LEU B 1 332 ? -1.703 34.344 8.695 1 96.31 332 LEU B N 1
ATOM 5187 C CA . LEU B 1 332 ? -0.975 34.281 9.961 1 96.31 332 LEU B CA 1
ATOM 5188 C C . LEU B 1 332 ? -1.089 35.625 10.711 1 96.31 332 LEU B C 1
ATOM 5190 O O . LEU B 1 332 ? -1.24 35.625 11.93 1 96.31 332 LEU B O 1
ATOM 5194 N N . GLU B 1 333 ? -1.029 36.688 9.961 1 96.69 333 GLU B N 1
ATOM 5195 C CA . GLU B 1 333 ? -1.177 38 10.547 1 96.69 333 GLU B CA 1
ATOM 5196 C C . GLU B 1 333 ? -2.561 38.188 11.164 1 96.69 333 GLU B C 1
ATOM 5198 O O . GLU B 1 333 ? -2.697 38.812 12.227 1 96.69 333 GLU B O 1
ATOM 5203 N N . GLU B 1 334 ? -3.521 37.719 10.461 1 96.75 334 GLU B N 1
ATOM 5204 C CA . GLU B 1 334 ? -4.887 37.781 10.977 1 96.75 334 GLU B CA 1
ATOM 5205 C C . GLU B 1 334 ? -5.012 37.062 12.312 1 96.75 334 GLU B C 1
ATOM 5207 O O . GLU B 1 334 ? -5.609 37.562 13.258 1 96.75 334 GLU B O 1
ATOM 5212 N N . VAL B 1 335 ? -4.488 35.875 12.391 1 97.31 335 VAL B N 1
ATOM 5213 C CA . VAL B 1 335 ? -4.535 35.094 13.617 1 97.31 335 VAL B CA 1
ATOM 5214 C C . VAL B 1 335 ? -3.746 35.781 14.719 1 97.31 335 VAL B C 1
ATOM 5216 O O . VAL B 1 335 ? -4.191 35.875 15.867 1 97.31 335 VAL B O 1
ATOM 5219 N N . ALA B 1 336 ? -2.541 36.281 14.359 1 97.81 336 ALA B N 1
ATOM 5220 C CA . ALA B 1 336 ? -1.706 37 15.32 1 97.81 336 ALA B CA 1
ATOM 5221 C C . ALA B 1 336 ? -2.436 38.219 15.875 1 97.81 336 ALA B C 1
ATOM 5223 O O . ALA B 1 336 ? -2.408 38.469 17.078 1 97.81 336 ALA B O 1
ATOM 5224 N N . ALA B 1 337 ? -3.055 38.938 14.992 1 97.31 337 ALA B N 1
ATOM 5225 C CA . ALA B 1 337 ? -3.797 40.125 15.398 1 97.31 337 ALA B CA 1
ATOM 5226 C C . ALA B 1 337 ? -4.926 39.781 16.359 1 97.31 337 ALA B C 1
ATOM 5228 O O . ALA B 1 337 ? -5.168 40.5 17.344 1 97.31 337 ALA B O 1
ATOM 5229 N N . TYR B 1 338 ? -5.578 38.719 16.062 1 97.06 338 TYR B N 1
ATOM 5230 C CA . TYR B 1 338 ? -6.676 38.281 16.922 1 97.06 338 TYR B CA 1
ATOM 5231 C C . TYR B 1 338 ? -6.191 38.031 18.344 1 97.06 338 TYR B C 1
ATOM 5233 O O . TYR B 1 338 ? -6.887 38.375 19.297 1 97.06 338 TYR B O 1
ATOM 5241 N N . TYR B 1 339 ? -4.992 37.5 18.5 1 97.44 339 TYR B N 1
ATOM 5242 C CA . TYR B 1 339 ? -4.488 37.125 19.812 1 97.44 339 TYR B CA 1
ATOM 5243 C C . TYR B 1 339 ? -3.576 38.219 20.391 1 97.44 339 TYR B C 1
ATOM 5245 O O . TYR B 1 339 ? -2.98 38.031 21.453 1 97.44 339 TYR B O 1
ATOM 5253 N N . GLY B 1 340 ? -3.438 39.25 19.625 1 96.88 340 GLY B N 1
ATOM 5254 C CA . GLY B 1 340 ? -2.59 40.344 20.062 1 96.88 340 GLY B CA 1
ATOM 5255 C C . GLY B 1 340 ? -1.11 40.0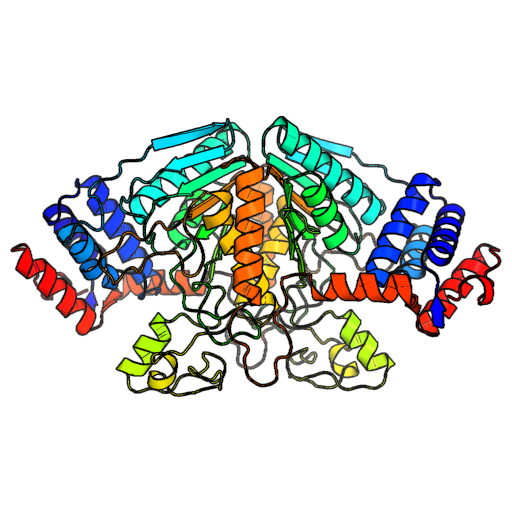31 20.031 1 96.88 340 GLY B C 1
ATOM 5256 O O . GLY B 1 340 ? -0.337 40.5 20.859 1 96.88 340 GLY B O 1
ATOM 5257 N N . VAL B 1 341 ? -0.773 39.125 19.219 1 95.69 341 VAL B N 1
ATOM 5258 C CA . VAL B 1 341 ? 0.626 38.781 19.016 1 95.69 341 VAL B CA 1
ATOM 5259 C C . VAL B 1 341 ? 1.251 39.656 17.953 1 95.69 341 VAL B C 1
ATOM 5261 O O . VAL B 1 341 ? 0.702 39.812 16.859 1 95.69 341 VAL B O 1
ATOM 5264 N N . ALA B 1 342 ? 2.34 40.281 18.312 1 90.81 342 ALA B N 1
ATOM 5265 C CA . ALA B 1 342 ? 3.045 41.125 17.328 1 90.81 342 ALA B CA 1
ATOM 5266 C C . ALA B 1 342 ? 3.76 40.25 16.297 1 90.81 342 ALA B C 1
ATOM 5268 O O . ALA B 1 342 ? 4.547 39.375 16.656 1 90.81 342 ALA B O 1
ATOM 5269 N N . MET B 1 343 ? 3.375 40.375 15.094 1 90.25 343 MET B N 1
ATOM 5270 C CA . MET B 1 343 ? 4.051 39.688 13.992 1 90.25 343 MET B CA 1
ATOM 5271 C C . MET B 1 343 ? 4.801 40.688 13.117 1 90.25 343 MET B C 1
ATOM 5273 O O . MET B 1 343 ? 4.195 41.562 12.523 1 90.25 343 MET B O 1
ATOM 5277 N N . ASP B 1 344 ? 6.141 40.688 13.195 1 90.06 344 ASP B N 1
ATOM 5278 C CA . ASP B 1 344 ? 7.023 41.5 12.367 1 90.06 344 ASP B CA 1
ATOM 5279 C C . ASP B 1 344 ? 7.586 40.688 11.203 1 90.06 344 ASP B C 1
ATOM 5281 O O . ASP B 1 344 ? 8.391 39.75 11.406 1 90.06 344 ASP B O 1
ATOM 5285 N N . ARG B 1 345 ? 7.191 41.062 10.016 1 91.5 345 ARG B N 1
ATOM 5286 C CA . ARG B 1 345 ? 7.633 40.344 8.82 1 91.5 345 ARG B CA 1
ATOM 5287 C C . ARG B 1 345 ? 9.156 40.312 8.727 1 91.5 345 ARG B C 1
ATOM 5289 O O . ARG B 1 345 ? 9.742 39.375 8.234 1 91.5 345 ARG B O 1
ATOM 5296 N N . ASN B 1 346 ? 9.711 41.406 9.227 1 89.19 346 ASN B N 1
ATOM 5297 C CA . ASN B 1 346 ? 11.164 41.5 9.141 1 89.19 346 ASN B CA 1
ATOM 5298 C C . ASN B 1 346 ? 11.859 40.5 10.062 1 89.19 346 ASN B C 1
ATOM 5300 O O . ASN B 1 346 ? 12.953 40.031 9.758 1 89.19 346 ASN B O 1
ATOM 5304 N N . LEU B 1 347 ? 11.211 40.156 11.078 1 84.75 347 LEU B N 1
ATOM 5305 C CA . LEU B 1 347 ? 11.758 39.188 12.008 1 84.75 347 LEU B CA 1
ATOM 5306 C C . LEU B 1 347 ? 11.57 37.75 11.492 1 84.75 347 LEU B C 1
ATOM 5308 O O . LEU B 1 347 ? 12.273 36.844 11.914 1 84.75 347 LEU B O 1
ATOM 5312 N N . LEU B 1 348 ? 10.656 37.625 10.602 1 90.25 348 LEU B N 1
ATOM 5313 C CA . LEU B 1 348 ? 10.352 36.281 10.047 1 90.25 348 LEU B CA 1
ATOM 5314 C C . LEU B 1 348 ? 11.242 36 8.844 1 90.25 348 LEU B C 1
ATOM 5316 O O . LEU B 1 348 ? 11.492 34.812 8.523 1 90.25 348 LEU B O 1
ATOM 5320 N N . LYS B 1 349 ? 11.695 37.031 8.211 1 90.75 349 LYS B N 1
ATOM 5321 C CA . LYS B 1 349 ? 12.414 36.875 6.953 1 90.75 349 LYS B CA 1
ATOM 5322 C C . LYS B 1 349 ? 13.773 36.219 7.176 1 90.75 349 LYS B C 1
ATOM 5324 O O . LYS B 1 349 ? 14.375 36.344 8.242 1 90.75 349 LYS B O 1
ATOM 5329 N N . MET B 1 350 ? 14.148 35.438 6.211 1 88.38 350 MET B N 1
ATOM 5330 C CA . MET B 1 350 ? 15.477 34.844 6.188 1 88.38 350 MET B CA 1
ATOM 5331 C C . MET B 1 350 ? 16.562 35.906 6.102 1 88.38 350 MET B C 1
ATOM 5333 O O . MET B 1 350 ? 16.391 36.938 5.438 1 88.38 350 MET B O 1
#

InterPro domains:
  IPR003767 Malate/L-lactate dehydrogenase-like [PF02615] (4-332)
  IPR003767 Malate/L-lactate dehydrogenase-like [PTHR11091] (2-342)
  IPR036111 Malate/L-sulfolactate/L-lactate dehydrogenase-like superfamily [SSF89733] (1-341)
  IPR043143 Malate/L-sulfolactate/L-lactate dehydrogenase-like, NADPH binding domain [G3DSA:3.30.1370.60] (67-314)
  IPR043144 Malate/L-sulfolactate/L-lactate dehydrogenase-like, alpha-helical domain [G3DSA:1.10.1530.10] (9-336)

Sequence (700 aa):
MQVNKDSLQELVTTLFQKAGFAYEQAHTLAAHLVLANLRGVDSHGVSRVKTYIERVRSGMLNIGKEYEIERDLPSSCLMNGKNHMGILLATDAIQLAVKKAQATGIGMVGIKRSNHCGMLADYVSYAAKHDCVAIAVTNAPPSMAPWGGKDAFFGTNPFAYGMPVANAEPIVFDMATSVVARGKIRLARKNNQSIPLGWAVSKDGQPTEDPAIALDGGTVLPVGGPKGYGLAFFVEVLSALMTGASFGPHLGSLYEKEEQDVGQFFLVYKADLFVELDEFKRRIAQMAKEVKANPRADGVEEIFLPGEREDKEKAKRLKEGIPLSEAVVSELEEVAAYYGVAMDRNLLKMMQVNKDSLQELVTTLFQKAGFAYEQAHTLAAHLVLANLRGVDSHGVSRVKTYIERVRSGMLNIGKEYEIERDLPSSCLMNGKNHMGILLATDAIQLAVKKAQATGIGMVGIKRSNHCGMLADYVSYAAKHDCVAIAVTNAPPSMAPWGGKDAFFGTNPFAYGMPVANAEPIVFDMATSVVARGKIRLARKNNQSIPLGWAVSKDGQPTEDPAIALDGGTVLPVGGPKGYGLAFFVEVLSALMTGASFGPHLGSLYEKEEQDVGQFFLVYKADLFVELDEFKRRIAQMAKEVKANPRADGVEEIFLPGEREDKEKAKRLKEGIPLSEAVVSELEEVAAYYGVAMDRNLLKM

Radius of gyration: 25.65 Å; Cα contacts (8 Å, |Δi|>4): 1767; chains: 2; bounding box: 49×83×59 Å

Foldseek 3Di:
DFFALVLQLVLQLVLLVLLPADSVLSSLQSNQQSLCLLLVVNVQHLLCSLLVSVCSVLVLEDYDFDWDWPDDDLAETFIERLRHEQQSNLQVQLVVQLVSQVVPQKHKYKYWLYDDRGFCQVSQLVLQVVQKKKKKWKWAEFFEDQQVDWATWTALTKIKIWHYAPPDRIFIAIGGQFPDHLVVLVVCVVVVHFADFQQKAALVRHTGRHSVRCVHNIHTYGDPGNVSSVVRVVSQCQFDVVNPFDGTNRADHSNDNHHGGMMMMMMMGHQPSPHHSVVSNHVVNVVQVVQFVPDDDPPDPTDDGRSRSSVVSSVVCNPQGRDDDPVSVVSSVVSCVVSVHDDDPVSGHD/DFFALVLQLVLQLVLLVLLPADSVLSSLQSNQQSLCLLLVVNVQHLLCSLLVSVCSVLVLEDYYFDWDWPDDDLAETFIERLRHEQQSNLQVQLVVQLVSQVVPQKHKYKYWLYDDRGFCQVSQQVLQVVQKKKKKWKWAEFFEDQQVDWATWTALTKIKIWHYAPPDRIFIAIGGQFPDHLVVLVVCVVVVHFADFQQKAALVRHTGRHSVRCVHNIHTYGDPGNVSSVVRVVSQCQFDVVNPFDGTNRADHSNDNHHGTMMMMMMMGHQPSPHHSVVSNHVVNVVQVVQFVPDDDPPDPTDDGRSRSSVVSSVVCNPQGRDDDPVSVVSSVVSCVVSVHDDDPVSGHD